Protein AF-0000000071908442 (afdb_homodimer)

Nearest PDB structures (foldseek):
  8a0g-assembly1_B-2  TM=9.845E-01  e=1.491E-39  Homo sapiens
  6xxh-assembly1_A-2  TM=9.840E-01  e=2.508E-39  Homo sapiens
  6xxi-assembly1_A-2  TM=9.844E-01  e=3.758E-39  Homo sapiens
  6xxj-assembly1_A  TM=9.139E-01  e=9.390E-40  Homo sapiens
  8pvu-assembly1_C  TM=9.646E-01  e=2.376E-32  Homo sapiens

Organism: Sorghum bicolor (NCBI:txid4558)

Inter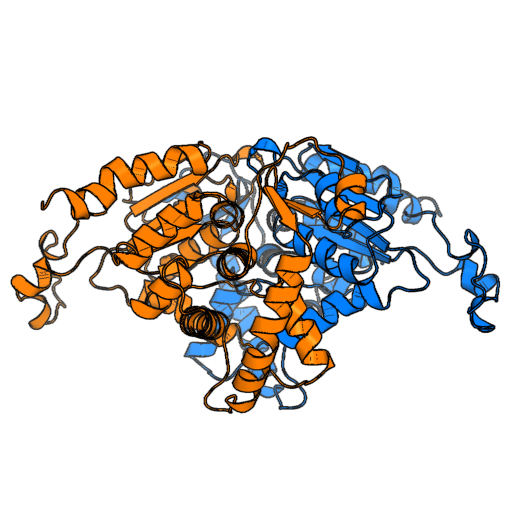Pro domains:
  IPR002773 Deoxyhypusine synthase [PF01916] (25-288)
  IPR002773 Deoxyhypusine synthase [PTHR11703] (1-295)
  IPR002773 Deoxyhypusine synthase [TIGR00321] (26-289)
  IPR029035 DHS-like NAD/FAD-binding domain superfamily [SSF52467] (1-293)
  IPR036982 Deoxyhypusine synthase superfamily [G3DSA:3.40.910.10] (1-297)

Foldseek 3Di:
DFCDWQLVDDDDPPDDPVCVDNVNRRVFAAAEEEEEELVCCVDPVQQVLLVCLQVVVHAAYEYAQSNQLSLLLCLQDPKDFAAQPPDPVVCVVVQWDDDRRITDHVVSLVSSLVQCLVVLVVLQVVDDPVDAAAPQNSLLSSLCSSPDSSGSSVSCNVNVRTYDHLHNLPDSSVVSVVVSCVVPNDHDYDHVVVLVVLLCSQLVSPPHAYEYEYQFFDPRNCSLLVSNLNVQAGQEYEAEEQADPPVVDRRRNDVVVSCVSSSHPPPHDYDYHNDNCVPVVVVVCVVPVVCVVPVVD/DACDWQLVDDDDPPDDPVCVDNVNRRVFAAAEEEEEELVCCVDPVQQVLLVCLQVVVHAAYEYAQSNQLSLLLCLQDPKDFAAQPPDPVVCVVVQWDDDRRITDHVVSLVSSLVQCLVVLVVQQVVDDPVRAAAPQNSLLSSLCSSPDSSGSSVSCNVNVRTYDHLNNLPDSSVVSVVVNCVVPNDRGYDHVVVLVVLLCSQLVSPPHAYEYEYQFFDPRNCSLLVSNLNVQAGQEYEAEEQADPVVVDRRRDDVVVSCVSSSHPPPHDYDYHNDNCVPVVVVVCVVPVVCVVPVVD

Sequence (594 aa):
MLDWRLSHEKPSEDCDEAELDPKYRQSVKCKIFLGFTSNLVSSGIRDIIRFLAQHHMVDVIVTTAGGIEEDLIKCLAPTYRGDFSLPGALLRSKGLNRIGNLLVPNDNYCKFENWIMPLFDQMLFEQSTENVWTPSKVIARLGKEINDESSYLYWAYKNNIPVYCPALTDGSLGDMLFCHAVRNPGLIIDIVQDIRLMNGEAIHATPRKTGIIVLGGGLPKHHICNANMFRSGADYAVYINTAQEFDGSDSGAQPDEAVSWGKIKGSAKPVKVHCDASIAFPLVVAATFARKVHGSKMLDWRLSHEKPSEDCDEAELDPKYRQSVKCKIFLGFTSNLVSSGIRDIIRFLAQHHMVDVIVTTAGGIEEDLIKCLAPTYRGDFSLPGALLRSKGLNRIGNLLVPNDNYCKFENWIMPLFDQMLFEQSTENVWTPSKVIARLGKEINDESSYLYWAYKNNIPVYCPALTDGSLGDMLFCHAVRNPGLIIDIVQDIRLMNGEAIHATPRKTGIIVLGGGLPKHHICNANMFRSGADYAVYINTAQEFDGSDSGAQPDEAVSWGKIKGSAKPVKVHCDASIAFPLVVAATFARKVHGSK

Solvent-accessible surface area (backbone atoms only — not comparable to full-atom values): 29913 Å² total; per-residue (Å²): 101,89,82,48,34,43,59,80,50,79,83,57,94,84,52,53,74,73,67,63,36,65,67,55,19,58,66,36,46,48,44,28,36,41,20,33,40,24,56,45,35,69,40,79,48,34,58,56,52,19,50,35,28,60,66,63,70,48,50,35,36,28,28,37,22,44,35,54,46,40,39,55,31,54,74,76,34,80,71,42,82,57,57,73,76,62,57,20,55,60,32,34,76,69,41,28,26,52,60,52,36,32,35,38,46,52,60,37,55,52,52,40,46,65,61,47,51,60,52,52,53,50,50,46,68,64,47,44,96,89,39,69,41,20,50,36,55,49,47,40,50,49,12,55,69,63,69,38,89,85,25,34,48,23,26,17,40,74,64,70,30,55,48,42,31,68,26,46,56,54,39,69,56,20,53,48,47,32,54,42,40,73,74,56,65,81,59,56,34,22,51,44,65,36,47,40,52,53,32,42,60,40,53,64,35,70,85,41,50,36,29,39,38,26,36,46,34,53,68,22,38,50,44,53,35,56,24,21,33,72,55,57,19,25,56,36,39,40,38,25,22,74,55,54,47,90,78,38,37,76,45,15,45,54,68,49,47,37,20,13,63,28,20,26,29,73,84,33,78,58,44,72,43,84,35,58,40,85,61,51,46,60,53,51,38,57,72,44,62,48,40,67,66,54,58,80,103,101,89,80,48,34,44,58,80,49,80,82,58,92,83,52,53,73,71,64,61,36,64,68,54,19,56,66,36,46,47,44,27,38,41,19,32,40,25,56,44,34,70,40,80,46,33,58,56,52,18,51,34,27,61,65,62,69,48,50,35,38,26,30,36,23,45,34,53,47,41,39,55,31,55,73,76,35,81,71,44,84,57,57,73,78,62,57,19,55,60,32,35,76,69,43,29,27,52,59,50,34,31,35,38,46,53,62,38,56,51,52,40,48,66,62,45,51,60,52,52,54,50,48,45,69,65,47,43,95,90,41,68,41,21,50,36,55,50,48,40,51,50,13,55,70,62,70,39,90,86,26,33,49,23,27,18,39,74,64,69,30,55,47,42,31,70,27,44,56,55,38,70,56,20,52,47,49,33,55,44,39,74,76,54,66,79,59,55,34,22,51,42,65,37,47,41,52,53,33,42,60,41,52,65,34,70,86,41,51,37,29,39,39,26,37,47,33,52,67,20,38,51,44,55,34,56,25,21,33,73,55,58,19,25,54,36,39,40,39,24,21,74,55,53,48,88,76,36,38,75,44,16,44,54,68,48,47,37,19,12,64,28,20,26,29,75,83,34,78,59,45,72,43,82,35,57,41,86,62,51,46,60,53,51,38,57,73,46,62,48,40,68,67,54,58,80,102

Secondary structure (DSSP, 8-state):
--S-BGGGSPPPTT--GGGG-HHHHHH-B-EEEEEE-HHHHHSTHHHHHHHHHHTT--SEEE--HHHHHHHHHHHHS--EE--TT--HHHHHHTTEEEETTEEEEHHHHHHHHHHHHHHHHHHHHH--SS--B-HHHHHHHHHHHH--TT-HHHHHHHTT--EE-TTTTSSHHHHHHHHHHHHSTT--BBHHHHHHHHHHHHHTTTTS-EEEEEES-HHHHHHHHHHHHTTT-BSEEEEEE---GGG--TTT--HHHHHHHTSB-TT---EEEES-HHHHHHHHHHHTHHHHHHTT-/--S-BGGGSPPPTT--GGGG-HHHHHH-B-EEEEEE-HHHHHSTTHHHHHHHHHTT--SEEE--HHHHHHHHHHHHS--EE--TT--HHHHHHTTEEEETTEEEEHHHHHHHHHHHHHHHHHHHHH-BTTB-B-HHHHHHHHHHHH--TT-HHHHHHHTT--EE-TTTTSSHHHHHHHHHHHHSTT--BBHHHHHHHHHHHHHTTTTS-EEEEEES-HHHHHHHHHHHHTTT-BSEEEEEE---GGG--TTT--HHHHHHHTSB-TT---EEEES-HHHHHHHHHHHTHHHHHHTT-

Radius of gyration: 23.77 Å; Cα contacts (8 Å, |Δi|>4): 1222; chains: 2; bounding box: 54×77×53 Å

pLDDT: mean 95.15, std 6.52, range [41.72, 98.94]

Structure (mmCIF, N/CA/C/O backbone):
data_AF-0000000071908442-model_v1
#
loop_
_entity.id
_entity.type
_entity.pdbx_description
1 polymer 'Deoxyhypusine synthase'
#
loop_
_atom_site.group_PDB
_atom_site.id
_atom_site.type_symbol
_atom_site.label_atom_id
_atom_site.label_alt_id
_atom_site.label_comp_id
_atom_site.label_asym_id
_atom_site.label_entity_id
_atom_site.label_seq_id
_atom_site.pdbx_PDB_ins_code
_atom_site.Cartn_x
_atom_site.Cartn_y
_atom_site.Cartn_z
_atom_site.occupancy
_atom_site.B_iso_or_equiv
_atom_site.auth_seq_id
_atom_site.auth_comp_id
_atom_site.auth_asym_id
_atom_site.auth_atom_id
_atom_site.pdbx_PDB_model_num
ATOM 1 N N . MET A 1 1 ? 3.328 19.891 19.578 1 95.12 1 MET A N 1
ATOM 2 C CA . MET A 1 1 ? 2.928 19.922 18.188 1 95.12 1 MET A CA 1
ATOM 3 C C . MET A 1 1 ? 1.807 20.922 17.953 1 95.12 1 MET A C 1
ATOM 5 O O . MET A 1 1 ? 1.908 21.797 17.078 1 95.12 1 MET A O 1
ATOM 9 N N . LEU A 1 2 ? 0.799 20.875 18.781 1 95.31 2 LEU A N 1
ATOM 10 C CA . LEU A 1 2 ? -0.376 21.719 18.594 1 95.31 2 LEU A CA 1
ATOM 11 C C . LEU A 1 2 ? -0.103 23.141 19.047 1 95.31 2 LEU A C 1
ATOM 13 O O . LEU A 1 2 ? -0.698 24.094 18.516 1 95.31 2 LEU A O 1
ATOM 17 N N . ASP A 1 3 ? 0.86 23.375 19.953 1 95.38 3 ASP A N 1
ATOM 18 C CA . ASP A 1 3 ? 1.086 24.688 20.547 1 95.38 3 ASP A CA 1
ATOM 19 C C . ASP A 1 3 ? 2.213 25.422 19.828 1 95.38 3 ASP A C 1
ATOM 21 O O . ASP A 1 3 ? 2.406 26.625 20.031 1 95.38 3 ASP A O 1
ATOM 25 N N . TRP A 1 4 ? 2.932 24.719 18.969 1 96.44 4 TRP A N 1
ATOM 26 C CA . TRP A 1 4 ? 4.074 25.344 18.297 1 96.44 4 TRP A CA 1
ATOM 27 C C . TRP A 1 4 ? 3.619 26.469 17.375 1 96.44 4 TRP A C 1
ATOM 29 O O . TRP A 1 4 ? 2.6 26.344 16.688 1 96.44 4 TRP A O 1
ATOM 39 N N . ARG A 1 5 ? 4.398 27.562 17.375 1 96.75 5 ARG A N 1
ATOM 40 C CA . ARG A 1 5 ? 4.273 28.672 16.438 1 96.75 5 ARG A CA 1
ATOM 41 C C . ARG A 1 5 ? 5.641 29.094 15.906 1 96.75 5 ARG A C 1
ATOM 43 O O . ARG A 1 5 ? 6.656 28.906 16.578 1 96.75 5 ARG A O 1
ATOM 50 N N . LEU A 1 6 ? 5.559 29.625 14.703 1 95.31 6 LEU A N 1
ATOM 51 C CA . LEU A 1 6 ? 6.805 30.141 14.148 1 95.31 6 LEU A CA 1
ATOM 52 C C . LEU A 1 6 ? 7.402 31.203 15.055 1 95.31 6 LEU A C 1
ATOM 54 O O . LEU A 1 6 ? 8.625 31.344 15.133 1 95.31 6 LEU A O 1
ATOM 58 N N . SER A 1 7 ? 6.582 31.922 15.82 1 95.12 7 SER A N 1
ATOM 59 C CA . SER A 1 7 ? 7.012 33 16.703 1 95.12 7 SER A CA 1
ATOM 60 C C . SER A 1 7 ? 7.852 32.469 17.859 1 95.12 7 SER A C 1
ATOM 62 O O . SER A 1 7 ? 8.539 33.219 18.547 1 95.12 7 SER A O 1
ATOM 64 N N . HIS A 1 8 ? 7.742 31.188 18.078 1 95 8 HIS A N 1
ATOM 65 C CA . HIS A 1 8 ? 8.531 30.562 19.141 1 95 8 HIS A CA 1
ATOM 66 C C . HIS A 1 8 ? 9.984 30.391 18.703 1 95 8 HIS A C 1
ATOM 68 O O . HIS A 1 8 ? 10.844 30.078 19.547 1 95 8 HIS A O 1
ATOM 74 N N . GLU A 1 9 ? 10.234 30.547 17.344 1 92.31 9 GLU A N 1
ATOM 75 C CA . GLU A 1 9 ? 11.57 30.344 16.781 1 92.31 9 GLU A CA 1
ATOM 76 C C . GLU A 1 9 ? 12.25 31.688 16.469 1 92.31 9 GLU A C 1
ATOM 78 O O . GLU A 1 9 ? 11.578 32.656 16.156 1 92.31 9 GLU A O 1
ATOM 83 N N . LYS A 1 10 ? 13.594 31.703 16.562 1 90 10 LYS A N 1
ATOM 84 C CA . LYS A 1 10 ? 14.336 32.875 16.125 1 90 10 LYS A CA 1
ATOM 85 C C . LYS A 1 10 ? 14.336 33 14.602 1 90 10 LYS A C 1
ATOM 87 O O . LYS A 1 10 ? 14.469 32 13.898 1 90 10 LYS A O 1
ATOM 92 N N . PRO A 1 11 ? 14.047 34.219 14.141 1 86.62 11 PRO A N 1
ATOM 93 C CA . PRO A 1 11 ? 14.086 34.375 12.688 1 86.62 11 PRO A CA 1
ATOM 94 C C . PRO A 1 11 ? 15.43 33.969 12.078 1 86.62 11 PRO A C 1
ATOM 96 O O . PRO A 1 11 ? 16.484 34.219 12.68 1 86.62 11 PRO A O 1
ATOM 99 N N . SER A 1 12 ? 15.297 33.281 11 1 78.38 12 SER A N 1
ATOM 100 C CA . SER A 1 12 ? 16.516 32.906 10.297 1 78.38 12 SER A CA 1
ATOM 101 C C . SER A 1 12 ? 17.172 34.094 9.625 1 78.38 12 SER A C 1
ATOM 103 O O . SER A 1 12 ? 16.516 35.125 9.375 1 78.38 12 SER A O 1
ATOM 105 N N . GLU A 1 13 ? 18.484 33.969 9.391 1 77.94 13 GLU A N 1
ATOM 106 C CA . GLU A 1 13 ? 19.234 35.062 8.781 1 77.94 13 GLU A CA 1
ATOM 107 C C . GLU A 1 13 ? 18.734 35.375 7.371 1 77.94 13 GLU A C 1
ATOM 109 O O . GLU A 1 13 ? 18.766 36.5 6.914 1 77.94 13 GLU A O 1
ATOM 114 N N . ASP A 1 14 ? 18.203 34.344 6.75 1 75.56 14 ASP A N 1
ATOM 115 C CA . ASP A 1 14 ? 17.828 34.469 5.344 1 75.56 14 ASP A CA 1
ATOM 116 C C . ASP A 1 14 ? 16.312 34.688 5.199 1 75.56 14 ASP A C 1
ATOM 118 O O . ASP A 1 14 ? 15.773 34.562 4.102 1 75.56 14 ASP A O 1
ATOM 122 N N . CYS A 1 15 ? 15.734 35.062 6.406 1 75.31 15 CYS A N 1
ATOM 123 C CA . CYS A 1 15 ? 14.273 35.125 6.301 1 75.31 15 CYS A CA 1
ATOM 124 C C . CYS A 1 15 ? 13.828 36.438 5.633 1 75.31 15 CYS A C 1
ATOM 126 O O . CYS A 1 15 ? 14.484 37.469 5.773 1 75.31 15 CYS A O 1
ATOM 128 N N . ASP A 1 16 ? 12.875 36.25 4.816 1 76.81 16 ASP A N 1
ATOM 129 C CA . ASP A 1 16 ? 12.32 37.406 4.129 1 76.81 16 ASP A CA 1
ATOM 130 C C . ASP A 1 16 ? 11.695 38.406 5.117 1 76.81 16 ASP A C 1
ATOM 132 O O . ASP A 1 16 ? 11.312 38 6.223 1 76.81 16 ASP A O 1
ATOM 136 N N . GLU A 1 17 ? 11.641 39.594 4.762 1 78.56 17 GLU A N 1
ATOM 137 C CA . GLU A 1 17 ? 11.094 40.656 5.602 1 78.56 17 GLU A CA 1
ATOM 138 C C . GLU A 1 17 ? 9.664 40.344 6.031 1 78.56 17 GLU A C 1
ATOM 140 O O . GLU A 1 17 ? 9.273 40.625 7.168 1 78.56 17 GLU A O 1
ATOM 145 N N . ALA A 1 18 ? 8.938 39.75 5.141 1 81.25 18 ALA A N 1
ATOM 146 C CA . ALA A 1 18 ? 7.543 39.406 5.43 1 81.25 18 ALA A CA 1
ATOM 147 C C . ALA A 1 18 ? 7.445 38.375 6.547 1 81.25 18 ALA A C 1
ATOM 149 O O . ALA A 1 18 ? 6.523 38.406 7.363 1 81.25 18 ALA A O 1
ATOM 150 N N . GLU A 1 19 ? 8.398 37.562 6.672 1 84.38 19 GLU A N 1
ATOM 151 C CA . GLU A 1 19 ? 8.422 36.5 7.684 1 84.38 19 GLU A CA 1
ATOM 152 C C . GLU A 1 19 ? 8.797 37.062 9.055 1 84.38 19 GLU A C 1
ATOM 154 O O . GLU A 1 19 ? 8.617 36.406 10.07 1 84.38 19 GLU A O 1
ATOM 159 N N . LEU A 1 20 ? 9.164 38.312 8.922 1 88.12 20 LEU A N 1
ATOM 160 C CA . LEU A 1 20 ? 9.578 38.938 10.18 1 88.12 20 LEU A CA 1
ATOM 161 C C . LEU A 1 20 ? 8.398 39.562 10.891 1 88.12 20 LEU A C 1
ATOM 163 O O . LEU A 1 20 ? 8.492 39.938 12.07 1 88.12 20 LEU A O 1
ATOM 167 N N . ASP A 1 21 ? 7.297 39.688 10.203 1 91.75 21 ASP A N 1
ATOM 168 C CA . ASP A 1 21 ? 6.094 40.219 10.82 1 91.75 21 ASP A CA 1
ATOM 169 C C . ASP A 1 21 ? 5.625 39.344 11.984 1 91.75 21 ASP A C 1
ATOM 171 O O . ASP A 1 21 ? 5.305 38.188 11.805 1 91.75 21 ASP A O 1
ATOM 175 N N . PRO A 1 22 ? 5.551 39.969 13.148 1 91.44 22 PRO A N 1
ATOM 176 C CA . PRO A 1 22 ? 5.184 39.188 14.336 1 91.44 22 PRO A CA 1
ATOM 177 C C . PRO A 1 22 ? 3.805 38.562 14.219 1 91.44 22 PRO A C 1
ATOM 179 O O . PRO A 1 22 ? 3.598 37.438 14.711 1 91.44 22 PRO A O 1
ATOM 182 N N . LYS A 1 23 ? 3.006 39.25 13.617 1 94.5 23 LYS A N 1
ATOM 183 C CA . LYS A 1 23 ? 1.666 38.688 13.445 1 94.5 23 LYS A CA 1
ATOM 184 C C . LYS A 1 23 ? 1.692 37.469 12.539 1 94.5 23 LYS A C 1
ATOM 186 O O . LYS A 1 23 ? 1.017 36.469 12.82 1 94.5 23 LYS A O 1
ATOM 191 N N . TYR A 1 24 ? 2.41 37.562 11.516 1 94.19 24 TYR A N 1
ATOM 192 C CA . TYR A 1 24 ? 2.559 36.438 10.617 1 94.19 24 TYR A CA 1
ATOM 193 C C . TYR A 1 24 ? 3.217 35.25 11.328 1 94.19 24 TYR A C 1
ATOM 195 O O . TYR A 1 24 ? 2.73 34.125 11.258 1 94.19 24 TYR A O 1
ATOM 203 N N . ARG A 1 25 ? 4.16 35.5 12.07 1 95.06 25 ARG A N 1
ATOM 204 C CA . ARG A 1 25 ? 4.922 34.438 12.742 1 95.06 25 ARG A CA 1
ATOM 205 C C . ARG A 1 25 ? 4.078 33.75 13.805 1 95.06 25 ARG A C 1
ATOM 207 O O . ARG A 1 25 ? 4.219 32.562 14.023 1 95.06 25 ARG A O 1
ATOM 214 N N . GLN A 1 26 ? 3.217 34.5 14.438 1 95 26 GLN A N 1
ATOM 215 C CA . GLN A 1 26 ? 2.318 33.938 15.445 1 95 26 GLN A CA 1
ATOM 216 C C . GLN A 1 26 ? 1.231 33.062 14.789 1 95 26 GLN A C 1
ATOM 218 O O . GLN A 1 26 ? 0.745 32.125 15.391 1 95 26 GLN A O 1
ATOM 223 N N . SER A 1 27 ? 0.946 33.375 13.586 1 95.31 27 SER A N 1
ATOM 224 C CA . SER A 1 27 ? -0.142 32.688 12.898 1 95.31 27 SER A CA 1
ATOM 225 C C . SER A 1 27 ? 0.328 31.375 12.305 1 95.31 27 SER A C 1
ATOM 227 O O . SER A 1 27 ? -0.487 30.5 12 1 95.31 27 SER A O 1
ATOM 229 N N . VAL A 1 28 ? 1.646 31.203 12.109 1 95.75 28 VAL A N 1
ATOM 230 C CA . VAL A 1 28 ? 2.211 30.016 11.469 1 95.75 28 VAL A CA 1
ATOM 231 C C . VAL A 1 28 ? 2.266 28.859 12.469 1 95.75 28 VAL A C 1
ATOM 233 O O . VAL A 1 28 ? 2.916 28.969 13.516 1 95.75 28 VAL A O 1
ATOM 236 N N . LYS A 1 29 ? 1.514 27.766 12.078 1 97.12 29 LYS A N 1
ATOM 237 C CA . LYS A 1 29 ? 1.414 26.609 12.953 1 97.12 29 LYS A CA 1
ATOM 238 C C . LYS A 1 29 ? 2.121 25.391 12.344 1 97.12 29 LYS A C 1
ATOM 240 O O . LYS A 1 29 ? 2.613 25.469 11.211 1 97.12 29 LYS A O 1
ATOM 245 N N . CYS A 1 30 ? 2.145 24.328 13.141 1 98 30 CYS A N 1
ATOM 246 C CA . CYS A 1 30 ? 2.727 23.062 12.711 1 98 30 CYS A CA 1
ATOM 247 C C . CYS A 1 30 ? 1.877 22.406 11.625 1 98 30 CYS A C 1
ATOM 249 O O . CYS A 1 30 ? 0.647 22.406 11.703 1 98 30 CYS A O 1
ATOM 251 N N . LYS A 1 31 ? 2.529 21.953 10.523 1 98.62 31 LYS A N 1
ATOM 252 C CA . LYS A 1 31 ? 1.832 21.156 9.523 1 98.62 31 LYS A CA 1
ATOM 253 C C . LYS A 1 31 ? 1.693 19.703 9.977 1 98.62 31 LYS A C 1
ATOM 255 O O . LYS A 1 31 ? 2.691 19 10.125 1 98.62 31 LYS A O 1
ATOM 260 N N . ILE A 1 32 ? 0.512 19.203 10.117 1 98.75 32 ILE A N 1
ATOM 261 C CA . ILE A 1 32 ? 0.28 17.891 10.734 1 98.75 32 ILE A CA 1
ATOM 262 C C . ILE A 1 32 ? -0.123 16.891 9.672 1 98.75 32 ILE A C 1
ATOM 264 O O . ILE A 1 32 ? -1.106 17.078 8.953 1 98.75 32 ILE A O 1
ATOM 268 N N . PHE A 1 33 ? 0.655 15.836 9.555 1 98.88 33 PHE A N 1
ATOM 269 C CA . PHE A 1 33 ? 0.342 14.672 8.727 1 98.88 33 PHE A CA 1
ATOM 270 C C . PHE A 1 33 ? -0.378 13.602 9.547 1 98.88 33 PHE A C 1
ATOM 272 O O . PHE A 1 33 ? 0.116 13.18 10.594 1 98.88 33 PHE A O 1
ATOM 279 N N . LEU A 1 34 ? -1.527 13.203 9.07 1 98.94 34 LEU A N 1
ATOM 280 C CA . LEU A 1 34 ? -2.285 12.141 9.711 1 98.94 34 LEU A CA 1
ATOM 281 C C . LEU A 1 34 ? -2.338 10.898 8.828 1 98.94 34 LEU A C 1
ATOM 283 O O . LEU A 1 34 ? -2.779 10.969 7.68 1 98.94 34 LEU A O 1
ATOM 287 N N . GLY A 1 35 ? -1.826 9.805 9.289 1 98.75 35 GLY A N 1
ATOM 288 C CA . GLY A 1 35 ? -1.915 8.523 8.609 1 98.75 35 GLY A CA 1
ATOM 289 C C . GLY A 1 35 ? -2.734 7.5 9.375 1 98.75 35 GLY A C 1
ATOM 290 O O . GLY A 1 35 ? -2.656 7.43 10.602 1 98.75 35 GLY A O 1
ATOM 291 N N . PHE A 1 36 ? -3.518 6.734 8.68 1 98.5 36 PHE A N 1
ATOM 292 C CA . PHE A 1 36 ? -4.277 5.68 9.344 1 98.5 36 PHE A CA 1
ATOM 293 C C . PHE A 1 36 ? -4.602 4.551 8.367 1 98.5 36 PHE A C 1
ATOM 295 O O . PHE A 1 36 ? -4.641 4.766 7.156 1 98.5 36 PHE A O 1
ATOM 302 N N . THR A 1 37 ? -4.879 3.363 8.883 1 96.69 37 THR A N 1
ATOM 303 C CA . THR A 1 37 ? -5.25 2.199 8.086 1 96.69 37 THR A CA 1
ATOM 304 C C . THR A 1 37 ? -6.766 2.119 7.918 1 96.69 37 THR A C 1
ATOM 306 O O . THR A 1 37 ? -7.516 2.744 8.672 1 96.69 37 THR A O 1
ATOM 309 N N . SER A 1 38 ? -7.191 1.332 6.996 1 96.25 38 SER A N 1
ATOM 310 C CA . SER A 1 38 ? -8.578 1.304 6.543 1 96.25 38 SER A CA 1
ATOM 311 C C . SER A 1 38 ? -9.523 0.884 7.668 1 96.25 38 SER A C 1
ATOM 313 O O . SER A 1 38 ? -10.656 1.36 7.746 1 96.25 38 SER A O 1
ATOM 315 N N . ASN A 1 39 ? -9.055 -0.037 8.57 1 94.12 39 ASN A N 1
ATOM 316 C CA . ASN A 1 39 ? -9.922 -0.559 9.617 1 94.12 39 ASN A CA 1
ATOM 317 C C . ASN A 1 39 ? -10.398 0.549 10.555 1 94.12 39 ASN A C 1
ATOM 319 O O . ASN A 1 39 ? -11.438 0.416 11.203 1 94.12 39 ASN A O 1
ATOM 323 N N . LEU A 1 40 ? -9.656 1.645 10.57 1 96.06 40 LEU A N 1
ATOM 324 C CA . LEU A 1 40 ? -10.047 2.754 11.43 1 96.06 40 LEU A CA 1
ATOM 325 C C . LEU A 1 40 ? -11.211 3.531 10.828 1 96.06 40 LEU A C 1
ATOM 327 O O . LEU A 1 40 ? -11.992 4.156 11.547 1 96.06 40 LEU A O 1
ATOM 331 N N . VAL A 1 41 ? -11.312 3.49 9.516 1 97.06 41 VAL A N 1
ATOM 332 C CA . VAL A 1 41 ? -12.453 4.102 8.844 1 97.06 41 VAL A CA 1
ATOM 333 C C . VAL A 1 41 ? -13.648 3.145 8.875 1 97.06 41 VAL A C 1
ATOM 335 O O . VAL A 1 41 ? -14.797 3.578 8.945 1 97.06 41 VAL A O 1
ATOM 338 N N . SER A 1 42 ? -13.305 1.836 8.805 1 93.94 42 SER A N 1
ATOM 339 C CA . SER A 1 42 ? -14.375 0.853 8.938 1 93.94 42 SER A CA 1
ATOM 340 C C . SER A 1 42 ? -15.047 0.942 10.297 1 93.94 42 SER A C 1
ATOM 342 O O . SER A 1 42 ? -16.25 0.698 10.422 1 93.94 42 SER A O 1
ATOM 344 N N . SER A 1 43 ? -14.305 1.311 11.273 1 92.19 43 SER A N 1
ATOM 345 C CA . SER A 1 43 ? -14.805 1.363 12.641 1 92.19 43 SER A CA 1
ATOM 346 C C . SER A 1 43 ? -15.359 2.746 12.977 1 92.19 43 SER A C 1
ATOM 348 O O . SER A 1 43 ? -15.508 3.592 12.086 1 92.19 43 SER A O 1
ATOM 350 N N . GLY A 1 44 ? -15.656 2.951 14.25 1 90.94 44 GLY A N 1
ATOM 351 C CA . GLY A 1 44 ? -16.234 4.207 14.695 1 90.94 44 GLY A CA 1
ATOM 352 C C . GLY A 1 44 ? -15.242 5.352 14.727 1 90.94 44 GLY A C 1
ATOM 353 O O . GLY A 1 44 ? -15.625 6.512 14.883 1 90.94 44 GLY A O 1
ATOM 354 N N . ILE A 1 45 ? -13.984 5.07 14.422 1 96.31 45 ILE A N 1
ATOM 355 C CA . ILE A 1 45 ? -12.953 6.094 14.438 1 96.31 45 ILE A CA 1
ATOM 356 C C . ILE A 1 45 ? -13.133 7.031 13.242 1 96.31 45 ILE A C 1
ATOM 358 O O . ILE A 1 45 ? -12.617 8.156 13.242 1 96.31 45 ILE A O 1
ATOM 362 N N . ARG A 1 46 ? -13.867 6.574 12.273 1 97.88 46 ARG A N 1
ATOM 363 C CA . ARG A 1 46 ? -14.219 7.383 11.109 1 97.88 46 ARG A CA 1
ATOM 364 C C . ARG A 1 46 ? -14.75 8.75 11.531 1 97.88 46 ARG A C 1
ATOM 366 O O . ARG A 1 46 ? -14.406 9.773 10.938 1 97.88 46 ARG A O 1
ATOM 373 N N . ASP A 1 47 ? -15.516 8.828 12.625 1 97.5 47 ASP A N 1
ATOM 374 C CA . ASP A 1 47 ? -16.125 10.07 13.086 1 97.5 47 ASP A CA 1
ATOM 375 C C . ASP A 1 47 ? -15.086 11.016 13.672 1 97.5 47 ASP A C 1
ATOM 377 O O . ASP A 1 47 ? -15.219 12.234 13.562 1 97.5 47 ASP A O 1
ATOM 381 N N . ILE A 1 48 ? -14.148 10.453 14.25 1 98.25 48 ILE A N 1
ATOM 382 C CA . ILE A 1 48 ? -13.078 11.25 14.836 1 98.25 48 ILE A CA 1
ATOM 383 C C . ILE A 1 48 ? -12.227 11.859 13.727 1 98.25 48 ILE A C 1
ATOM 385 O O . ILE A 1 48 ? -11.859 13.031 13.781 1 98.25 48 ILE A O 1
ATOM 389 N N . ILE A 1 49 ? -11.93 11.062 12.719 1 98.69 49 ILE A N 1
ATOM 390 C CA . ILE A 1 49 ? -11.18 11.547 11.562 1 98.69 49 ILE A CA 1
ATOM 391 C C . ILE A 1 49 ? -11.961 12.656 10.867 1 98.69 49 ILE A C 1
ATOM 393 O O . ILE A 1 49 ? -11.398 13.688 10.492 1 98.69 49 ILE A O 1
ATOM 397 N N . ARG A 1 50 ? -13.227 12.398 10.727 1 98.75 50 ARG A N 1
ATOM 398 C CA . ARG A 1 50 ? -14.109 13.398 10.141 1 98.75 50 ARG A CA 1
ATOM 399 C C . ARG A 1 50 ? -14.062 14.703 10.93 1 98.75 50 ARG A C 1
ATOM 401 O O . ARG A 1 50 ? -13.953 15.781 10.344 1 98.75 50 ARG A O 1
ATOM 408 N N . PHE A 1 51 ? -14.117 14.625 12.258 1 98.19 51 PHE A N 1
ATOM 409 C CA . PHE A 1 51 ? -14.055 15.789 13.133 1 98.19 51 PHE A CA 1
ATOM 410 C C . PHE A 1 51 ? -12.766 16.578 12.898 1 98.19 51 PHE A C 1
ATOM 412 O O . PHE A 1 51 ? -12.797 17.797 12.789 1 98.19 51 PHE A O 1
ATOM 419 N N . LEU A 1 52 ? -11.664 15.883 12.789 1 98.56 52 LEU A N 1
ATOM 420 C CA . LEU A 1 52 ? -10.375 16.531 12.586 1 98.56 52 LEU A CA 1
ATOM 421 C C . LEU A 1 52 ? -10.328 17.25 11.242 1 98.56 52 LEU A C 1
ATOM 423 O O . LEU A 1 52 ? -9.836 18.375 11.156 1 98.56 52 LEU A O 1
ATOM 427 N N . ALA A 1 53 ? -10.82 16.594 10.18 1 98.69 53 ALA A N 1
ATOM 428 C CA . ALA A 1 53 ? -10.836 17.203 8.852 1 98.69 53 ALA A CA 1
ATOM 429 C C . ALA A 1 53 ? -11.789 18.391 8.805 1 98.69 53 ALA A C 1
ATOM 431 O O . ALA A 1 53 ? -11.461 19.438 8.25 1 98.69 53 ALA A O 1
ATOM 432 N N . GLN A 1 54 ? -12.906 18.203 9.453 1 98.44 54 GLN A N 1
ATOM 433 C CA . GLN A 1 54 ? -13.945 19.234 9.461 1 98.44 54 GLN A CA 1
ATOM 434 C C . GLN A 1 54 ? -13.438 20.516 10.109 1 98.44 54 GLN A C 1
ATOM 436 O O . GLN A 1 54 ? -13.742 21.609 9.633 1 98.44 54 GLN A O 1
ATOM 441 N N . HIS A 1 55 ? -12.641 20.391 11.109 1 97.31 55 HIS A N 1
ATOM 442 C CA . HIS A 1 55 ? -12.195 21.562 11.867 1 97.31 55 HIS A CA 1
ATOM 443 C C . HIS A 1 55 ? -10.766 21.953 11.5 1 97.31 55 HIS A C 1
ATOM 445 O O . HIS A 1 55 ? -10.102 22.672 12.25 1 97.31 55 HIS A O 1
ATOM 451 N N . HIS A 1 56 ? -10.273 21.438 10.406 1 96.06 56 HIS A N 1
ATOM 452 C CA . HIS A 1 56 ? -8.969 21.781 9.844 1 96.06 56 HIS A CA 1
ATOM 453 C C . HIS A 1 56 ? -7.863 21.594 10.875 1 96.06 56 HIS A C 1
ATOM 455 O O . HIS A 1 56 ? -7.02 22.484 11.047 1 96.06 56 HIS A O 1
ATOM 461 N N . MET A 1 57 ? -7.93 20.453 11.539 1 97.38 57 MET A N 1
ATOM 462 C CA . MET A 1 57 ? -6.98 20.203 12.625 1 97.38 57 MET A CA 1
ATOM 463 C C . MET A 1 57 ? -5.797 19.375 12.125 1 97.38 57 MET A C 1
ATOM 465 O O . MET A 1 57 ? -4.809 19.219 12.844 1 97.38 57 MET A O 1
ATOM 469 N N . VAL A 1 58 ? -5.918 18.859 10.953 1 98.44 58 VAL A N 1
ATOM 470 C CA . VAL A 1 58 ? -4.828 18.172 10.266 1 98.44 58 VAL A CA 1
ATOM 471 C C . VAL A 1 58 ? -4.652 18.766 8.867 1 98.44 58 VAL A C 1
ATOM 473 O O . VAL A 1 58 ? -5.578 19.359 8.312 1 98.44 58 VAL A O 1
ATOM 476 N N . ASP A 1 59 ? -3.438 18.547 8.289 1 98.69 59 ASP A N 1
ATOM 477 C CA . ASP A 1 59 ? -3.123 19.281 7.07 1 98.69 59 ASP A CA 1
ATOM 478 C C . ASP A 1 59 ? -2.979 18.344 5.879 1 98.69 59 ASP A C 1
ATOM 480 O O . ASP A 1 59 ? -3.152 18.75 4.73 1 98.69 59 ASP A O 1
ATOM 484 N N . VAL A 1 60 ? -2.52 17.125 6.074 1 98.94 60 VAL A N 1
ATOM 485 C CA . VAL A 1 60 ? -2.312 16.094 5.055 1 98.94 60 VAL A CA 1
ATOM 486 C C . VAL A 1 60 ? -2.754 14.734 5.586 1 98.94 60 VAL A C 1
ATOM 488 O O . VAL A 1 60 ? -2.471 14.391 6.738 1 98.94 60 VAL A O 1
ATOM 491 N N . ILE A 1 61 ? -3.465 14 4.797 1 98.94 61 ILE A N 1
ATOM 492 C CA . ILE A 1 61 ? -3.926 12.672 5.211 1 98.94 61 ILE A CA 1
ATOM 493 C C . ILE A 1 61 ? -3.369 11.617 4.262 1 98.94 61 ILE A C 1
ATOM 495 O O . ILE A 1 61 ? -3.32 11.82 3.049 1 98.94 61 ILE A O 1
ATOM 499 N N . VAL A 1 62 ? -2.865 10.523 4.789 1 98.94 62 VAL A N 1
ATOM 500 C CA . VAL A 1 62 ? -2.453 9.352 4.02 1 98.94 62 VAL A CA 1
ATOM 501 C C . VAL A 1 62 ? -3.158 8.109 4.547 1 98.94 62 VAL A C 1
ATOM 503 O O . VAL A 1 62 ? -3.172 7.859 5.754 1 98.94 62 VAL A O 1
ATOM 506 N N . THR A 1 63 ? -3.768 7.359 3.709 1 98.75 63 THR A N 1
ATOM 507 C CA . THR A 1 63 ? -4.484 6.16 4.117 1 98.75 63 THR A CA 1
ATOM 508 C C . THR A 1 63 ? -4.441 5.102 3.021 1 98.75 63 THR A C 1
ATOM 510 O O . THR A 1 63 ? -3.717 5.254 2.035 1 98.75 63 THR A O 1
ATOM 513 N N . THR A 1 64 ? -5.027 3.922 3.246 1 98.06 64 THR A N 1
ATOM 514 C CA . THR A 1 64 ? -5.109 2.834 2.279 1 98.06 64 THR A CA 1
ATOM 515 C C . THR A 1 64 ? -6.426 2.887 1.513 1 98.06 64 THR A C 1
ATOM 517 O O . THR A 1 64 ? -7.301 3.695 1.827 1 98.06 64 THR A O 1
ATOM 520 N N . ALA A 1 65 ? -6.527 2.037 0.533 1 98.5 65 ALA A N 1
ATOM 521 C CA . ALA A 1 65 ? -7.688 2.09 -0.354 1 98.5 65 ALA A CA 1
ATOM 522 C C . ALA A 1 65 ? -8.984 1.896 0.425 1 98.5 65 ALA A C 1
ATOM 524 O O . ALA A 1 65 ? -9.977 2.584 0.172 1 98.5 65 ALA A O 1
ATOM 525 N N . GLY A 1 66 ? -8.938 0.946 1.408 1 97.5 66 GLY A N 1
ATOM 526 C CA . GLY A 1 66 ? -10.117 0.733 2.23 1 97.5 66 GLY A CA 1
ATOM 527 C C . GLY A 1 66 ? -10.523 1.963 3.021 1 97.5 66 GLY A C 1
ATOM 528 O O . GLY A 1 66 ? -11.703 2.166 3.297 1 97.5 66 GLY A O 1
ATOM 529 N N . GLY A 1 67 ? -9.508 2.779 3.371 1 98.19 67 GLY A N 1
ATOM 530 C CA . GLY A 1 67 ? -9.781 4.004 4.109 1 98.19 67 GLY A CA 1
ATOM 531 C C . GLY A 1 67 ? -10.5 5.051 3.279 1 98.19 67 GLY A C 1
ATOM 532 O O . GLY A 1 67 ? -11.094 5.98 3.826 1 98.19 67 GLY A O 1
ATOM 533 N N . ILE A 1 68 ? -10.414 4.945 1.969 1 98.81 68 ILE A N 1
ATOM 534 C CA . ILE A 1 68 ? -11.117 5.84 1.051 1 98.81 68 ILE A CA 1
ATOM 535 C C . ILE A 1 68 ? -12.516 5.301 0.771 1 98.81 68 ILE A C 1
ATOM 537 O O . ILE A 1 68 ? -13.516 5.965 1.067 1 98.81 68 ILE A O 1
ATOM 541 N N . GLU A 1 69 ? -12.594 4.055 0.331 1 98.56 69 GLU A N 1
ATOM 542 C CA . GLU A 1 69 ? -13.859 3.531 -0.187 1 98.56 69 GLU A CA 1
ATOM 543 C C . GLU A 1 69 ? -14.867 3.305 0.938 1 98.56 69 GLU A C 1
ATOM 545 O O . GLU A 1 69 ? -16.062 3.492 0.749 1 98.56 69 GLU A O 1
ATOM 550 N N . GLU A 1 70 ? -14.391 2.879 2.094 1 97.75 70 GLU A N 1
ATOM 551 C CA . GLU A 1 70 ? -15.328 2.576 3.172 1 97.75 70 GLU A CA 1
ATOM 552 C C . GLU A 1 70 ? -15.945 3.85 3.738 1 97.75 70 GLU A C 1
ATOM 554 O O . GLU A 1 70 ? -17.047 3.818 4.285 1 97.75 70 GLU A O 1
ATOM 559 N N . ASP A 1 71 ? -15.227 4.961 3.635 1 98.69 71 ASP A N 1
ATOM 560 C CA . ASP A 1 71 ? -15.844 6.234 3.977 1 98.69 71 ASP A CA 1
ATOM 561 C C . ASP A 1 71 ? -17.031 6.535 3.055 1 98.69 71 ASP A C 1
ATOM 563 O O . ASP A 1 71 ? -18.094 6.93 3.518 1 98.69 71 ASP A O 1
ATOM 567 N N . LEU A 1 72 ? -16.812 6.344 1.758 1 98.81 72 LEU A N 1
ATOM 568 C CA . LEU A 1 72 ? -17.844 6.613 0.751 1 98.81 72 LEU A CA 1
ATOM 569 C C . LEU A 1 72 ? -19 5.629 0.872 1 98.81 72 LEU A C 1
ATOM 571 O O . LEU A 1 72 ? -20.156 6.031 0.834 1 98.81 72 LEU A O 1
ATOM 575 N N . ILE A 1 73 ? -18.656 4.367 1.075 1 98.56 73 ILE A N 1
ATOM 576 C CA . ILE A 1 73 ? -19.672 3.318 1.159 1 98.56 73 ILE A CA 1
ATOM 577 C C . ILE A 1 73 ? -20.562 3.561 2.373 1 98.56 73 ILE A C 1
ATOM 579 O O . ILE A 1 73 ? -21.781 3.373 2.301 1 98.56 73 ILE A O 1
ATOM 583 N N . LYS A 1 74 ? -19.969 4.02 3.434 1 98.06 74 LYS A N 1
ATOM 584 C CA . LYS A 1 74 ? -20.734 4.27 4.656 1 98.06 74 LYS A CA 1
ATOM 585 C C . LYS A 1 74 ? -21.703 5.438 4.473 1 98.06 74 LYS A C 1
ATOM 587 O O . LYS A 1 74 ? -22.656 5.582 5.23 1 98.06 74 LYS A O 1
ATOM 592 N N . CYS A 1 75 ? -21.453 6.332 3.521 1 98.5 75 CYS A N 1
ATOM 593 C CA . CYS A 1 75 ? -22.375 7.398 3.191 1 98.5 75 CYS A CA 1
ATOM 594 C C . CYS A 1 75 ? -23.594 6.855 2.434 1 98.5 75 CYS A C 1
ATOM 596 O O . CYS A 1 75 ? -24.656 7.473 2.428 1 98.5 75 CYS A O 1
ATOM 598 N N . LEU A 1 76 ? -23.438 5.703 1.794 1 98.38 76 LEU A N 1
ATOM 599 C CA . LEU A 1 76 ? -24.438 5.195 0.86 1 98.38 76 LEU A CA 1
ATOM 600 C C . LEU A 1 76 ? -25.359 4.18 1.539 1 98.38 76 LEU A C 1
ATOM 602 O O . LEU A 1 76 ? -26.516 4.02 1.145 1 98.38 76 LEU A O 1
ATOM 606 N N . ALA A 1 77 ? -24.797 3.414 2.498 1 97.44 77 ALA A N 1
ATOM 607 C CA . ALA A 1 77 ? -25.547 2.363 3.174 1 97.44 77 ALA A CA 1
ATOM 608 C C . ALA A 1 77 ? -24.938 2.029 4.531 1 97.44 77 ALA A C 1
ATOM 610 O O . ALA A 1 77 ? -23.75 2.262 4.75 1 97.44 77 ALA A O 1
ATOM 611 N N . PRO A 1 78 ? -25.656 1.49 5.391 1 95.62 78 PRO A N 1
ATOM 612 C CA . PRO A 1 78 ? -25.172 1.251 6.754 1 95.62 78 PRO A CA 1
ATOM 613 C C . PRO A 1 78 ? -24.281 0.017 6.852 1 95.62 78 PRO A C 1
ATOM 615 O O . PRO A 1 78 ? -24.375 -0.884 6.016 1 95.62 78 PRO A O 1
ATOM 618 N N . THR A 1 79 ? -23.438 0.014 7.832 1 95.25 79 THR A N 1
ATOM 619 C CA . THR A 1 79 ? -22.641 -1.118 8.305 1 95.25 79 THR A CA 1
ATOM 620 C C . THR A 1 79 ? -23.172 -1.604 9.656 1 95.25 79 THR A C 1
ATOM 622 O O . THR A 1 79 ? -23.656 -0.812 10.461 1 95.25 79 THR A O 1
ATOM 625 N N . TYR A 1 80 ? -23 -2.885 9.906 1 94.94 80 TYR A N 1
ATOM 626 C CA . TYR A 1 80 ? -23.578 -3.453 11.117 1 94.94 80 TYR A CA 1
ATOM 627 C C . TYR A 1 80 ? -22.516 -4.082 11.992 1 94.94 80 TYR A C 1
ATOM 629 O O . TYR A 1 80 ? -21.406 -4.371 11.523 1 94.94 80 TYR A O 1
ATOM 637 N N . ARG A 1 81 ? -22.891 -4.219 13.281 1 93.25 81 ARG A N 1
ATOM 638 C CA . ARG A 1 81 ? -21.984 -4.871 14.227 1 93.25 81 ARG A CA 1
ATOM 639 C C . ARG A 1 81 ? -22.359 -6.344 14.406 1 93.25 81 ARG A C 1
ATOM 641 O O . ARG A 1 81 ? -23.531 -6.688 14.492 1 93.25 81 ARG A O 1
ATOM 648 N N . GLY A 1 82 ? -21.359 -7.156 14.297 1 91.31 82 GLY A N 1
ATOM 649 C CA . GLY A 1 82 ? -21.516 -8.586 14.547 1 91.31 82 GLY A CA 1
ATOM 650 C C . GLY A 1 82 ? -20.453 -9.133 15.492 1 91.31 82 GLY A C 1
ATOM 651 O O . GLY A 1 82 ? -19.953 -8.414 16.359 1 91.31 82 GLY A O 1
ATOM 652 N N . ASP A 1 83 ? -20.344 -10.445 15.477 1 89.25 83 ASP A N 1
ATOM 653 C CA . ASP A 1 83 ? -19.328 -11.109 16.297 1 89.25 83 ASP A CA 1
ATOM 654 C C . ASP A 1 83 ? -18.109 -11.484 15.461 1 89.25 83 ASP A C 1
ATOM 656 O O . ASP A 1 83 ? -18.234 -11.812 14.273 1 89.25 83 ASP A O 1
ATOM 660 N N . PHE A 1 84 ? -16.953 -11.508 16.156 1 85.06 84 PHE A N 1
ATOM 661 C CA . PHE A 1 84 ? -15.703 -11.852 15.477 1 85.06 84 PHE A CA 1
ATOM 662 C C . PHE A 1 84 ? -15.719 -13.305 15.016 1 85.06 84 PHE A C 1
ATOM 664 O O . PHE A 1 84 ? -15.031 -13.664 14.062 1 85.06 84 PHE A O 1
ATOM 671 N N . SER A 1 85 ? -16.609 -14.062 15.633 1 88.94 85 SER A N 1
ATOM 672 C CA . SER A 1 85 ? -16.5 -15.508 15.438 1 88.94 85 SER A CA 1
ATOM 673 C C . SER A 1 85 ? -17.578 -16.016 14.492 1 88.94 85 SER A C 1
ATOM 675 O O . SER A 1 85 ? -17.766 -17.234 14.352 1 88.94 85 SER A O 1
ATOM 677 N N . LEU A 1 86 ? -18.359 -15.117 13.898 1 91.56 86 LEU A N 1
ATOM 678 C CA . LEU A 1 86 ? -19.359 -15.562 12.938 1 91.56 86 LEU A CA 1
ATOM 679 C C . LEU A 1 86 ? -18.703 -16.344 11.805 1 91.56 86 LEU A C 1
ATOM 681 O O . LEU A 1 86 ? -17.656 -15.938 11.281 1 91.56 86 LEU A O 1
ATOM 685 N N . PRO A 1 87 ? -19.312 -17.469 11.438 1 93.5 87 PRO A N 1
ATOM 686 C CA . PRO A 1 87 ? -18.688 -18.297 10.406 1 93.5 87 PRO A CA 1
ATOM 687 C C . PRO A 1 87 ? -18.703 -17.641 9.031 1 93.5 87 PRO A C 1
ATOM 689 O O . PRO A 1 87 ? -19.766 -17.203 8.562 1 93.5 87 PRO A O 1
ATOM 692 N N . GLY A 1 88 ? -17.594 -17.625 8.312 1 93.31 88 GLY A N 1
ATOM 693 C CA . GLY A 1 88 ? -17.438 -16.953 7.027 1 93.31 88 GLY A CA 1
ATOM 694 C C . GLY A 1 88 ? -18.344 -17.531 5.949 1 93.31 88 GLY A C 1
ATOM 695 O O . GLY A 1 88 ? -18.938 -16.781 5.176 1 93.31 88 GLY A O 1
ATOM 696 N N . ALA A 1 89 ? -18.422 -18.828 5.902 1 94.69 89 ALA A N 1
ATOM 697 C CA . ALA A 1 89 ? -19.25 -19.469 4.883 1 94.69 89 ALA A CA 1
ATOM 698 C C . ALA A 1 89 ? -20.719 -19.078 5.043 1 94.69 89 ALA A C 1
ATOM 700 O O . ALA A 1 89 ? -21.422 -18.875 4.051 1 94.69 89 ALA A O 1
ATOM 701 N N . LEU A 1 90 ? -21.156 -19.016 6.234 1 95 90 LEU A N 1
ATOM 702 C CA . LEU A 1 90 ? -22.531 -18.594 6.516 1 95 90 LEU A CA 1
ATOM 703 C C . LEU A 1 90 ? -22.75 -17.156 6.086 1 95 90 LEU A C 1
ATOM 705 O O . LEU A 1 90 ? -23.766 -16.844 5.453 1 95 90 LEU A O 1
ATOM 709 N N . LEU A 1 91 ? -21.859 -16.312 6.477 1 95.25 91 LEU A N 1
ATOM 710 C CA . LEU A 1 91 ? -21.953 -14.906 6.098 1 95.25 91 LEU A CA 1
ATOM 711 C C . LEU A 1 91 ? -22.016 -14.758 4.578 1 95.25 91 LEU A C 1
ATOM 713 O O . LEU A 1 91 ? -22.844 -14.016 4.055 1 95.25 91 LEU A O 1
ATOM 717 N N . ARG A 1 92 ? -21.141 -15.516 3.916 1 95.12 92 ARG A N 1
ATOM 718 C CA . ARG A 1 92 ? -21.109 -15.469 2.457 1 95.12 92 ARG A CA 1
ATOM 719 C C . ARG A 1 92 ? -22.469 -15.867 1.867 1 95.12 92 ARG A C 1
ATOM 721 O O . ARG A 1 92 ? -22.953 -15.227 0.938 1 95.12 92 ARG A O 1
ATOM 728 N N . SER A 1 93 ? -23.047 -16.875 2.354 1 95.56 93 SER A N 1
ATOM 729 C CA . SER A 1 93 ? -24.328 -17.375 1.854 1 95.56 93 SER A CA 1
ATOM 730 C C . SER A 1 93 ? -25.438 -16.344 2.055 1 95.56 93 SER A C 1
ATOM 732 O O . SER A 1 93 ? -26.438 -16.359 1.336 1 95.56 93 SER A O 1
ATOM 734 N N . LYS A 1 94 ? -25.234 -15.43 2.996 1 95.62 94 LYS A N 1
ATOM 735 C CA . LYS A 1 94 ? -26.25 -14.422 3.303 1 95.62 94 LYS A CA 1
ATOM 736 C C . LYS A 1 94 ? -25.922 -13.094 2.617 1 95.62 94 LYS A C 1
ATOM 738 O O . LYS A 1 94 ? -26.609 -12.094 2.824 1 95.62 94 LYS A O 1
ATOM 743 N N . GLY A 1 95 ? -24.812 -13.039 1.923 1 95.62 95 GLY A N 1
ATOM 744 C CA . GLY A 1 95 ? -24.406 -11.82 1.243 1 95.62 95 GLY A CA 1
ATOM 745 C C . GLY A 1 95 ? -23.828 -10.773 2.182 1 95.62 95 GLY A C 1
ATOM 746 O O . GLY A 1 95 ? -24.062 -9.578 2.004 1 95.62 95 GLY A O 1
ATOM 747 N N . LEU A 1 96 ? -23.172 -11.266 3.279 1 95.94 96 LEU A N 1
ATOM 748 C CA . LEU A 1 96 ? -22.578 -10.375 4.273 1 95.94 96 LEU A CA 1
ATOM 749 C C . LEU A 1 96 ? -21.062 -10.5 4.277 1 95.94 96 LEU A C 1
ATOM 751 O O . LEU A 1 96 ? -20.516 -11.609 4.367 1 95.94 96 LEU A O 1
ATOM 755 N N . ASN A 1 97 ? -20.422 -9.32 4.145 1 94.06 97 ASN A N 1
ATOM 756 C CA . ASN A 1 97 ? -18.969 -9.25 4.262 1 94.06 97 ASN A CA 1
ATOM 757 C C . ASN A 1 97 ? -18.531 -8.828 5.664 1 94.06 97 ASN A C 1
ATOM 759 O O . ASN A 1 97 ? -19.25 -8.086 6.34 1 94.06 97 ASN A O 1
ATOM 763 N N . ARG A 1 98 ? -17.438 -9.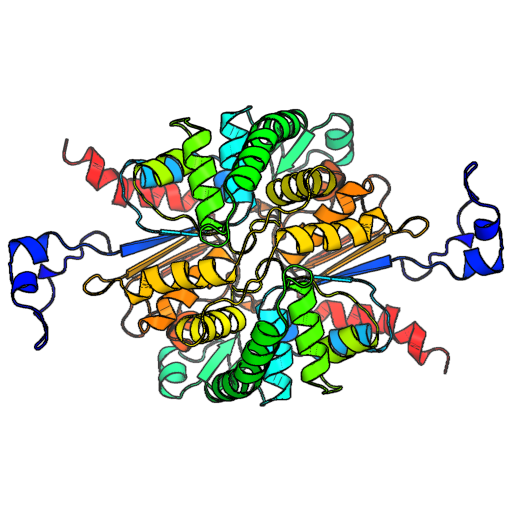359 6.039 1 91.62 98 ARG A N 1
ATOM 764 C CA . ARG A 1 98 ? -17.062 -9.062 7.418 1 91.62 98 ARG A CA 1
ATOM 765 C C . ARG A 1 98 ? -15.711 -8.359 7.477 1 91.62 98 ARG A C 1
ATOM 767 O O . ARG A 1 98 ? -14.789 -8.703 6.723 1 91.62 98 ARG A O 1
ATOM 774 N N . ILE A 1 99 ? -15.531 -7.312 8.266 1 90.88 99 ILE A N 1
ATOM 775 C CA . ILE A 1 99 ? -14.305 -6.652 8.695 1 90.88 99 ILE A CA 1
ATOM 776 C C . ILE A 1 99 ? -14.18 -6.719 10.211 1 90.88 99 ILE A C 1
ATOM 778 O O . ILE A 1 99 ? -14.68 -5.84 10.922 1 90.88 99 ILE A O 1
ATOM 782 N N . GLY A 1 100 ? -13.422 -7.734 10.641 1 89.94 100 GLY A N 1
ATOM 783 C CA . GLY A 1 100 ? -13.461 -7.973 12.07 1 89.94 100 GLY A CA 1
ATOM 784 C C . GLY A 1 100 ? -14.844 -8.336 12.578 1 89.94 100 GLY A C 1
ATOM 785 O O . GLY A 1 100 ? -15.422 -9.344 12.164 1 89.94 100 GLY A O 1
ATOM 786 N N . ASN A 1 101 ? -15.375 -7.492 13.367 1 90.88 101 ASN A N 1
ATOM 787 C CA . ASN A 1 101 ? -16.719 -7.746 13.867 1 90.88 101 ASN A CA 1
ATOM 788 C C . ASN A 1 101 ? -17.75 -6.836 13.188 1 90.88 101 ASN A C 1
ATOM 790 O O . ASN A 1 101 ? -18.844 -6.645 13.711 1 90.88 101 ASN A O 1
ATOM 794 N N . LEU A 1 102 ? -17.375 -6.301 12.07 1 93.44 102 LEU A N 1
ATOM 795 C CA . LEU A 1 102 ? -18.297 -5.473 11.305 1 93.44 102 LEU A CA 1
ATOM 796 C C . LEU A 1 102 ? -18.844 -6.234 10.102 1 93.44 102 LEU A C 1
ATOM 798 O O . LEU A 1 102 ? -18.109 -6.98 9.453 1 93.44 102 LEU A O 1
ATOM 802 N N . LEU A 1 103 ? -20.125 -6.086 9.891 1 96.12 103 LEU A N 1
ATOM 803 C CA . LEU A 1 103 ? -20.781 -6.754 8.773 1 96.12 103 LEU A CA 1
ATOM 804 C C . LEU A 1 103 ? -21.234 -5.742 7.723 1 96.12 103 LEU A C 1
ATOM 806 O O . LEU A 1 103 ? -21.906 -4.766 8.047 1 96.12 103 LEU A O 1
ATOM 810 N N . VAL A 1 104 ? -20.828 -5.953 6.535 1 96.5 104 VAL A N 1
ATOM 811 C CA . VAL A 1 104 ? -21.141 -5.062 5.422 1 96.5 104 VAL A CA 1
ATOM 812 C C . VAL A 1 104 ? -21.922 -5.828 4.355 1 96.5 104 VAL A C 1
ATOM 814 O O . VAL A 1 104 ? -21.344 -6.664 3.646 1 96.5 104 VAL A O 1
ATOM 817 N N . PRO A 1 105 ? -23.188 -5.551 4.125 1 97.12 105 PRO A N 1
ATOM 818 C CA . PRO A 1 105 ? -23.969 -6.23 3.09 1 97.12 105 PRO A CA 1
ATOM 819 C C . PRO A 1 105 ? -23.391 -6.031 1.688 1 97.12 105 PRO A C 1
ATOM 821 O O . PRO A 1 105 ? -22.891 -4.949 1.369 1 97.12 105 PRO A O 1
ATOM 824 N N . ASN A 1 106 ? -23.5 -7.02 0.823 1 96.19 106 ASN A N 1
ATOM 825 C CA . ASN A 1 106 ? -23.062 -6.945 -0.57 1 96.19 106 ASN A CA 1
ATOM 826 C C . ASN A 1 106 ? -23.719 -5.777 -1.297 1 96.19 106 ASN A C 1
ATOM 828 O O . ASN A 1 106 ? -23.109 -5.164 -2.174 1 96.19 106 ASN A O 1
ATOM 832 N N . ASP A 1 107 ? -24.859 -5.504 -0.854 1 96.81 107 ASP A N 1
ATOM 833 C CA . ASP A 1 107 ? -25.625 -4.438 -1.485 1 96.81 107 ASP A CA 1
ATOM 834 C C . ASP A 1 107 ? -24.922 -3.09 -1.337 1 96.81 107 ASP A C 1
ATOM 836 O O . ASP A 1 107 ? -25.062 -2.207 -2.184 1 96.81 107 ASP A O 1
ATOM 840 N N . ASN A 1 108 ? -24.203 -2.91 -0.247 1 97.88 108 ASN A N 1
ATOM 841 C CA . ASN A 1 108 ? -23.438 -1.679 -0.066 1 97.88 108 ASN A CA 1
ATOM 842 C C . ASN A 1 108 ? -22.453 -1.449 -1.216 1 97.88 108 ASN A C 1
ATOM 844 O O . ASN A 1 108 ? -22.312 -0.324 -1.696 1 97.88 108 ASN A O 1
ATOM 848 N N . TYR A 1 109 ? -21.891 -2.486 -1.664 1 95.94 109 TYR A N 1
ATOM 849 C CA . TYR A 1 109 ? -20.891 -2.387 -2.725 1 95.94 109 TYR A CA 1
ATOM 850 C C . TYR A 1 109 ? -21.562 -2.227 -4.086 1 95.94 109 TYR A C 1
ATOM 852 O O . TYR A 1 109 ? -20.984 -1.627 -5 1 95.94 109 TYR A O 1
ATOM 860 N N . CYS A 1 110 ? -22.781 -2.76 -4.238 1 97.19 110 CYS A N 1
ATOM 861 C CA . CYS A 1 110 ? -23.562 -2.502 -5.445 1 97.19 110 CYS A CA 1
ATOM 862 C C . CYS A 1 110 ? -23.922 -1.026 -5.559 1 97.19 110 CYS A C 1
ATOM 864 O O . CYS A 1 110 ? -23.828 -0.437 -6.637 1 97.19 110 CYS A O 1
ATOM 866 N N . LYS A 1 111 ? -24.312 -0.502 -4.395 1 98.31 111 LYS A N 1
ATOM 867 C CA . LYS A 1 111 ? -24.625 0.925 -4.363 1 98.31 111 LYS A CA 1
ATOM 868 C C . LYS A 1 111 ? -23.391 1.761 -4.664 1 98.31 111 LYS A C 1
ATOM 870 O O . LYS A 1 111 ? -23.469 2.768 -5.371 1 98.31 111 LYS A O 1
ATOM 875 N N . PHE A 1 112 ? -22.328 1.352 -4.141 1 98.62 112 PHE A N 1
ATOM 876 C CA . PHE A 1 112 ? -21.047 2.02 -4.398 1 98.62 112 PHE A CA 1
ATOM 877 C C . PHE A 1 112 ? -20.719 1.98 -5.883 1 98.62 112 PHE A C 1
ATOM 879 O O . PHE A 1 112 ? -20.328 3 -6.469 1 98.62 112 PHE A O 1
ATOM 886 N N . GLU A 1 113 ? -20.812 0.861 -6.496 1 98.19 113 GLU A N 1
ATOM 887 C CA . GLU A 1 113 ? -20.562 0.703 -7.926 1 98.19 113 GLU A CA 1
ATOM 888 C C . GLU A 1 113 ? -21.453 1.628 -8.75 1 98.19 113 GLU A C 1
ATOM 890 O O . GLU A 1 113 ? -20.969 2.33 -9.641 1 98.19 113 GLU A O 1
ATOM 895 N N . ASN A 1 114 ? -22.703 1.593 -8.414 1 98.44 114 ASN A N 1
ATOM 896 C CA . ASN A 1 114 ? -23.656 2.424 -9.133 1 98.44 114 ASN A CA 1
ATOM 897 C C . ASN A 1 114 ? -23.328 3.908 -8.992 1 98.44 114 ASN A C 1
ATOM 899 O O . ASN A 1 114 ? -23.531 4.684 -9.93 1 98.44 114 ASN A O 1
ATOM 903 N N . TRP A 1 115 ? -22.844 4.238 -7.848 1 98.75 115 TRP A N 1
ATOM 904 C CA . TRP A 1 115 ? -22.547 5.633 -7.555 1 98.75 115 TRP A CA 1
ATOM 905 C C . TRP A 1 115 ? -21.281 6.078 -8.281 1 98.75 115 TRP A C 1
ATOM 907 O O . TRP A 1 115 ? -21.219 7.191 -8.812 1 98.75 115 TRP A O 1
ATOM 917 N N . ILE A 1 116 ? -20.297 5.254 -8.391 1 98.81 116 ILE A N 1
ATOM 918 C CA . ILE A 1 116 ? -18.969 5.699 -8.781 1 98.81 116 ILE A CA 1
ATOM 919 C C . ILE A 1 116 ? -18.812 5.562 -10.297 1 98.81 116 ILE A C 1
ATOM 921 O O . ILE A 1 116 ? -18.016 6.277 -10.906 1 98.81 116 ILE A O 1
ATOM 925 N N . MET A 1 117 ? -19.531 4.68 -11.008 1 98.69 117 MET A N 1
ATOM 926 C CA . MET A 1 117 ? -19.328 4.359 -12.422 1 98.69 117 MET A CA 1
ATOM 927 C C . MET A 1 117 ? -19.547 5.59 -13.297 1 98.69 117 MET A C 1
ATOM 929 O O . MET A 1 117 ? -18.719 5.922 -14.133 1 98.69 117 MET A O 1
ATOM 933 N N . PRO A 1 118 ? -20.609 6.34 -13.016 1 98.62 118 PRO A N 1
ATOM 934 C CA . PRO A 1 118 ? -20.781 7.551 -13.82 1 98.62 118 PRO A CA 1
ATOM 935 C C . PRO A 1 118 ? -19.688 8.586 -13.562 1 98.62 118 PRO A C 1
ATOM 937 O O . PRO A 1 118 ? -19.344 9.352 -14.469 1 98.62 118 PRO A O 1
ATOM 940 N N . LEU A 1 119 ? -19.172 8.625 -12.375 1 98.81 119 LEU A N 1
ATOM 941 C CA . LEU A 1 119 ? -18.094 9.547 -12.055 1 98.81 119 LEU A CA 1
ATOM 942 C C . LEU A 1 119 ? -16.828 9.188 -12.844 1 98.81 119 LEU A C 1
ATOM 944 O O . LEU A 1 119 ? -16.141 10.078 -13.344 1 98.81 119 LEU A O 1
ATOM 948 N N . PHE A 1 120 ? -16.547 7.895 -12.945 1 98.75 120 PHE A N 1
ATOM 949 C CA . PHE A 1 120 ? -15.398 7.449 -13.727 1 98.75 120 PHE A CA 1
ATOM 950 C C . PHE A 1 120 ? -15.578 7.812 -15.195 1 98.75 120 PHE A C 1
ATOM 952 O O . PHE A 1 120 ? -14.617 8.188 -15.867 1 98.75 120 PHE A O 1
ATOM 959 N N . ASP A 1 121 ? -16.812 7.672 -15.703 1 98.69 121 ASP A N 1
ATOM 960 C CA . ASP A 1 121 ? -17.094 8.094 -17.062 1 98.69 121 ASP A CA 1
ATOM 961 C C . ASP A 1 121 ? -16.797 9.578 -17.266 1 98.69 121 ASP A C 1
ATOM 963 O O . ASP A 1 121 ? -16.172 9.969 -18.25 1 98.69 121 ASP A O 1
ATOM 967 N N . GLN A 1 122 ? -17.25 10.375 -16.312 1 98.56 122 GLN A N 1
ATOM 968 C CA . GLN A 1 122 ? -17 11.812 -16.375 1 98.56 122 GLN A CA 1
ATOM 969 C C . GLN A 1 122 ? -15.516 12.125 -16.297 1 98.56 122 GLN A C 1
ATOM 971 O O . GLN A 1 122 ? -15.023 13.023 -16.969 1 98.56 122 GLN A O 1
ATOM 976 N N . MET A 1 123 ? -14.828 11.453 -15.445 1 98.44 123 MET A N 1
ATOM 977 C CA . MET A 1 123 ? -13.383 11.648 -15.289 1 98.44 123 MET A CA 1
ATOM 978 C C . MET A 1 123 ? -12.656 11.297 -16.578 1 98.44 123 MET A C 1
ATOM 980 O O . MET A 1 123 ? -11.703 11.984 -16.969 1 98.44 123 MET A O 1
ATOM 984 N N . LEU A 1 124 ? -13.094 10.18 -17.172 1 98.19 124 LEU A N 1
ATOM 985 C CA . LEU A 1 124 ? -12.531 9.805 -18.469 1 98.19 124 LEU A CA 1
ATOM 986 C C . LEU A 1 124 ? -12.758 10.906 -19.5 1 98.19 124 LEU A C 1
ATOM 988 O O . LEU A 1 124 ? -11.844 11.258 -20.25 1 98.19 124 LEU A O 1
ATOM 992 N N . PHE A 1 125 ? -13.969 11.461 -19.469 1 97.75 125 PHE A N 1
ATOM 993 C CA . PHE A 1 125 ? -14.328 12.539 -20.391 1 97.75 125 PHE A CA 1
ATOM 994 C C . PHE A 1 125 ? -13.477 13.773 -20.141 1 97.75 125 PHE A C 1
ATOM 996 O O . PHE A 1 125 ? -13.078 14.461 -21.094 1 97.75 125 PHE A O 1
ATOM 1003 N N . GLU A 1 126 ? -13.156 14.031 -18.906 1 98.06 126 GLU A N 1
ATOM 1004 C CA . GLU A 1 126 ? -12.43 15.234 -18.5 1 98.06 126 GLU A CA 1
ATOM 1005 C C . GLU A 1 126 ? -10.93 15.047 -18.672 1 98.06 126 GLU A C 1
ATOM 1007 O O . GLU A 1 126 ? -10.164 16.016 -18.594 1 98.06 126 GLU A O 1
ATOM 1012 N N . GLN A 1 127 ? -10.508 13.852 -18.906 1 96.94 127 GLN A N 1
ATOM 1013 C CA . GLN A 1 127 ? -9.086 13.539 -19.016 1 96.94 127 GLN A CA 1
ATOM 1014 C C . GLN A 1 127 ? -8.477 14.156 -20.266 1 96.94 127 GLN A C 1
ATOM 1016 O O . GLN A 1 127 ? -9.078 14.117 -21.344 1 96.94 127 GLN A O 1
ATOM 1021 N N . SER A 1 128 ? -7.371 14.836 -20.172 1 92.69 128 SER A N 1
ATOM 1022 C CA . SER A 1 128 ? -6.578 15.391 -21.266 1 92.69 128 SER A CA 1
ATOM 1023 C C . SER A 1 128 ? -5.086 15.312 -20.953 1 92.69 128 SER A C 1
ATOM 1025 O O . SER A 1 128 ? -4.691 14.906 -19.859 1 92.69 128 SER A O 1
ATOM 1027 N N . THR A 1 129 ? -4.301 15.656 -21.906 1 83.38 129 THR A N 1
ATOM 1028 C CA . THR A 1 129 ? -2.854 15.648 -21.719 1 83.38 129 THR A CA 1
ATOM 1029 C C . THR A 1 129 ? -2.447 16.594 -20.594 1 83.38 129 THR A C 1
ATOM 1031 O O . THR A 1 129 ? -1.448 16.375 -19.906 1 83.38 129 THR A O 1
ATOM 1034 N N . GLU A 1 130 ? -3.27 17.578 -20.406 1 87 130 GLU A N 1
ATOM 1035 C CA . GLU A 1 130 ? -2.975 18.594 -19.391 1 87 130 GLU A CA 1
ATOM 1036 C C . GLU A 1 130 ? -3.615 18.234 -18.047 1 87 130 GLU A C 1
ATOM 1038 O O . GLU A 1 130 ? -3.26 18.797 -17.016 1 87 130 GLU A O 1
ATOM 1043 N N . ASN A 1 131 ? -4.488 17.297 -18.234 1 90.19 131 ASN A N 1
ATOM 1044 C CA . ASN A 1 131 ? -5.207 16.922 -17.016 1 90.19 131 ASN A CA 1
ATOM 1045 C C . ASN A 1 131 ? -5.234 15.398 -16.844 1 90.19 131 ASN A C 1
ATOM 1047 O O . ASN A 1 131 ? -6.285 14.773 -17 1 90.19 131 ASN A O 1
ATOM 1051 N N . VAL A 1 132 ? -4.164 14.867 -16.375 1 95.44 132 VAL A N 1
ATOM 1052 C CA . VAL A 1 132 ? -4.078 13.445 -16.047 1 95.44 132 VAL A CA 1
ATOM 1053 C C . VAL A 1 132 ? -4.43 13.227 -14.578 1 95.44 132 VAL A C 1
ATOM 1055 O O . VAL A 1 132 ? -4.008 14 -13.711 1 95.44 132 VAL A O 1
ATOM 1058 N N . TRP A 1 133 ? -5.234 12.266 -14.344 1 98.5 133 TRP A N 1
ATOM 1059 C CA . TRP A 1 133 ? -5.66 11.992 -12.977 1 98.5 133 TRP A CA 1
ATOM 1060 C C . TRP A 1 133 ? -4.539 11.344 -12.18 1 98.5 133 TRP A C 1
ATOM 1062 O O . TRP A 1 133 ? -3.676 10.664 -12.742 1 98.5 133 TRP A O 1
ATOM 1072 N N . THR A 1 134 ? -4.547 11.633 -10.93 1 98.62 134 THR A N 1
ATOM 1073 C CA . THR A 1 134 ? -3.705 10.984 -9.93 1 98.62 134 THR A CA 1
ATOM 1074 C C . THR A 1 134 ? -4.551 10.445 -8.781 1 98.62 134 THR A C 1
ATOM 1076 O O . THR A 1 134 ? -5.715 10.812 -8.633 1 98.62 134 THR A O 1
ATOM 1079 N N . PRO A 1 135 ? -4.023 9.555 -7.988 1 98.81 135 PRO A N 1
ATOM 1080 C CA . PRO A 1 135 ? -4.812 9.047 -6.863 1 98.81 135 PRO A CA 1
ATOM 1081 C C . PRO A 1 135 ? -5.379 10.172 -5.988 1 98.81 135 PRO A C 1
ATOM 1083 O O . PRO A 1 135 ? -6.559 10.141 -5.637 1 98.81 135 PRO A O 1
ATOM 1086 N N . SER A 1 136 ? -4.574 11.156 -5.668 1 98.81 136 SER A N 1
ATOM 1087 C CA . SER A 1 136 ? -5.039 12.219 -4.785 1 98.81 136 SER A CA 1
ATOM 1088 C C . SER A 1 136 ? -6.109 13.07 -5.461 1 98.81 136 SER A C 1
ATOM 1090 O O . SER A 1 136 ? -7.059 13.508 -4.809 1 98.81 136 SER A O 1
ATOM 1092 N N . LYS A 1 137 ? -5.969 13.289 -6.793 1 98.62 137 LYS A N 1
ATOM 1093 C CA . LYS A 1 137 ? -6.992 14.031 -7.531 1 98.62 137 LYS A CA 1
ATOM 1094 C C . LYS A 1 137 ? -8.305 13.258 -7.57 1 98.62 137 LYS A C 1
ATOM 1096 O O . LYS A 1 137 ? -9.383 13.844 -7.445 1 98.62 137 LYS A O 1
ATOM 1101 N N . VAL A 1 138 ? -8.18 11.953 -7.801 1 98.88 138 VAL A N 1
ATOM 1102 C CA . VAL A 1 138 ? -9.359 11.102 -7.809 1 98.88 138 VAL A CA 1
ATOM 1103 C C . VAL A 1 138 ? -10.07 11.18 -6.457 1 98.88 138 VAL A C 1
ATOM 1105 O O . VAL A 1 138 ? -11.289 11.359 -6.398 1 98.88 138 VAL A O 1
ATOM 1108 N N . ILE A 1 139 ? -9.32 11.094 -5.402 1 98.94 139 ILE A N 1
ATOM 1109 C CA . ILE A 1 139 ? -9.867 11.102 -4.047 1 98.94 139 ILE A CA 1
ATOM 1110 C C . ILE A 1 139 ? -10.562 12.43 -3.779 1 98.94 139 ILE A C 1
ATOM 1112 O O . ILE A 1 139 ? -11.656 12.461 -3.213 1 98.94 139 ILE A O 1
ATOM 1116 N N . ALA A 1 140 ? -9.914 13.516 -4.164 1 98.81 140 ALA A N 1
ATOM 1117 C CA . ALA A 1 140 ? -10.523 14.836 -3.996 1 98.81 140 ALA A CA 1
ATOM 1118 C C . ALA A 1 140 ? -11.844 14.938 -4.75 1 98.81 140 ALA A C 1
ATOM 1120 O O . ALA A 1 140 ? -12.828 15.469 -4.227 1 98.81 140 ALA A O 1
ATOM 1121 N N . ARG A 1 141 ? -11.883 14.422 -5.98 1 98.81 141 ARG A N 1
ATOM 1122 C CA . ARG A 1 141 ? -13.094 14.422 -6.793 1 98.81 141 ARG A CA 1
ATOM 1123 C C . ARG A 1 141 ? -14.211 13.641 -6.109 1 98.81 141 ARG A C 1
ATOM 1125 O O . ARG A 1 141 ? -15.359 14.086 -6.066 1 98.81 141 ARG A O 1
ATOM 1132 N N . LEU A 1 142 ? -13.852 12.492 -5.582 1 98.94 142 LEU A N 1
ATOM 1133 C CA . LEU A 1 142 ? -14.844 11.664 -4.906 1 98.94 142 LEU A CA 1
ATOM 1134 C C . LEU A 1 142 ? -15.359 12.344 -3.645 1 98.94 142 LEU A C 1
ATOM 1136 O O . LEU A 1 142 ? -16.547 12.258 -3.328 1 98.94 142 LEU A O 1
ATOM 1140 N N . GLY A 1 143 ? -14.422 12.984 -2.869 1 98.88 143 GLY A N 1
ATOM 1141 C CA . GLY A 1 143 ? -14.844 13.758 -1.71 1 98.88 143 GLY A CA 1
ATOM 1142 C C . GLY A 1 143 ? -15.836 14.852 -2.047 1 98.88 143 GLY A C 1
ATOM 1143 O O . GLY A 1 143 ? -16.797 15.078 -1.304 1 98.88 143 GLY A O 1
ATOM 1144 N N . LYS A 1 144 ? -15.57 15.492 -3.146 1 98.88 144 LYS A N 1
ATOM 1145 C CA . LYS A 1 144 ? -16.484 16.531 -3.629 1 98.88 144 LYS A CA 1
ATOM 1146 C C . LYS A 1 144 ? -17.844 15.938 -3.98 1 98.88 144 LYS A C 1
ATOM 1148 O O . LYS A 1 144 ? -18.875 16.469 -3.557 1 98.88 144 LYS A O 1
ATOM 1153 N N . GLU A 1 145 ? -17.875 14.812 -4.684 1 98.88 145 GLU A N 1
ATOM 1154 C CA . GLU A 1 145 ? -19.078 14.273 -5.301 1 98.88 145 GLU A CA 1
ATOM 1155 C C . GLU A 1 145 ? -19.969 13.594 -4.266 1 98.88 145 GLU A C 1
ATOM 1157 O O . GLU A 1 145 ? -21.188 13.547 -4.43 1 98.88 145 GLU A O 1
ATOM 1162 N N . ILE A 1 146 ? -19.359 13.078 -3.209 1 98.81 146 ILE A N 1
ATOM 1163 C CA . ILE A 1 146 ? -20.172 12.359 -2.227 1 98.81 146 ILE A CA 1
ATOM 1164 C C . ILE A 1 146 ? -21.109 13.336 -1.521 1 98.81 146 ILE A C 1
ATOM 1166 O O . ILE A 1 146 ? -22.188 12.945 -1.054 1 98.81 146 ILE A O 1
ATOM 1170 N N . ASN A 1 147 ? -20.625 14.609 -1.369 1 98.44 147 ASN A N 1
ATOM 1171 C CA . ASN A 1 147 ? -21.453 15.688 -0.836 1 98.44 147 ASN A CA 1
ATOM 1172 C C . ASN A 1 147 ? -22.219 15.25 0.41 1 98.44 147 ASN A C 1
ATOM 1174 O O . ASN A 1 147 ? -23.438 15.398 0.481 1 98.44 147 ASN A O 1
ATOM 1178 N N . ASP A 1 148 ? -21.594 14.664 1.315 1 98.75 148 ASP A N 1
ATOM 1179 C CA . ASP A 1 148 ? -22.141 14.148 2.568 1 98.75 148 ASP A CA 1
ATOM 1180 C C . ASP A 1 148 ? -21.281 14.57 3.756 1 98.75 148 ASP A C 1
ATOM 1182 O O . ASP A 1 148 ? -20.109 14.18 3.854 1 98.75 148 ASP A O 1
ATOM 1186 N N . GLU A 1 149 ? -21.797 15.273 4.672 1 98.5 149 GLU A N 1
ATOM 1187 C CA . GLU A 1 149 ? -21.062 15.867 5.777 1 98.5 149 GLU A CA 1
ATOM 1188 C C . GLU A 1 149 ? -20.578 14.797 6.758 1 98.5 149 GLU A C 1
ATOM 1190 O O . GLU A 1 149 ? -19.734 15.062 7.609 1 98.5 149 GLU A O 1
ATOM 1195 N N . SER A 1 150 ? -21.109 13.578 6.637 1 98.38 150 SER A N 1
ATOM 1196 C CA . SER A 1 150 ? -20.641 12.5 7.508 1 98.38 150 SER A CA 1
ATOM 1197 C C . SER A 1 150 ? -19.328 11.914 7.004 1 98.38 150 SER A C 1
ATOM 1199 O O . SER A 1 150 ? -18.688 11.133 7.711 1 98.38 150 SER A O 1
ATOM 1201 N N . SER A 1 151 ? -18.906 12.328 5.816 1 98.81 151 SER A N 1
ATOM 1202 C CA . SER A 1 151 ? -17.703 11.82 5.188 1 98.81 151 SER A CA 1
ATOM 1203 C C . SER A 1 151 ? -16.484 12.664 5.566 1 98.81 151 SER A C 1
ATOM 1205 O O . SER A 1 151 ? -16.5 13.891 5.434 1 98.81 151 SER A O 1
ATOM 1207 N N . TYR A 1 152 ? -15.375 11.992 5.973 1 98.88 152 TYR A N 1
ATOM 1208 C CA . TYR A 1 152 ? -14.164 12.773 6.211 1 98.88 152 TYR A CA 1
ATOM 1209 C C . TYR A 1 152 ? -13.57 13.273 4.898 1 98.88 152 TYR A C 1
ATOM 1211 O O . TYR A 1 152 ? -12.93 14.32 4.855 1 98.88 152 TYR A O 1
ATOM 1219 N N . LEU A 1 153 ? -13.867 12.516 3.785 1 98.94 153 LEU A N 1
ATOM 1220 C CA . LEU A 1 153 ? -13.367 12.914 2.473 1 98.94 153 LEU A CA 1
ATOM 1221 C C . LEU A 1 153 ? -14.062 14.188 1.995 1 98.94 153 LEU A C 1
ATOM 1223 O O . LEU A 1 153 ? -13.438 15.031 1.339 1 98.94 153 LEU A O 1
ATOM 1227 N N . TYR A 1 154 ? -15.336 14.25 2.314 1 98.94 154 TYR A N 1
ATOM 1228 C CA . TYR A 1 154 ? -16.047 15.477 2.002 1 98.94 154 TYR A CA 1
ATOM 1229 C C . TYR A 1 154 ? -15.391 16.688 2.664 1 98.94 154 TYR A C 1
ATOM 1231 O O . TYR A 1 154 ? -15.141 17.703 2.012 1 98.94 154 TYR A O 1
ATOM 1239 N N . TRP A 1 155 ? -15.078 16.578 3.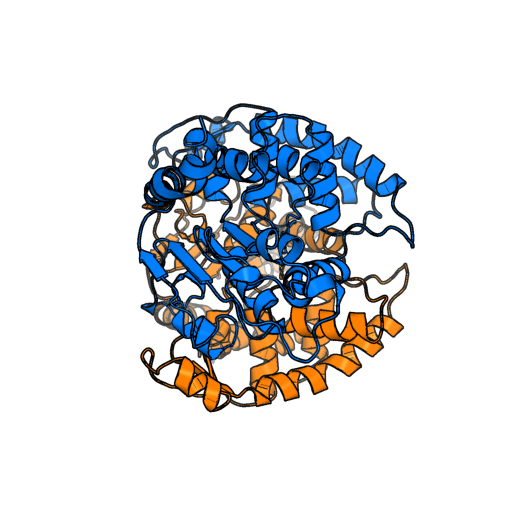896 1 98.88 155 TRP A N 1
ATOM 1240 C CA . TRP A 1 155 ? -14.492 17.688 4.645 1 98.88 155 TRP A CA 1
ATOM 1241 C C . TRP A 1 155 ? -13.055 17.938 4.207 1 98.88 155 TRP A C 1
ATOM 1243 O O . TRP A 1 155 ? -12.586 19.078 4.199 1 98.88 155 TRP A O 1
ATOM 1253 N N . ALA A 1 156 ? -12.367 16.828 3.859 1 98.94 156 ALA A N 1
ATOM 1254 C CA . ALA A 1 156 ? -11.031 17.016 3.314 1 98.94 156 ALA A CA 1
ATOM 1255 C C . ALA A 1 156 ? -11.062 17.859 2.039 1 98.94 156 ALA A C 1
ATOM 1257 O O . ALA A 1 156 ? -10.266 18.781 1.873 1 98.94 156 ALA A O 1
ATOM 1258 N N . TYR A 1 157 ? -12.016 17.516 1.184 1 98.81 157 TYR A N 1
ATOM 1259 C CA . TYR A 1 157 ? -12.172 18.281 -0.048 1 98.81 157 TYR A CA 1
ATOM 1260 C C . TYR A 1 157 ? -12.547 19.719 0.253 1 98.81 157 TYR A C 1
ATOM 1262 O O . TYR A 1 157 ? -11.93 20.656 -0.273 1 98.81 157 TYR A O 1
ATOM 1270 N N . LYS A 1 158 ? -13.477 19.906 1.126 1 98.69 158 LYS A N 1
ATOM 1271 C CA . LYS A 1 158 ? -14 21.234 1.453 1 98.69 158 LYS A CA 1
ATOM 1272 C C . LYS A 1 158 ? -12.914 22.109 2.068 1 98.69 158 LYS A C 1
ATOM 1274 O O . LYS A 1 158 ? -12.867 23.312 1.81 1 98.69 158 LYS A O 1
ATOM 1279 N N . ASN A 1 159 ? -12.086 21.531 2.859 1 98.56 159 ASN A N 1
ATOM 1280 C CA . ASN A 1 159 ? -11.086 22.297 3.598 1 98.56 159 ASN A CA 1
ATOM 1281 C C . ASN A 1 159 ? -9.719 22.219 2.922 1 98.56 159 ASN A C 1
ATOM 1283 O O . ASN A 1 159 ? -8.703 22.562 3.525 1 98.56 159 ASN A O 1
ATOM 1287 N N . ASN A 1 160 ? -9.641 21.703 1.714 1 98.5 160 ASN A N 1
ATOM 1288 C CA . ASN A 1 160 ? -8.43 21.609 0.905 1 98.5 160 ASN A CA 1
ATOM 1289 C C . ASN A 1 160 ? -7.332 20.828 1.627 1 98.5 160 ASN A C 1
ATOM 1291 O O . ASN A 1 160 ? -6.184 21.281 1.677 1 98.5 160 ASN A O 1
ATOM 1295 N N . ILE A 1 161 ? -7.711 19.781 2.307 1 98.88 161 ILE A N 1
ATOM 1296 C CA . ILE A 1 161 ? -6.773 18.844 2.906 1 98.88 161 ILE A CA 1
ATOM 1297 C C . ILE A 1 161 ? -6.484 17.703 1.923 1 98.88 161 ILE A C 1
ATOM 1299 O O . ILE A 1 161 ? -7.363 16.891 1.636 1 98.88 161 ILE A O 1
ATOM 1303 N N . PRO A 1 162 ? -5.273 17.656 1.391 1 98.88 162 PRO A N 1
ATOM 1304 C CA . PRO A 1 162 ? -4.984 16.562 0.453 1 98.88 162 PRO A CA 1
ATOM 1305 C C . PRO A 1 162 ? -4.988 15.195 1.122 1 98.88 162 PRO A C 1
ATOM 1307 O O . PRO A 1 162 ? -4.547 15.055 2.268 1 98.88 162 PRO A O 1
ATOM 1310 N N . VAL A 1 163 ? -5.527 14.227 0.444 1 98.94 163 VAL A N 1
ATOM 1311 C CA . VAL A 1 163 ? -5.539 12.836 0.876 1 98.94 163 VAL A CA 1
ATOM 1312 C C . VAL A 1 163 ? -4.773 11.977 -0.127 1 98.94 163 VAL A C 1
ATOM 1314 O O . VAL A 1 163 ? -5.086 11.977 -1.32 1 98.94 163 VAL A O 1
ATOM 1317 N N . TYR A 1 164 ? -3.775 11.281 0.367 1 98.88 164 TYR A N 1
ATOM 1318 C CA . TYR A 1 164 ? -2.949 10.438 -0.487 1 98.88 164 TYR A CA 1
ATOM 1319 C C . TYR A 1 164 ? -3.17 8.961 -0.174 1 98.88 164 TYR A C 1
ATOM 1321 O O . TYR A 1 164 ? -3.363 8.594 0.986 1 98.88 164 TYR A O 1
ATOM 1329 N N . CYS A 1 165 ? -3.16 8.164 -1.162 1 98.75 165 CYS A N 1
ATOM 1330 C CA . CYS A 1 165 ? -3.279 6.707 -1.111 1 98.75 165 CYS A CA 1
ATOM 1331 C C . CYS A 1 165 ? -2.447 6.055 -2.209 1 98.75 165 CYS A C 1
ATOM 1333 O O . CYS A 1 165 ? -2.941 5.824 -3.314 1 98.75 165 CYS A O 1
ATOM 1335 N N . PRO A 1 166 ? -1.237 5.637 -1.867 1 97.31 166 PRO A N 1
ATOM 1336 C CA . PRO A 1 166 ? -0.353 5.102 -2.904 1 97.31 166 PRO A CA 1
ATOM 1337 C C . PRO A 1 166 ? -0.873 3.797 -3.504 1 97.31 166 PRO A C 1
ATOM 1339 O O . PRO A 1 166 ? -0.464 3.414 -4.605 1 97.31 166 PRO A O 1
ATOM 1342 N N . ALA A 1 167 ? -1.691 3.088 -2.822 1 98.38 167 ALA A N 1
ATOM 1343 C CA . ALA A 1 167 ? -2.262 1.832 -3.301 1 98.38 167 ALA A CA 1
ATOM 1344 C C . ALA A 1 167 ? -3.77 1.954 -3.5 1 98.38 167 ALA A C 1
ATOM 1346 O O . ALA A 1 167 ? -4.539 1.145 -2.975 1 98.38 167 ALA A O 1
ATOM 1347 N N . LEU A 1 168 ? -4.176 2.877 -4.352 1 98.75 168 LEU A N 1
ATOM 1348 C CA . LEU A 1 168 ? -5.582 3.223 -4.531 1 98.75 168 LEU A CA 1
ATOM 1349 C C . LEU A 1 168 ? -6.363 2.035 -5.082 1 98.75 168 LEU A C 1
ATOM 1351 O O . LEU A 1 168 ? -7.559 1.895 -4.809 1 98.75 168 LEU A O 1
ATOM 1355 N N . THR A 1 169 ? -5.703 1.094 -5.805 1 98.69 169 THR A N 1
ATOM 1356 C CA . THR A 1 169 ? -6.406 0.018 -6.492 1 98.69 169 THR A CA 1
ATO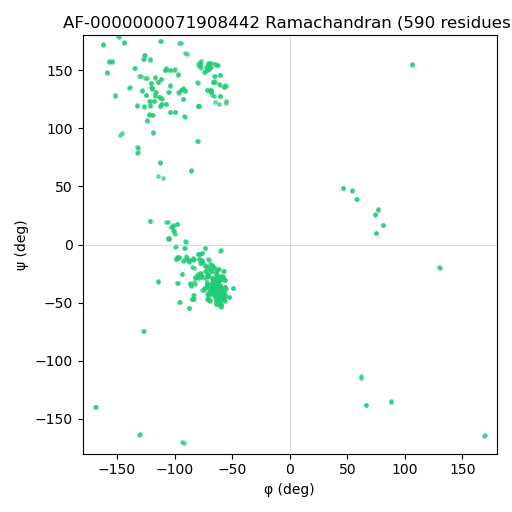M 1357 C C . THR A 1 169 ? -6.52 -1.213 -5.598 1 98.69 169 THR A C 1
ATOM 1359 O O . THR A 1 169 ? -7.098 -2.227 -5.996 1 98.69 169 THR A O 1
ATOM 1362 N N . ASP A 1 170 ? -5.945 -1.165 -4.426 1 97.81 170 ASP A N 1
ATOM 1363 C CA . ASP A 1 170 ? -5.977 -2.299 -3.508 1 97.81 170 ASP A CA 1
ATOM 1364 C C . ASP A 1 170 ? -7.25 -2.293 -2.668 1 97.81 170 ASP A C 1
ATOM 1366 O O . ASP A 1 170 ? -7.191 -2.236 -1.438 1 97.81 170 ASP A O 1
ATOM 1370 N N . GLY A 1 171 ? -8.375 -2.451 -3.324 1 97.31 171 GLY A N 1
ATOM 1371 C CA . GLY A 1 171 ? -9.688 -2.461 -2.697 1 97.31 171 GLY A CA 1
ATOM 1372 C C . GLY A 1 171 ? -10.828 -2.391 -3.695 1 97.31 171 GLY A C 1
ATOM 1373 O O . GLY A 1 171 ? -10.641 -2.688 -4.879 1 97.31 171 GLY A O 1
ATOM 1374 N N . SER A 1 172 ? -12.016 -2.078 -3.217 1 97.06 172 SER A N 1
ATOM 1375 C CA . SER A 1 172 ? -13.203 -2.01 -4.07 1 97.06 172 SER A CA 1
ATOM 1376 C C . SER A 1 172 ? -13.062 -0.911 -5.117 1 97.06 172 SER A C 1
ATOM 1378 O O . SER A 1 172 ? -13.625 -1.013 -6.211 1 97.06 172 SER A O 1
ATOM 1380 N N . LEU A 1 173 ? -12.359 0.107 -4.762 1 98.38 173 LEU A N 1
ATOM 1381 C CA . LEU A 1 173 ? -12.094 1.143 -5.758 1 98.38 173 LEU A CA 1
ATOM 1382 C C . LEU A 1 173 ? -11.367 0.562 -6.965 1 98.38 173 LEU A C 1
ATOM 1384 O O . LEU A 1 173 ? -11.68 0.916 -8.109 1 98.38 173 LEU A O 1
ATOM 1388 N N . GLY A 1 174 ? -10.383 -0.282 -6.684 1 98.38 174 GLY A N 1
ATOM 1389 C CA . GLY A 1 174 ? -9.703 -0.979 -7.762 1 98.38 174 GLY A CA 1
ATOM 1390 C C . GLY A 1 174 ? -10.625 -1.869 -8.57 1 98.38 174 GLY A C 1
ATOM 1391 O O . GLY A 1 174 ? -10.508 -1.943 -9.797 1 98.38 174 GLY A O 1
ATOM 1392 N N . ASP A 1 175 ? -11.555 -2.492 -7.891 1 97.81 175 ASP A N 1
ATOM 1393 C CA . ASP A 1 175 ? -12.539 -3.328 -8.562 1 97.81 175 ASP A CA 1
ATOM 1394 C C . ASP A 1 175 ? -13.383 -2.506 -9.539 1 97.81 175 ASP A C 1
ATOM 1396 O O . ASP A 1 175 ? -13.641 -2.939 -10.664 1 97.81 175 ASP A O 1
ATOM 1400 N N . MET A 1 176 ? -13.773 -1.367 -9.07 1 98.69 176 MET A N 1
ATOM 1401 C CA . MET A 1 176 ? -14.609 -0.501 -9.906 1 98.69 176 MET A CA 1
ATOM 1402 C C . MET A 1 176 ? -13.812 0.027 -11.094 1 98.69 176 MET A C 1
ATOM 1404 O O . MET A 1 176 ? -14.344 0.132 -12.203 1 98.69 176 MET A O 1
ATOM 1408 N N . LEU A 1 177 ? -12.617 0.371 -10.836 1 98.75 177 LEU A N 1
ATOM 1409 C CA . LEU A 1 177 ? -11.766 0.841 -11.922 1 98.75 177 LEU A CA 1
ATOM 1410 C C . LEU A 1 177 ? -11.555 -0.254 -12.969 1 98.75 177 LEU A C 1
ATOM 1412 O O . LEU A 1 177 ? -11.555 0.018 -14.164 1 98.75 177 LEU A O 1
ATOM 1416 N N . PHE A 1 178 ? -11.391 -1.45 -12.492 1 98.44 178 PHE A N 1
ATOM 1417 C CA . PHE A 1 178 ? -11.266 -2.605 -13.375 1 98.44 178 PHE A CA 1
ATOM 1418 C C . PHE A 1 178 ? -12.508 -2.754 -14.25 1 98.44 178 PHE A C 1
ATOM 1420 O O . PHE A 1 178 ? -12.398 -2.857 -15.477 1 98.44 178 PHE A O 1
ATOM 1427 N N . CYS A 1 179 ? -13.625 -2.738 -13.602 1 97.88 179 CYS A N 1
ATOM 1428 C CA . CYS A 1 179 ? -14.883 -2.887 -14.328 1 97.88 179 CYS A CA 1
ATOM 1429 C C . CYS A 1 179 ? -15.07 -1.758 -15.336 1 97.88 179 CYS A C 1
ATOM 1431 O O . CYS A 1 179 ? -15.5 -1.993 -16.469 1 97.88 179 CYS A O 1
ATOM 1433 N N . HIS A 1 180 ? -14.789 -0.604 -14.898 1 98.5 180 HIS A N 1
ATOM 1434 C CA . HIS A 1 180 ? -14.906 0.553 -15.773 1 98.5 180 HIS A CA 1
ATOM 1435 C C . HIS A 1 180 ? -13.984 0.428 -16.984 1 98.5 180 HIS A C 1
ATOM 1437 O O . HIS A 1 180 ? -14.383 0.736 -18.109 1 98.5 180 HIS A O 1
ATOM 1443 N N . ALA A 1 181 ? -12.781 0.014 -16.719 1 97.31 181 ALA A N 1
ATOM 1444 C CA . ALA A 1 181 ? -11.773 -0.081 -17.781 1 97.31 181 ALA A CA 1
ATOM 1445 C C . ALA A 1 181 ? -12.172 -1.123 -18.828 1 97.31 181 ALA A C 1
ATOM 1447 O O . ALA A 1 181 ? -11.836 -0.987 -20 1 97.31 181 ALA A O 1
ATOM 1448 N N . VAL A 1 182 ? -12.82 -2.189 -18.422 1 95.88 182 VAL A N 1
ATOM 1449 C CA . VAL A 1 182 ? -13.289 -3.229 -19.328 1 95.88 182 VAL A CA 1
ATOM 1450 C C . VAL A 1 182 ? -14.391 -2.668 -20.219 1 95.88 182 VAL A C 1
ATOM 1452 O O . VAL A 1 182 ? -14.422 -2.943 -21.422 1 95.88 182 VAL A O 1
ATOM 1455 N N . ARG A 1 183 ? -15.172 -1.858 -19.672 1 96.25 183 ARG A N 1
ATOM 1456 C CA . ARG A 1 183 ? -16.312 -1.319 -20.391 1 96.25 183 ARG A CA 1
ATOM 1457 C C . ARG A 1 183 ? -15.922 -0.106 -21.219 1 96.25 183 ARG A C 1
ATOM 1459 O O . ARG A 1 183 ? -16.344 0.023 -22.375 1 96.25 183 ARG A O 1
ATOM 1466 N N . ASN A 1 184 ? -15.188 0.801 -20.625 1 96.38 184 ASN A N 1
ATOM 1467 C CA . ASN A 1 184 ? -14.742 2.049 -21.234 1 96.38 184 ASN A CA 1
ATOM 1468 C C . ASN A 1 184 ? -13.25 2.281 -21 1 96.38 184 ASN A C 1
ATOM 1470 O O . ASN A 1 184 ? -12.859 3.125 -20.203 1 96.38 184 ASN A O 1
ATOM 1474 N N . PRO A 1 185 ? -12.445 1.69 -21.844 1 95.25 185 PRO A N 1
ATOM 1475 C CA . PRO A 1 185 ? -11 1.789 -21.625 1 95.25 185 PRO A CA 1
ATOM 1476 C C . PRO A 1 185 ? -10.461 3.199 -21.859 1 95.25 185 PRO A C 1
ATOM 1478 O O . PRO A 1 185 ? -11.078 3.982 -22.594 1 95.25 185 PRO A O 1
ATOM 1481 N N . GLY A 1 186 ? -9.367 3.51 -21.188 1 95.19 186 GLY A N 1
ATOM 1482 C CA . GLY A 1 186 ? -8.688 4.75 -21.516 1 95.19 186 GLY A CA 1
ATOM 1483 C C . GLY A 1 186 ? -8.383 5.609 -20.312 1 95.19 186 GLY A C 1
ATOM 1484 O O . GLY A 1 186 ? -7.559 6.52 -20.375 1 95.19 186 GLY A O 1
ATOM 1485 N N . LEU A 1 187 ? -9.062 5.402 -19.172 1 97.62 187 LEU A N 1
ATOM 1486 C CA . LEU A 1 187 ? -8.805 6.176 -17.969 1 97.62 187 LEU A CA 1
ATOM 1487 C C . LEU A 1 187 ? -7.422 5.871 -17.406 1 97.62 187 LEU A C 1
ATOM 1489 O O . LEU A 1 187 ? -7.059 4.703 -17.25 1 97.62 187 LEU A O 1
ATOM 1493 N N . ILE A 1 188 ? -6.648 6.918 -17.156 1 97.69 188 ILE A N 1
ATOM 1494 C CA . ILE A 1 188 ? -5.293 6.797 -16.625 1 97.69 188 ILE A CA 1
ATOM 1495 C C . ILE A 1 188 ? -5.215 7.465 -15.258 1 97.69 188 ILE A C 1
ATOM 1497 O O . ILE A 1 188 ? -5.723 8.578 -15.07 1 97.69 188 ILE A O 1
ATOM 1501 N N . ILE A 1 189 ? -4.672 6.781 -14.336 1 98.62 189 ILE A N 1
ATOM 1502 C CA . ILE A 1 189 ? -4.363 7.348 -13.023 1 98.62 189 ILE A CA 1
ATOM 1503 C C . ILE A 1 189 ? -2.869 7.203 -12.742 1 98.62 189 ILE A C 1
ATOM 1505 O O . ILE A 1 189 ? -2.381 6.102 -12.484 1 98.62 189 ILE A O 1
ATOM 1509 N N . ASP A 1 190 ? -2.199 8.312 -12.711 1 98.38 190 ASP A N 1
ATOM 1510 C CA . ASP A 1 190 ? -0.741 8.375 -12.688 1 98.38 190 ASP A CA 1
ATOM 1511 C C . ASP A 1 190 ? -0.22 8.492 -11.258 1 98.38 190 ASP A C 1
ATOM 1513 O O . ASP A 1 190 ? -0.624 9.391 -10.516 1 98.38 190 ASP A O 1
ATOM 1517 N N . ILE A 1 191 ? 0.775 7.68 -10.93 1 98.62 191 ILE A N 1
ATOM 1518 C CA . ILE A 1 191 ? 1.281 7.715 -9.562 1 98.62 191 ILE A CA 1
ATOM 1519 C C . ILE A 1 191 ? 2.543 8.57 -9.5 1 98.62 191 ILE A C 1
ATOM 1521 O O . ILE A 1 191 ? 3.006 8.93 -8.414 1 98.62 191 ILE A O 1
ATOM 1525 N N . VAL A 1 192 ? 3.148 8.945 -10.641 1 98.44 192 VAL A N 1
ATOM 1526 C CA . VAL A 1 192 ? 4.375 9.734 -10.633 1 98.44 192 VAL A CA 1
ATOM 1527 C C . VAL A 1 192 ? 4.066 11.164 -10.188 1 98.44 192 VAL A C 1
ATOM 1529 O O . VAL A 1 192 ? 4.738 11.695 -9.297 1 98.44 192 VAL A O 1
ATOM 1532 N N . GLN A 1 193 ? 3.029 11.734 -10.766 1 97.56 193 GLN A N 1
ATOM 1533 C CA . GLN A 1 193 ? 2.637 13.07 -10.344 1 97.56 193 GLN A CA 1
ATOM 1534 C C . GLN A 1 193 ? 2.201 13.086 -8.883 1 97.56 193 GLN A C 1
ATOM 1536 O O . GLN A 1 193 ? 2.418 14.07 -8.172 1 97.56 193 GLN A O 1
ATOM 1541 N N . ASP A 1 194 ? 1.634 11.992 -8.453 1 98.38 194 ASP A N 1
ATOM 1542 C CA . ASP A 1 194 ? 1.108 11.953 -7.09 1 98.38 194 ASP A CA 1
ATOM 1543 C C . ASP A 1 194 ? 2.24 11.945 -6.066 1 98.38 194 ASP A C 1
ATOM 1545 O O . ASP A 1 194 ? 2.135 12.578 -5.012 1 98.38 194 ASP A O 1
ATOM 1549 N N . ILE A 1 195 ? 3.291 11.203 -6.344 1 98.62 195 ILE A N 1
ATOM 1550 C CA . ILE A 1 195 ? 4.406 11.164 -5.402 1 98.62 195 ILE A CA 1
ATOM 1551 C C . ILE A 1 195 ? 5.074 12.539 -5.348 1 98.62 195 ILE A C 1
ATOM 1553 O O . ILE A 1 195 ? 5.559 12.953 -4.293 1 98.62 195 ILE A O 1
ATOM 1557 N N . ARG A 1 196 ? 5.086 13.266 -6.441 1 97.94 196 ARG A N 1
ATOM 1558 C CA . ARG A 1 196 ? 5.602 14.633 -6.438 1 97.94 196 ARG A CA 1
ATOM 1559 C C . ARG A 1 196 ? 4.781 15.523 -5.508 1 97.94 196 ARG A C 1
ATOM 1561 O O . ARG A 1 196 ? 5.344 16.312 -4.738 1 97.94 196 ARG A O 1
ATOM 1568 N N . LEU A 1 197 ? 3.492 15.359 -5.617 1 97.81 197 LEU A N 1
ATOM 1569 C CA . LEU A 1 197 ? 2.6 16.141 -4.77 1 97.81 197 LEU A CA 1
ATOM 1570 C C . LEU A 1 197 ? 2.801 15.789 -3.299 1 97.81 197 LEU A C 1
ATOM 1572 O O . LEU A 1 197 ? 2.926 16.688 -2.453 1 97.81 197 LEU A O 1
ATOM 1576 N N . MET A 1 198 ? 2.914 14.539 -2.998 1 98.62 198 MET A N 1
ATOM 1577 C CA . MET A 1 198 ? 3.057 14.047 -1.629 1 98.62 198 MET A CA 1
ATOM 1578 C C . MET A 1 198 ? 4.355 14.547 -1.007 1 98.62 198 MET A C 1
ATOM 1580 O O . MET A 1 198 ? 4.352 15.094 0.099 1 98.62 198 MET A O 1
ATOM 1584 N N . ASN A 1 199 ? 5.441 14.336 -1.749 1 98.38 199 ASN A N 1
ATOM 1585 C CA . ASN A 1 199 ? 6.727 14.805 -1.235 1 98.38 199 ASN A CA 1
ATOM 1586 C C . ASN A 1 199 ? 6.754 16.328 -1.103 1 98.38 199 ASN A C 1
ATOM 1588 O O . ASN A 1 199 ? 7.367 16.859 -0.178 1 98.38 199 ASN A O 1
ATOM 1592 N N . GLY A 1 200 ? 6.066 17 -1.999 1 98.12 200 GLY A N 1
ATOM 1593 C CA . GLY A 1 200 ? 5.969 18.453 -1.956 1 98.12 200 GLY A CA 1
ATOM 1594 C C . GLY A 1 200 ? 5.324 18.969 -0.685 1 98.12 200 GLY A C 1
ATOM 1595 O O . GLY A 1 200 ? 5.656 20.062 -0.213 1 98.12 200 GLY A O 1
ATOM 1596 N N . GLU A 1 201 ? 4.434 18.219 -0.098 1 98.38 201 GLU A N 1
ATOM 1597 C CA . GLU A 1 201 ? 3.77 18.609 1.139 1 98.38 201 GLU A CA 1
ATOM 1598 C C . GLU A 1 201 ? 4.781 18.844 2.258 1 98.38 201 GLU A C 1
ATOM 1600 O O . GLU A 1 201 ? 4.59 19.719 3.109 1 98.38 201 GLU A O 1
ATOM 1605 N N . ALA A 1 202 ? 5.797 17.969 2.299 1 98.19 202 ALA A N 1
ATOM 1606 C CA . ALA A 1 202 ? 6.812 18.094 3.34 1 98.19 202 ALA A CA 1
ATOM 1607 C C . ALA A 1 202 ? 7.887 19.109 2.945 1 98.19 202 ALA A C 1
ATOM 1609 O O . ALA A 1 202 ? 8.266 19.953 3.75 1 98.19 202 ALA A O 1
ATOM 1610 N N . ILE A 1 203 ? 8.344 19.078 1.7 1 97.38 203 ILE A N 1
ATOM 1611 C CA . ILE A 1 203 ? 9.438 19.906 1.202 1 97.38 203 ILE A CA 1
ATOM 1612 C C . ILE A 1 203 ? 9.07 21.375 1.341 1 97.38 203 ILE A C 1
ATOM 1614 O O . ILE A 1 203 ? 9.891 22.203 1.772 1 97.38 203 ILE A O 1
ATOM 1618 N N . HIS A 1 204 ? 7.848 21.719 1.068 1 96.19 204 HIS A N 1
ATOM 1619 C CA . HIS A 1 204 ? 7.438 23.109 1.007 1 96.19 204 HIS A CA 1
ATOM 1620 C C . HIS A 1 204 ? 6.777 23.562 2.311 1 96.19 204 HIS A C 1
ATOM 1622 O O . HIS A 1 204 ? 6.105 24.594 2.354 1 96.19 204 HIS A O 1
ATOM 1628 N N . ALA A 1 205 ? 6.977 22.844 3.314 1 95.75 205 ALA A N 1
ATOM 1629 C CA . ALA A 1 205 ? 6.348 23.156 4.594 1 95.75 205 ALA A CA 1
ATOM 1630 C C . ALA A 1 205 ? 7.094 24.281 5.305 1 95.75 205 ALA A C 1
ATOM 1632 O O . ALA A 1 205 ? 6.566 24.891 6.238 1 95.75 205 ALA A O 1
ATOM 1633 N N . THR A 1 206 ? 8.32 24.688 4.887 1 90.19 206 THR A N 1
ATOM 1634 C CA . THR A 1 206 ? 9.062 25.797 5.48 1 90.19 206 THR A CA 1
ATOM 1635 C C . THR A 1 206 ? 8.281 27.094 5.355 1 90.19 206 THR A C 1
ATOM 1637 O O . THR A 1 206 ? 7.711 27.391 4.301 1 90.19 206 THR A O 1
ATOM 1640 N N . PRO A 1 207 ? 8.094 27.766 6.371 1 92.81 207 PRO A N 1
ATOM 1641 C CA . PRO A 1 207 ? 8.852 27.75 7.621 1 92.81 207 PRO A CA 1
ATOM 1642 C C . PRO A 1 207 ? 8.156 26.953 8.719 1 92.81 207 PRO A C 1
ATOM 1644 O O . PRO A 1 207 ? 8.594 26.969 9.875 1 92.81 207 PRO A O 1
ATOM 1647 N N . ARG A 1 208 ? 7.184 26.219 8.398 1 94.69 208 ARG A N 1
ATOM 1648 C CA . ARG A 1 208 ? 6.449 25.438 9.398 1 94.69 208 ARG A CA 1
ATOM 1649 C C . ARG A 1 208 ? 7.273 24.266 9.891 1 94.69 208 ARG A C 1
ATOM 1651 O O . ARG A 1 208 ? 8.102 23.719 9.156 1 94.69 208 ARG A O 1
ATOM 1658 N N . LYS A 1 209 ? 7.062 23.859 11.125 1 97.06 209 LYS A N 1
ATOM 1659 C CA . LYS A 1 209 ? 7.426 22.531 11.578 1 97.06 209 LYS A CA 1
ATOM 1660 C C . LYS A 1 209 ? 6.414 21.484 11.102 1 97.06 209 LYS A C 1
ATOM 1662 O O . LYS A 1 209 ? 5.285 21.828 10.75 1 97.06 209 LYS A O 1
ATOM 1667 N N . THR A 1 210 ? 6.891 20.234 11.039 1 98.5 210 THR A N 1
ATOM 1668 C CA . THR A 1 210 ? 5.957 19.188 10.664 1 98.5 210 THR A CA 1
ATOM 1669 C C . THR A 1 210 ? 5.777 18.188 11.797 1 98.5 210 THR A C 1
ATOM 1671 O O . THR A 1 210 ? 6.695 17.969 12.594 1 98.5 210 THR A O 1
ATOM 1674 N N . GLY A 1 211 ? 4.566 17.688 11.969 1 98.62 211 GLY A N 1
ATOM 1675 C CA . GLY A 1 211 ? 4.199 16.641 12.914 1 98.62 211 GLY A CA 1
ATOM 1676 C C . GLY A 1 211 ? 3.521 15.453 12.25 1 98.62 211 GLY A C 1
ATOM 1677 O O . GLY A 1 211 ? 2.723 15.617 11.328 1 98.62 211 GLY A O 1
ATOM 1678 N N . ILE A 1 212 ? 3.836 14.266 12.781 1 98.75 212 ILE A N 1
ATOM 1679 C CA . ILE A 1 212 ? 3.299 13.023 12.234 1 98.75 212 ILE A CA 1
ATOM 1680 C C . ILE A 1 212 ? 2.438 12.328 13.289 1 98.75 212 ILE A C 1
ATOM 1682 O O . ILE A 1 212 ? 2.863 12.156 14.438 1 98.75 212 ILE A O 1
ATOM 1686 N N . ILE A 1 213 ? 1.256 11.992 12.93 1 98.75 213 ILE A N 1
ATOM 1687 C CA . ILE A 1 213 ? 0.395 11.109 13.711 1 98.75 213 ILE A CA 1
ATOM 1688 C C . ILE A 1 213 ? 0.015 9.883 12.883 1 98.75 213 ILE A C 1
ATOM 1690 O O . ILE A 1 213 ? -0.594 10.016 11.82 1 98.75 213 ILE A O 1
ATOM 1694 N N . VAL A 1 214 ? 0.385 8.766 13.391 1 98.5 214 VAL A N 1
ATOM 1695 C CA . VAL A 1 214 ? 0.1 7.539 12.648 1 98.5 214 VAL A CA 1
ATOM 1696 C C . VAL A 1 214 ? -0.748 6.602 13.508 1 98.5 214 VAL A C 1
ATOM 1698 O O . VAL A 1 214 ? -0.36 6.25 14.625 1 98.5 214 VAL A O 1
ATOM 1701 N N . LEU A 1 215 ? -1.878 6.223 13 1 98.12 215 LEU A N 1
ATOM 1702 C CA . LEU A 1 215 ? -2.74 5.195 13.578 1 98.12 215 LEU A CA 1
ATOM 1703 C C . LEU A 1 215 ? -2.633 3.891 12.797 1 98.12 215 LEU A C 1
ATOM 1705 O O . LEU A 1 215 ? -3.131 3.793 11.672 1 98.12 215 LEU A O 1
ATOM 1709 N N . GLY A 1 216 ? -2.084 2.865 13.469 1 94.94 216 GLY A N 1
ATOM 1710 C CA . GLY A 1 216 ? -1.688 1.669 12.734 1 94.94 216 GLY A CA 1
ATOM 1711 C C . GLY A 1 216 ? -0.275 1.744 12.188 1 94.94 216 GLY A C 1
ATOM 1712 O O . GLY A 1 216 ? 0.661 2.08 12.922 1 94.94 216 GLY A O 1
ATOM 1713 N N . GLY A 1 217 ? -0.068 1.359 11 1 94.81 217 GLY A N 1
ATOM 1714 C CA . GLY A 1 217 ? 1.241 1.345 10.367 1 94.81 217 GLY A CA 1
ATOM 1715 C C . GLY A 1 217 ? 1.178 1.11 8.867 1 94.81 217 GLY A C 1
ATOM 1716 O O . GLY A 1 217 ? 0.357 1.714 8.18 1 94.81 217 GLY A O 1
ATOM 1717 N N . GLY A 1 218 ? 2.053 0.368 8.414 1 94 218 GLY A N 1
ATOM 1718 C CA . GLY A 1 218 ? 2.033 -0.002 7.004 1 94 218 GLY A CA 1
ATOM 1719 C C . GLY A 1 218 ? 2.285 1.171 6.074 1 94 218 GLY A C 1
ATOM 1720 O O . GLY A 1 218 ? 3.125 2.027 6.363 1 94 218 GLY A O 1
ATOM 1721 N N . LEU A 1 219 ? 1.529 1.18 5.062 1 96.25 219 LEU A N 1
ATOM 1722 C CA . LEU A 1 219 ? 1.716 2.096 3.943 1 96.25 219 LEU A CA 1
ATOM 1723 C C . LEU A 1 219 ? 1.559 3.545 4.395 1 96.25 219 LEU A C 1
ATOM 1725 O O . LEU A 1 219 ? 2.404 4.387 4.09 1 96.25 219 LEU A O 1
ATOM 1729 N N . PRO A 1 220 ? 0.595 3.871 5.191 1 97.94 220 PRO A N 1
ATOM 1730 C CA . PRO A 1 220 ? 0.433 5.27 5.594 1 97.94 220 PRO A CA 1
ATOM 1731 C C . PRO A 1 220 ? 1.603 5.781 6.434 1 97.94 220 PRO A C 1
ATOM 1733 O O . PRO A 1 220 ? 2.086 6.891 6.211 1 97.94 220 PRO A O 1
ATOM 1736 N N . LYS A 1 221 ? 2.043 4.957 7.332 1 98.12 221 LYS A N 1
ATOM 1737 C CA . LYS A 1 221 ? 3.184 5.328 8.164 1 98.12 221 LYS A CA 1
ATOM 1738 C C . LYS A 1 221 ? 4.418 5.605 7.312 1 98.12 221 LYS A C 1
ATOM 1740 O O . LYS A 1 221 ? 5.031 6.668 7.422 1 98.12 221 LYS A O 1
ATOM 1745 N N . HIS A 1 222 ? 4.727 4.66 6.504 1 98.12 222 HIS A N 1
ATOM 1746 C CA . HIS A 1 222 ? 5.953 4.758 5.719 1 98.12 222 HIS A CA 1
ATOM 1747 C C . HIS A 1 222 ? 5.898 5.938 4.758 1 98.12 222 HIS A C 1
ATOM 1749 O O . HIS A 1 222 ? 6.875 6.68 4.621 1 98.12 222 HIS A O 1
ATOM 1755 N N . HIS A 1 223 ? 4.789 6.059 4.137 1 98.69 223 HIS A N 1
ATOM 1756 C CA . HIS A 1 223 ? 4.648 7.078 3.1 1 98.69 223 HIS A CA 1
ATOM 1757 C C . HIS A 1 223 ? 4.793 8.477 3.68 1 98.69 223 HIS A C 1
ATOM 1759 O O . HIS A 1 223 ? 5.441 9.336 3.082 1 98.69 223 HIS A O 1
ATOM 1765 N N . ILE A 1 224 ? 4.254 8.719 4.855 1 98.75 224 ILE A N 1
ATOM 1766 C CA . ILE A 1 224 ? 4.355 10.008 5.543 1 98.75 224 ILE A CA 1
ATOM 1767 C C . ILE A 1 224 ? 5.793 10.234 5.996 1 98.75 224 ILE A C 1
ATOM 1769 O O . ILE A 1 224 ? 6.359 11.305 5.766 1 98.75 224 ILE A O 1
ATOM 1773 N N . CYS A 1 225 ? 6.348 9.211 6.617 1 98.56 225 CYS A N 1
ATOM 1774 C CA . CYS A 1 225 ? 7.719 9.328 7.094 1 98.56 225 CYS A CA 1
ATOM 1775 C C . CYS A 1 225 ? 8.68 9.594 5.941 1 98.56 225 CYS A C 1
ATOM 1777 O O . CYS A 1 225 ? 9.539 10.469 6.035 1 98.56 225 CYS A O 1
ATOM 1779 N N . ASN A 1 226 ? 8.461 8.844 4.891 1 98.25 226 ASN A N 1
ATOM 1780 C CA . ASN A 1 226 ? 9.344 8.984 3.74 1 98.25 226 ASN A CA 1
ATOM 1781 C C . ASN A 1 226 ? 9.281 10.391 3.148 1 98.25 226 ASN A C 1
ATOM 1783 O O . ASN A 1 226 ? 10.297 10.953 2.744 1 98.25 226 ASN A O 1
ATOM 1787 N N . ALA A 1 227 ? 8.141 10.953 3.037 1 98.5 227 ALA A N 1
ATOM 1788 C CA . ALA A 1 227 ? 7.992 12.312 2.523 1 98.5 227 ALA A CA 1
ATOM 1789 C C . ALA A 1 227 ? 8.789 13.305 3.365 1 98.5 227 ALA A C 1
ATOM 1791 O O . ALA A 1 227 ? 9.398 14.234 2.83 1 98.5 227 ALA A O 1
ATOM 1792 N N . ASN A 1 228 ? 8.836 13.117 4.648 1 98.56 228 ASN A N 1
ATOM 1793 C CA . ASN A 1 228 ? 9.484 14.047 5.559 1 98.56 228 ASN A CA 1
ATOM 1794 C C . ASN A 1 228 ? 11.008 13.891 5.535 1 98.56 228 ASN A C 1
ATOM 1796 O O . ASN A 1 228 ? 11.727 14.758 6.023 1 98.56 228 ASN A O 1
ATOM 1800 N N . MET A 1 229 ? 11.438 12.773 4.977 1 97.38 229 MET A N 1
ATOM 1801 C CA . MET A 1 229 ? 12.875 12.594 4.789 1 97.38 229 MET A CA 1
ATOM 1802 C C . MET A 1 229 ? 13.453 13.719 3.93 1 97.38 229 MET A C 1
ATOM 1804 O O . MET A 1 229 ? 14.594 14.148 4.141 1 97.38 229 MET A O 1
ATOM 1808 N N . PHE A 1 230 ? 12.672 14.281 3.027 1 96.75 230 PHE A N 1
ATOM 1809 C CA . PHE A 1 230 ? 13.125 15.281 2.061 1 96.75 230 PHE A CA 1
ATOM 1810 C C . PHE A 1 230 ? 13.289 16.641 2.723 1 96.75 230 PHE A C 1
ATOM 1812 O O . PHE A 1 230 ? 13.789 17.578 2.104 1 96.75 230 PHE A O 1
ATOM 1819 N N . ARG A 1 231 ? 12.891 16.766 3.934 1 96.5 231 ARG A N 1
ATOM 1820 C CA . ARG A 1 231 ? 13.156 17.984 4.691 1 96.5 231 ARG A CA 1
ATOM 1821 C C . ARG A 1 231 ? 13.961 17.688 5.953 1 96.5 231 ARG A C 1
ATOM 1823 O O . ARG A 1 231 ? 13.828 18.375 6.957 1 96.5 231 ARG A O 1
ATOM 1830 N N . SER A 1 232 ? 14.586 16.594 5.938 1 94.44 232 SER A N 1
ATOM 1831 C CA . SER A 1 232 ? 15.5 16.172 6.984 1 94.44 232 SER A CA 1
ATOM 1832 C C . SER A 1 232 ? 14.75 15.742 8.242 1 94.44 232 SER A C 1
ATOM 1834 O O . SER A 1 232 ? 15.227 15.953 9.359 1 94.44 232 SER A O 1
ATOM 1836 N N . GLY A 1 233 ? 13.578 15.32 8.07 1 97.62 233 GLY A N 1
ATOM 1837 C CA . GLY A 1 233 ? 12.852 14.672 9.148 1 97.62 233 GLY A CA 1
ATOM 1838 C C . GLY A 1 233 ? 11.766 15.539 9.75 1 97.62 233 GLY A C 1
ATOM 1839 O O . GLY A 1 233 ? 11.852 16.766 9.719 1 97.62 233 GLY A O 1
ATOM 1840 N N . ALA A 1 234 ? 10.812 14.922 10.312 1 98.56 234 ALA A N 1
ATOM 1841 C CA . ALA A 1 234 ? 9.727 15.594 11.023 1 98.56 234 ALA A CA 1
ATOM 1842 C C . ALA A 1 234 ? 10.164 16.047 12.406 1 98.56 234 ALA A C 1
ATOM 1844 O O . ALA A 1 234 ? 11.031 15.414 13.023 1 98.56 234 ALA A O 1
ATOM 1845 N N . ASP A 1 235 ? 9.508 17.062 12.961 1 98.12 235 ASP A N 1
ATOM 1846 C CA . ASP A 1 235 ? 9.828 17.625 14.273 1 98.12 235 ASP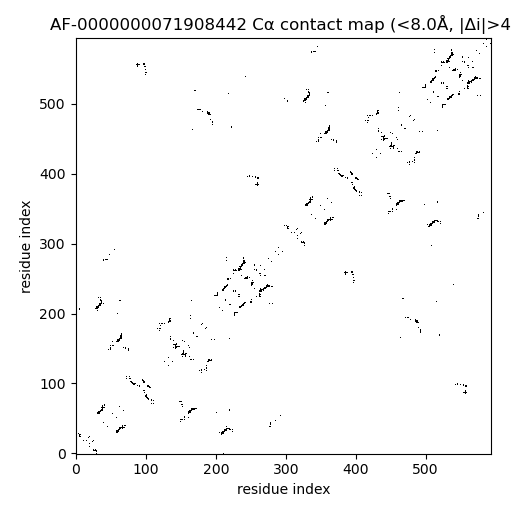 A CA 1
ATOM 1847 C C . ASP A 1 235 ? 9.109 16.859 15.383 1 98.12 235 ASP A C 1
ATOM 1849 O O . ASP A 1 235 ? 9.609 16.781 16.516 1 98.12 235 ASP A O 1
ATOM 1853 N N . TYR A 1 236 ? 7.938 16.375 15.117 1 98.25 236 TYR A N 1
ATOM 1854 C CA . TYR A 1 236 ? 7.117 15.633 16.062 1 98.25 236 TYR A CA 1
ATOM 1855 C C . TYR A 1 236 ? 6.609 14.336 15.438 1 98.25 236 TYR A C 1
ATOM 1857 O O . TYR A 1 236 ? 6.348 14.281 14.234 1 98.25 236 TYR A O 1
ATOM 1865 N N . ALA A 1 237 ? 6.5 13.281 16.25 1 98.44 237 ALA A N 1
ATOM 1866 C CA . ALA A 1 237 ? 5.957 12.031 15.734 1 98.44 237 ALA A CA 1
ATOM 1867 C C . ALA A 1 237 ? 5.277 11.234 16.844 1 98.44 237 ALA A C 1
ATOM 1869 O O . ALA A 1 237 ? 5.844 11.055 17.922 1 98.44 237 ALA A O 1
ATOM 1870 N N . VAL A 1 238 ? 4.062 10.828 16.594 1 98.25 238 VAL A N 1
ATOM 1871 C CA . VAL A 1 238 ? 3.299 9.953 17.484 1 98.25 238 VAL A CA 1
ATOM 1872 C C . VAL A 1 238 ? 2.783 8.742 16.703 1 98.25 238 VAL A C 1
ATOM 1874 O O . VAL A 1 238 ? 2.057 8.898 15.711 1 98.25 238 VAL A O 1
ATOM 1877 N N . TYR A 1 239 ? 3.217 7.555 17.125 1 98.06 239 TYR A N 1
ATOM 1878 C CA . TYR A 1 239 ? 2.691 6.309 16.578 1 98.06 239 TYR A CA 1
ATOM 1879 C C . TYR A 1 239 ? 1.753 5.633 17.578 1 98.06 239 TYR A C 1
ATOM 1881 O O . TYR A 1 239 ? 2.066 5.531 18.766 1 98.06 239 TYR A O 1
ATOM 1889 N N . ILE A 1 240 ? 0.584 5.23 17.109 1 97.88 240 ILE A N 1
ATOM 1890 C CA . ILE A 1 240 ? -0.326 4.43 17.922 1 97.88 240 ILE A CA 1
ATOM 1891 C C . ILE A 1 240 ? -0.672 3.137 17.188 1 97.88 240 ILE A C 1
ATOM 1893 O O . ILE A 1 240 ? -1.407 3.158 16.188 1 97.88 240 ILE A O 1
ATOM 1897 N N . ASN A 1 241 ? -0.138 2 17.609 1 95.81 241 ASN A N 1
ATOM 1898 C CA . ASN A 1 241 ? -0.457 0.719 16.984 1 95.81 241 ASN A CA 1
ATOM 1899 C C . ASN A 1 241 ? -0.088 -0.452 17.891 1 95.81 241 ASN A C 1
ATOM 1901 O O . ASN A 1 241 ? 0.5 -0.257 18.953 1 95.81 241 ASN A O 1
ATOM 1905 N N . THR A 1 242 ? -0.463 -1.644 17.5 1 93.69 242 THR A N 1
ATOM 1906 C CA . THR A 1 242 ? -0.23 -2.846 18.297 1 93.69 242 THR A CA 1
ATOM 1907 C C . THR A 1 242 ? 0.9 -3.678 17.703 1 93.69 242 THR A C 1
ATOM 1909 O O . THR A 1 242 ? 1.169 -4.789 18.156 1 93.69 242 THR A O 1
ATOM 1912 N N . ALA A 1 243 ? 1.539 -3.189 16.672 1 92.62 243 ALA A N 1
ATOM 1913 C CA . ALA A 1 243 ? 2.562 -3.971 15.977 1 92.62 243 ALA A CA 1
ATOM 1914 C C . ALA A 1 243 ? 3.83 -4.082 16.828 1 92.62 243 ALA A C 1
ATOM 1916 O O . ALA A 1 243 ? 4.145 -3.178 17.594 1 92.62 243 ALA A O 1
ATOM 1917 N N . GLN A 1 244 ? 4.543 -5.172 16.578 1 88.25 244 GLN A N 1
ATOM 1918 C CA . GLN A 1 244 ? 5.723 -5.453 17.375 1 88.25 244 GLN A CA 1
ATOM 1919 C C . GLN A 1 244 ? 7.004 -5.223 16.594 1 88.25 244 GLN A C 1
ATOM 1921 O O . GLN A 1 244 ? 7.047 -5.488 15.383 1 88.25 244 GLN A O 1
ATOM 1926 N N . GLU A 1 245 ? 8.039 -4.883 17.281 1 86 245 GLU A N 1
ATOM 1927 C CA . GLU A 1 245 ? 9.305 -4.543 16.641 1 86 245 GLU A CA 1
ATOM 1928 C C . GLU A 1 245 ? 10.07 -5.797 16.234 1 86 245 GLU A C 1
ATOM 1930 O O . GLU A 1 245 ? 10.82 -5.785 15.258 1 86 245 GLU A O 1
ATOM 1935 N N . PHE A 1 246 ? 9.852 -6.879 16.875 1 82.19 246 PHE A N 1
ATOM 1936 C CA . PHE A 1 246 ? 10.75 -8.023 16.781 1 82.19 246 PHE A CA 1
ATOM 1937 C C . PHE A 1 246 ? 10.578 -8.727 15.438 1 82.19 246 PHE A C 1
ATOM 1939 O O . PHE A 1 246 ? 11.422 -9.531 15.039 1 82.19 246 PHE A O 1
ATOM 1946 N N . ASP A 1 247 ? 9.469 -8.453 14.75 1 83.56 247 ASP A N 1
ATOM 1947 C CA . ASP A 1 247 ? 9.266 -9.164 13.492 1 83.56 247 ASP A CA 1
ATOM 1948 C C . ASP A 1 247 ? 9.875 -8.383 12.32 1 83.56 247 ASP A C 1
ATOM 1950 O O . ASP A 1 247 ? 9.727 -8.781 11.164 1 83.56 247 ASP A O 1
ATOM 1954 N N . GLY A 1 248 ? 10.523 -7.238 12.586 1 85.94 248 GLY A N 1
ATOM 1955 C CA . GLY A 1 248 ? 11.258 -6.492 11.578 1 85.94 248 GLY A CA 1
ATOM 1956 C C . GLY A 1 248 ? 10.359 -5.742 10.617 1 85.94 248 GLY A C 1
ATOM 1957 O O . GLY A 1 248 ? 10.82 -5.211 9.602 1 85.94 248 GLY A O 1
ATOM 1958 N N . SER A 1 249 ? 9.094 -5.699 10.953 1 89.31 249 SER A N 1
ATOM 1959 C CA . SER A 1 249 ? 8.164 -4.988 10.078 1 89.31 249 SER A CA 1
ATOM 1960 C C . SER A 1 249 ? 8.258 -3.48 10.273 1 89.31 249 SER A C 1
ATOM 1962 O O . SER A 1 249 ? 8.633 -3.012 11.352 1 89.31 249 SER A O 1
ATOM 1964 N N . ASP A 1 250 ? 7.93 -2.721 9.281 1 91.19 250 ASP A N 1
ATOM 1965 C CA . ASP A 1 250 ? 7.852 -1.27 9.406 1 91.19 250 ASP A CA 1
ATOM 1966 C C . ASP A 1 250 ? 6.773 -0.86 10.406 1 91.19 250 ASP A C 1
ATOM 1968 O O . ASP A 1 250 ? 6.949 0.101 11.156 1 91.19 250 ASP A O 1
ATOM 1972 N N . SER A 1 251 ? 5.652 -1.577 10.383 1 92.56 251 SER A N 1
ATOM 1973 C CA . SER A 1 251 ? 4.566 -1.272 11.312 1 92.56 251 SER A CA 1
ATOM 1974 C C . SER A 1 251 ? 5.039 -1.357 12.758 1 92.56 251 SER A C 1
ATOM 1976 O O . SER A 1 251 ? 4.648 -0.537 13.594 1 92.56 251 SER A O 1
ATOM 1978 N N . GLY A 1 252 ? 5.887 -2.311 13.031 1 92 252 GLY A N 1
ATOM 1979 C CA . GLY A 1 252 ? 6.324 -2.551 14.398 1 92 252 GLY A CA 1
ATOM 1980 C C . GLY A 1 252 ? 7.551 -1.746 14.781 1 92 252 GLY A C 1
ATOM 1981 O O . GLY A 1 252 ? 7.879 -1.629 15.961 1 92 252 GLY A O 1
ATOM 1982 N N . ALA A 1 253 ? 8.195 -1.147 13.797 1 93.12 253 ALA A N 1
ATOM 1983 C CA . ALA A 1 253 ? 9.445 -0.425 14.031 1 93.12 253 ALA A CA 1
ATOM 1984 C C . ALA A 1 253 ? 9.234 0.738 15 1 93.12 253 ALA A C 1
ATOM 1986 O O . ALA A 1 253 ? 8.234 1.457 14.906 1 93.12 253 ALA A O 1
ATOM 1987 N N . GLN A 1 254 ? 10.195 0.877 15.906 1 94.25 254 GLN A N 1
ATOM 1988 C CA . GLN A 1 254 ? 10.203 2.043 16.781 1 94.25 254 GLN A CA 1
ATOM 1989 C C . GLN A 1 254 ? 10.523 3.314 16 1 94.25 254 GLN A C 1
ATOM 1991 O O . GLN A 1 254 ? 11.156 3.256 14.945 1 94.25 254 GLN A O 1
ATOM 1996 N N . PRO A 1 255 ? 10.078 4.453 16.578 1 95.38 255 PRO A N 1
ATOM 1997 C CA . PRO A 1 255 ? 10.383 5.707 15.891 1 95.38 255 PRO A CA 1
ATOM 1998 C C . PRO A 1 255 ? 11.883 5.918 15.68 1 95.38 255 PRO A C 1
ATOM 2000 O O . PRO A 1 255 ? 12.289 6.598 14.734 1 95.38 255 PRO A O 1
ATOM 2003 N N . ASP A 1 256 ? 12.695 5.285 16.469 1 94.31 256 ASP A N 1
ATOM 2004 C CA . ASP A 1 256 ? 14.148 5.414 16.359 1 94.31 256 ASP A CA 1
ATOM 2005 C C . ASP A 1 256 ? 14.648 4.887 15.016 1 94.31 256 ASP A C 1
ATOM 2007 O O . ASP A 1 256 ? 15.648 5.371 14.492 1 94.31 256 ASP A O 1
ATOM 2011 N N . GLU A 1 257 ? 14.008 3.881 14.508 1 93.56 257 GLU A N 1
ATOM 2012 C CA . GLU A 1 257 ? 14.328 3.406 13.172 1 93.56 257 GLU A CA 1
ATOM 2013 C C . GLU A 1 257 ? 14.195 4.527 12.141 1 93.56 257 GLU A C 1
ATOM 2015 O O . GLU A 1 257 ? 15.062 4.684 11.273 1 93.56 257 GLU A O 1
ATOM 2020 N N . ALA A 1 258 ? 13.133 5.316 12.266 1 95.94 258 ALA A N 1
ATOM 2021 C CA . ALA A 1 258 ? 12.898 6.43 11.344 1 95.94 258 ALA A CA 1
ATOM 2022 C C . ALA A 1 258 ? 13.945 7.523 11.523 1 95.94 258 ALA A C 1
ATOM 2024 O O . ALA A 1 258 ? 14.289 8.219 10.57 1 95.94 258 ALA A O 1
ATOM 2025 N N . VAL A 1 259 ? 14.492 7.664 12.711 1 96.44 259 VAL A N 1
ATOM 2026 C CA . VAL A 1 259 ? 15.562 8.625 12.977 1 96.44 259 VAL A CA 1
ATOM 2027 C C . VAL A 1 259 ? 16.812 8.242 12.188 1 96.44 259 VAL A C 1
ATOM 2029 O O . VAL A 1 259 ? 17.469 9.102 11.617 1 96.44 259 VAL A O 1
ATOM 2032 N N . SER A 1 260 ? 17.078 6.93 12.109 1 95 260 SER A N 1
ATOM 2033 C CA . SER A 1 260 ? 18.25 6.477 11.375 1 95 260 SER A CA 1
ATOM 2034 C C . SER A 1 260 ? 18.156 6.824 9.891 1 95 260 SER A C 1
ATOM 2036 O O . SER A 1 260 ? 19.172 7.051 9.234 1 95 260 SER A O 1
ATOM 2038 N N . TRP A 1 261 ? 16.969 6.914 9.391 1 95.94 261 TRP A N 1
ATOM 2039 C CA . TRP A 1 261 ? 16.719 7.195 7.977 1 95.94 261 TRP A CA 1
ATOM 2040 C C . TRP A 1 261 ? 16.672 8.695 7.723 1 95.94 261 TRP A C 1
ATOM 2042 O O . TRP A 1 261 ? 16.688 9.141 6.574 1 95.94 261 TRP A O 1
ATOM 2052 N N . GLY A 1 262 ? 16.562 9.484 8.789 1 96.5 262 GLY A N 1
ATOM 2053 C CA . GLY A 1 262 ? 16.359 10.914 8.656 1 96.5 262 GLY A CA 1
ATOM 2054 C C . GLY A 1 262 ? 14.922 11.297 8.383 1 96.5 262 GLY A C 1
ATOM 2055 O O . GLY A 1 262 ? 14.641 12.398 7.914 1 96.5 262 GLY A O 1
ATOM 2056 N N . LYS A 1 263 ? 14.023 10.375 8.641 1 98.06 263 LYS A N 1
ATOM 2057 C CA . LYS A 1 263 ? 12.594 10.625 8.445 1 98.06 263 LYS A CA 1
ATOM 2058 C C . LYS A 1 263 ? 12 11.367 9.633 1 98.06 263 LYS A C 1
ATOM 2060 O O . LYS A 1 263 ? 10.961 12.023 9.5 1 98.06 263 LYS A O 1
ATOM 2065 N N . ILE A 1 264 ? 12.555 11.188 10.781 1 98.06 264 ILE A N 1
ATOM 2066 C CA . ILE A 1 264 ? 12.305 11.93 12.008 1 98.06 264 ILE A CA 1
ATOM 2067 C C . ILE A 1 264 ? 13.602 12.578 12.492 1 98.06 264 ILE A C 1
ATOM 2069 O O . ILE A 1 264 ? 14.672 11.961 12.422 1 98.06 264 ILE A O 1
ATOM 2073 N N . LYS A 1 265 ? 13.508 13.781 12.945 1 96.88 265 LYS A N 1
ATOM 2074 C CA . LYS A 1 265 ? 14.703 14.484 13.391 1 96.88 265 LYS A CA 1
ATOM 2075 C C . LYS A 1 265 ? 15.312 13.805 14.617 1 96.88 265 LYS A C 1
ATOM 2077 O O . LYS A 1 265 ? 14.594 13.312 15.484 1 96.88 265 LYS A O 1
ATOM 2082 N N . GLY A 1 266 ? 16.656 13.844 14.664 1 93.44 266 GLY A N 1
ATOM 2083 C CA . GLY A 1 266 ? 17.344 13.312 15.828 1 93.44 266 GLY A CA 1
ATOM 2084 C C . GLY A 1 266 ? 16.969 14.023 17.125 1 93.44 266 GLY A C 1
ATOM 2085 O O . GLY A 1 266 ? 17 13.422 18.188 1 93.44 266 GLY A O 1
ATOM 2086 N N . SER A 1 267 ? 16.625 15.25 17 1 92.88 267 SER A N 1
ATOM 2087 C CA . SER A 1 267 ? 16.297 16.078 18.156 1 92.88 267 SER A CA 1
ATOM 2088 C C . SER A 1 267 ? 14.844 15.875 18.578 1 92.88 267 SER A C 1
ATOM 2090 O O . SER A 1 267 ? 14.43 16.328 19.656 1 92.88 267 SER A O 1
ATOM 2092 N N . ALA A 1 268 ? 14.086 15.234 17.703 1 94.31 268 ALA A N 1
ATOM 2093 C CA . ALA A 1 268 ? 12.672 15.023 18.016 1 94.31 268 ALA A CA 1
ATOM 2094 C C . ALA A 1 268 ? 12.508 14.109 19.219 1 94.31 268 ALA A C 1
ATOM 2096 O O . ALA A 1 268 ? 13.438 13.406 19.609 1 94.31 268 ALA A O 1
ATOM 2097 N N . LYS A 1 269 ? 11.383 14.219 19.906 1 93 269 LYS A N 1
ATOM 2098 C CA . LYS A 1 269 ? 11 13.305 20.969 1 93 269 LYS A CA 1
ATOM 2099 C C . LYS A 1 269 ? 9.781 12.477 20.578 1 93 269 LYS A C 1
ATOM 2101 O O . LYS A 1 269 ? 8.703 12.625 21.156 1 93 269 LYS A O 1
ATOM 2106 N N . PRO A 1 270 ? 10.047 11.602 19.672 1 96 270 PRO A N 1
ATOM 2107 C CA . PRO A 1 270 ? 8.93 10.805 19.156 1 96 270 PRO A CA 1
ATOM 2108 C C . PRO A 1 270 ? 8.398 9.805 20.172 1 96 270 PRO A C 1
ATOM 2110 O O . PRO A 1 270 ? 9.133 9.383 21.078 1 96 270 PRO A O 1
ATOM 2113 N N . VAL A 1 271 ? 7.09 9.484 20.078 1 96.19 271 VAL A N 1
ATOM 2114 C CA . VAL A 1 271 ? 6.457 8.547 21 1 96.19 271 VAL A CA 1
ATOM 2115 C C . VAL A 1 271 ? 5.723 7.465 20.203 1 96.19 271 VAL A C 1
ATOM 2117 O O . VAL A 1 271 ? 5.059 7.754 19.219 1 96.19 271 VAL A O 1
ATOM 2120 N N . LYS A 1 272 ? 5.902 6.258 20.562 1 96.62 272 LYS A N 1
ATOM 2121 C CA . LYS A 1 272 ? 5.066 5.148 20.109 1 96.62 272 LYS A CA 1
ATOM 2122 C C . LYS A 1 272 ? 4.234 4.59 21.266 1 96.62 272 LYS A C 1
ATOM 2124 O O . LYS A 1 272 ? 4.777 4.188 22.297 1 96.62 272 LYS A O 1
ATOM 2129 N N . VAL A 1 273 ? 2.965 4.641 21.078 1 96.69 273 VAL A N 1
ATOM 2130 C CA . VAL A 1 273 ? 2.033 4.062 22.047 1 96.69 273 VAL A CA 1
ATOM 2131 C C . VAL A 1 273 ? 1.565 2.693 21.562 1 96.69 273 VAL A C 1
ATOM 2133 O O . VAL A 1 273 ? 0.893 2.59 20.531 1 96.69 273 VAL A O 1
ATOM 2136 N N . HIS A 1 274 ? 1.953 1.615 22.328 1 95.38 274 HIS A N 1
ATOM 2137 C CA . HIS A 1 274 ? 1.466 0.276 22.016 1 95.38 274 HIS A CA 1
ATOM 2138 C C . HIS A 1 274 ? 0.054 0.066 22.547 1 95.38 274 HIS A C 1
ATOM 2140 O O . HIS A 1 274 ? -0.124 -0.391 23.688 1 95.38 274 HIS A O 1
ATOM 2146 N N . CYS A 1 275 ? -0.891 0.401 21.719 1 95.25 275 CYS A N 1
ATOM 2147 C CA . CYS A 1 275 ? -2.293 0.345 22.125 1 95.25 275 CYS A CA 1
ATOM 2148 C C . CYS A 1 275 ? -3.205 0.261 20.906 1 95.25 275 CYS A C 1
ATOM 2150 O O . CYS A 1 275 ? -2.836 0.702 19.812 1 95.25 275 CYS A O 1
ATOM 2152 N N . ASP A 1 276 ? -4.27 -0.39 21.094 1 94.06 276 ASP A N 1
ATOM 2153 C CA . ASP A 1 276 ? -5.316 -0.33 20.078 1 94.06 276 ASP A CA 1
ATOM 2154 C C . ASP A 1 276 ? -5.723 1.114 19.781 1 94.06 276 ASP A C 1
ATOM 2156 O O . ASP A 1 276 ? -6.164 1.829 20.688 1 94.06 276 ASP A O 1
ATOM 2160 N N . ALA A 1 277 ? -5.578 1.477 18.516 1 95.38 277 ALA A N 1
ATOM 2161 C CA . ALA A 1 277 ? -5.824 2.867 18.141 1 95.38 277 ALA A CA 1
ATOM 2162 C C . ALA A 1 277 ? -7.277 3.258 18.406 1 95.38 277 ALA A C 1
ATOM 2164 O O . ALA A 1 277 ? -7.57 4.418 18.688 1 95.38 277 ALA A O 1
ATOM 2165 N N . SER A 1 278 ? -8.195 2.264 18.328 1 93.69 278 SER A N 1
ATOM 2166 C CA . SER A 1 278 ? -9.602 2.57 18.531 1 93.69 278 SER A CA 1
ATOM 2167 C C . SER A 1 278 ? -9.883 2.934 19.984 1 93.69 278 SER A C 1
ATOM 2169 O O . SER A 1 278 ? -10.922 3.516 20.297 1 93.69 278 SER A O 1
ATOM 2171 N N . ILE A 1 279 ? -8.984 2.604 20.844 1 95 279 ILE A N 1
ATOM 2172 C CA . ILE A 1 279 ? -9.109 2.965 22.25 1 95 279 ILE A CA 1
ATOM 2173 C C . ILE A 1 279 ? -8.336 4.254 22.531 1 95 279 ILE A C 1
ATOM 2175 O O . ILE A 1 279 ? -8.891 5.215 23.062 1 95 279 ILE A O 1
ATOM 2179 N N . ALA A 1 280 ? -7.141 4.32 22.109 1 97.25 280 ALA A N 1
ATOM 2180 C CA . ALA A 1 280 ? -6.211 5.379 22.484 1 97.25 280 ALA A CA 1
ATOM 2181 C C . ALA A 1 280 ? -6.539 6.684 21.766 1 97.25 280 ALA A C 1
ATOM 2183 O O . ALA A 1 280 ? -6.484 7.762 22.359 1 97.25 280 ALA A O 1
ATOM 2184 N N . PHE A 1 281 ? -6.922 6.605 20.516 1 97.75 281 PHE A N 1
ATOM 2185 C CA . PHE A 1 281 ? -6.961 7.801 19.672 1 97.75 281 PHE A CA 1
ATOM 2186 C C . PHE A 1 281 ? -8.109 8.719 20.094 1 97.75 281 PHE A C 1
ATOM 2188 O O . PHE A 1 281 ? -7.934 9.93 20.188 1 97.75 281 PHE A O 1
ATOM 2195 N N . PRO A 1 282 ? -9.305 8.164 20.328 1 97.12 282 PRO A N 1
ATOM 2196 C CA . PRO A 1 282 ? -10.367 9.047 20.812 1 97.12 282 PRO A CA 1
ATOM 2197 C C . PRO A 1 282 ? -9.992 9.773 22.109 1 97.12 282 PRO A C 1
ATOM 2199 O O . PRO A 1 282 ? -10.344 10.945 22.281 1 97.12 282 PRO A O 1
ATOM 2202 N N . LEU A 1 283 ? -9.297 9.109 22.969 1 97.06 283 LEU A N 1
ATOM 2203 C CA . LEU A 1 283 ? -8.859 9.719 24.219 1 97.06 283 LEU A CA 1
ATOM 2204 C C . LEU A 1 283 ? -7.855 10.836 23.953 1 97.06 283 LEU A C 1
ATOM 2206 O O . LEU A 1 283 ? -7.934 11.898 24.578 1 97.06 283 LEU A O 1
ATOM 2210 N N . VAL A 1 284 ? -6.953 10.625 23.062 1 97 284 VAL A N 1
ATOM 2211 C CA . VAL A 1 284 ? -5.945 11.617 22.703 1 97 284 VAL A CA 1
ATOM 2212 C C . VAL A 1 284 ? -6.617 12.844 22.094 1 97 284 VAL A C 1
ATOM 2214 O O . VAL A 1 284 ? -6.312 13.977 22.484 1 97 284 VAL A O 1
ATOM 2217 N N . VAL A 1 285 ? -7.559 12.633 21.156 1 97.44 285 VAL A N 1
ATOM 2218 C CA . VAL A 1 285 ? -8.227 13.742 20.484 1 97.44 285 VAL A CA 1
ATOM 2219 C C . VAL A 1 285 ? -9.055 14.539 21.484 1 97.44 285 VAL A C 1
ATOM 2221 O O . VAL A 1 285 ? -9.039 15.773 21.484 1 97.44 285 VAL A O 1
ATOM 2224 N N . ALA A 1 286 ? -9.758 13.828 22.359 1 96.06 286 ALA A N 1
ATOM 2225 C CA . ALA A 1 286 ? -10.586 14.484 23.375 1 96.06 286 ALA A CA 1
ATOM 2226 C C . ALA A 1 286 ? -9.734 15.352 24.297 1 96.06 286 ALA A C 1
ATOM 2228 O O . ALA A 1 286 ? -10.148 16.453 24.688 1 96.06 286 ALA A O 1
ATOM 2229 N N . ALA A 1 287 ? -8.555 14.898 24.594 1 95.69 287 ALA A N 1
ATOM 2230 C CA . ALA A 1 287 ? -7.703 15.562 25.578 1 95.69 287 ALA A CA 1
ATOM 2231 C C . ALA A 1 287 ? -6.867 16.656 24.938 1 95.69 287 ALA A C 1
ATOM 2233 O O . ALA A 1 287 ? -6.305 17.516 25.625 1 95.69 287 ALA A O 1
ATOM 2234 N N . THR A 1 288 ? -6.801 16.672 23.594 1 95.56 288 THR A N 1
ATOM 2235 C CA . THR A 1 288 ? -5.91 17.625 22.953 1 95.56 288 THR A CA 1
ATOM 2236 C C . THR A 1 288 ? -6.664 18.438 21.891 1 95.56 288 THR A C 1
ATOM 2238 O O . THR A 1 288 ? -7.16 19.531 22.188 1 95.56 288 THR A O 1
ATOM 2241 N N . PHE A 1 289 ? -7 17.906 20.734 1 95.5 289 PHE A N 1
ATOM 2242 C CA . PHE A 1 289 ? -7.582 18.609 19.594 1 95.5 289 PHE A CA 1
ATOM 2243 C C . PHE A 1 289 ? -8.938 19.203 19.953 1 95.5 289 PHE A C 1
ATOM 2245 O O . PHE A 1 289 ? -9.203 20.375 19.672 1 95.5 289 PHE A O 1
ATOM 2252 N N . ALA A 1 290 ? -9.766 18.406 20.5 1 93.06 290 ALA A N 1
ATOM 2253 C CA . ALA A 1 290 ? -11.141 18.812 20.781 1 93.06 290 ALA A CA 1
ATOM 2254 C C . ALA A 1 290 ? -11.188 19.953 21.797 1 93.06 290 ALA A C 1
ATOM 2256 O O . ALA A 1 290 ? -12.078 20.797 21.734 1 93.06 290 ALA A O 1
ATOM 2257 N N . ARG A 1 291 ? -10.25 19.969 22.672 1 89.88 291 ARG A N 1
ATOM 2258 C CA . ARG A 1 291 ? -10.188 21.016 23.688 1 89.88 291 ARG A CA 1
ATOM 2259 C C . ARG A 1 291 ? -9.984 22.375 23.031 1 89.88 291 ARG A C 1
ATOM 2261 O O . ARG A 1 291 ? -10.438 23.406 23.547 1 89.88 291 ARG A O 1
ATOM 2268 N N . LYS A 1 292 ? -9.312 22.391 21.969 1 86.19 292 LYS A N 1
ATOM 2269 C CA . LYS A 1 292 ? -9.023 23.641 21.266 1 86.19 292 LYS A CA 1
ATOM 2270 C C . LYS A 1 292 ? -10.273 24.172 20.578 1 86.19 292 LYS A C 1
ATOM 2272 O O . LYS A 1 292 ? -10.391 25.391 20.344 1 86.19 292 LYS A O 1
ATOM 2277 N N . VAL A 1 293 ? -11.117 23.344 20.188 1 81.38 293 VAL A N 1
ATOM 2278 C CA . VAL A 1 293 ? -12.359 23.766 19.547 1 81.38 293 VAL A CA 1
ATOM 2279 C C . VAL A 1 293 ? -13.398 24.141 20.609 1 81.38 293 VAL A C 1
ATOM 2281 O O . VAL A 1 293 ? -14.086 25.141 20.469 1 81.38 293 VAL A O 1
ATOM 2284 N N . HIS A 1 294 ? -13.594 23.312 21.641 1 74.75 294 HIS A N 1
ATOM 2285 C CA . HIS A 1 294 ? -14.656 23.5 22.625 1 74.75 294 HIS A CA 1
ATOM 2286 C C . HIS A 1 294 ? -14.211 24.438 23.75 1 74.75 294 HIS A C 1
ATOM 2288 O O . HIS A 1 294 ? -15.047 24.984 24.469 1 74.75 294 HIS A O 1
ATOM 2294 N N . GLY A 1 295 ? -13.008 24.391 24.125 1 58.62 295 GLY A N 1
ATOM 2295 C CA . GLY A 1 295 ? -12.602 25.297 25.188 1 58.62 295 GLY A CA 1
ATOM 2296 C C . GLY A 1 295 ? -12.781 26.75 24.844 1 58.62 295 GLY A C 1
ATOM 2297 O O . GLY A 1 295 ? -12.812 27.609 25.719 1 58.62 295 GLY A O 1
ATOM 2298 N N . SER A 1 296 ? -12.523 27.156 23.625 1 47.12 296 SER A N 1
ATOM 2299 C CA . SER A 1 296 ? -12.82 28.562 23.406 1 47.12 296 SER A CA 1
ATOM 2300 C C . SER A 1 296 ? -14.297 28.859 23.656 1 47.12 296 SER A C 1
ATOM 2302 O O . SER A 1 296 ? -14.742 30 23.5 1 47.12 296 SER A O 1
ATOM 2304 N N . LYS A 1 297 ? -15.18 27.891 23.938 1 42.09 297 LYS A N 1
ATOM 2305 C CA . LYS A 1 297 ? -16.531 28.312 24.312 1 42.09 297 LYS A CA 1
ATOM 2306 C C . LYS A 1 297 ? -16.656 28.5 25.812 1 42.09 297 LYS A C 1
ATOM 2308 O O . LYS A 1 297 ? -16.156 27.688 26.594 1 42.09 297 LYS A O 1
ATOM 2313 N N . MET B 1 1 ? -1.946 -28.422 -3.033 1 95.12 1 MET B N 1
ATOM 2314 C CA . MET B 1 1 ? -1.706 -27.328 -3.975 1 95.12 1 MET B CA 1
ATOM 2315 C C . MET B 1 1 ? -0.663 -27.719 -5.016 1 95.12 1 MET B C 1
ATOM 2317 O O . MET B 1 1 ? -0.896 -27.594 -6.219 1 95.12 1 MET B O 1
ATOM 2321 N N . LEU B 1 2 ? 0.431 -28.266 -4.566 1 95.31 2 LEU B N 1
ATOM 2322 C CA . LEU B 1 2 ? 1.538 -28.578 -5.465 1 95.31 2 LEU B CA 1
ATOM 2323 C C . LEU B 1 2 ? 1.247 -29.844 -6.266 1 95.31 2 LEU B C 1
ATOM 2325 O O . LEU B 1 2 ? 1.734 -30 -7.387 1 95.31 2 LEU B O 1
ATOM 2329 N N . ASP B 1 3 ? 0.379 -30.75 -5.777 1 95.38 3 ASP B N 1
ATOM 2330 C CA . ASP B 1 3 ? 0.156 -32.031 -6.41 1 95.38 3 ASP B CA 1
ATOM 2331 C C . ASP B 1 3 ? -1.076 -32 -7.312 1 95.38 3 ASP B C 1
ATOM 2333 O O . ASP B 1 3 ? -1.302 -32.938 -8.094 1 95.38 3 ASP B O 1
ATOM 2337 N N . TRP B 1 4 ? -1.854 -30.938 -7.211 1 96.38 4 TRP B N 1
ATOM 2338 C CA . TRP B 1 4 ? -3.09 -30.891 -7.984 1 96.38 4 TRP B CA 1
ATOM 2339 C C . TRP B 1 4 ? -2.797 -30.844 -9.477 1 96.38 4 TRP B C 1
ATOM 2341 O O . TRP B 1 4 ? -1.855 -30.188 -9.922 1 96.38 4 TRP B O 1
ATOM 2351 N N . ARG B 1 5 ? -3.625 -31.578 -10.25 1 96.75 5 ARG B N 1
ATOM 2352 C CA . ARG B 1 5 ? -3.66 -31.547 -11.711 1 96.75 5 ARG B CA 1
ATOM 2353 C C . ARG B 1 5 ? -5.094 -31.484 -12.219 1 96.75 5 ARG B C 1
ATOM 2355 O O . ARG B 1 5 ? -6.023 -31.938 -11.547 1 96.75 5 ARG B O 1
ATOM 2362 N N . LEU B 1 6 ? -5.18 -30.875 -13.398 1 95.25 6 LEU B N 1
ATOM 2363 C CA . LEU B 1 6 ? -6.508 -30.844 -14.008 1 95.25 6 LEU B CA 1
ATOM 2364 C C . LEU B 1 6 ? -7.051 -32.25 -14.203 1 95.25 6 LEU B C 1
ATOM 2366 O O . LEU B 1 6 ? -8.266 -32.469 -14.141 1 95.25 6 LEU B O 1
ATOM 2370 N N . SER B 1 7 ? -6.18 -33.25 -14.359 1 95.12 7 SER B N 1
ATOM 2371 C CA . SER B 1 7 ? -6.562 -34.625 -14.594 1 95.12 7 SER B CA 1
ATOM 2372 C C . SER B 1 7 ? -7.242 -35.219 -13.367 1 95.12 7 SER B C 1
ATOM 2374 O O . SER B 1 7 ? -7.891 -36.281 -13.469 1 95.12 7 SER B O 1
ATOM 2376 N N . HIS B 1 8 ? -7.062 -34.594 -12.25 1 95 8 HIS B N 1
ATOM 2377 C CA . HIS B 1 8 ? -7.699 -35.062 -11.023 1 95 8 HIS B CA 1
ATOM 2378 C C . HIS B 1 8 ? -9.18 -34.688 -11 1 95 8 HIS B C 1
ATOM 2380 O O . HIS B 1 8 ? -9.93 -35.188 -10.156 1 95 8 HIS B O 1
ATOM 2386 N N . GLU B 1 9 ? -9.578 -33.75 -11.961 1 92.25 9 GLU B N 1
ATOM 2387 C CA . GLU B 1 9 ? -10.953 -33.25 -12.016 1 92.25 9 GLU B CA 1
ATOM 2388 C C . GLU B 1 9 ? -11.719 -33.906 -13.172 1 92.25 9 GLU B C 1
ATOM 2390 O O . GLU B 1 9 ? -11.133 -34.219 -14.203 1 92.25 9 GLU B O 1
ATOM 2395 N N . LYS B 1 10 ? -13.055 -34.062 -13 1 90 10 LYS B N 1
ATOM 2396 C CA . LYS B 1 10 ? -13.898 -34.5 -14.102 1 90 10 LYS B CA 1
ATOM 2397 C C . LYS B 1 10 ? -14.07 -33.406 -15.141 1 90 10 LYS B C 1
ATOM 2399 O O . LYS B 1 10 ? -14.227 -32.219 -14.797 1 90 10 LYS B O 1
ATOM 2404 N N . PRO B 1 11 ? -13.891 -33.781 -16.406 1 86.69 11 PRO B N 1
ATOM 2405 C CA . PRO B 1 11 ? -14.094 -32.75 -17.438 1 86.69 11 PRO B CA 1
ATOM 2406 C C . PRO B 1 11 ? -15.469 -32.094 -17.344 1 86.69 11 PRO B C 1
ATOM 2408 O O . PRO B 1 11 ? -16.469 -32.781 -17.047 1 86.69 11 PRO B O 1
ATOM 2411 N N . SER B 1 12 ? -15.438 -30.828 -17.484 1 78.31 12 SER B N 1
ATOM 2412 C CA . SER B 1 12 ? -16.703 -30.094 -17.5 1 78.31 12 SER B CA 1
ATOM 2413 C C . SER B 1 12 ? -17.484 -30.359 -18.781 1 78.31 12 SER B C 1
ATOM 2415 O O . SER B 1 12 ? -16.922 -30.75 -19.797 1 78.31 12 SER B O 1
ATOM 2417 N N . GLU B 1 13 ? -18.812 -30.172 -18.672 1 78 13 GLU B N 1
ATOM 2418 C CA . GLU B 1 13 ? -19.672 -30.422 -19.828 1 78 13 GLU B CA 1
ATOM 2419 C C . GLU B 1 13 ? -19.328 -29.469 -20.984 1 78 13 GLU B C 1
ATOM 2421 O O . GLU B 1 13 ? -19.469 -29.828 -22.141 1 78 13 GLU B O 1
ATOM 2426 N N . ASP B 1 14 ? -18.812 -28.328 -20.625 1 75.44 14 ASP B N 1
ATOM 2427 C CA . ASP B 1 14 ? -18.594 -27.297 -21.625 1 75.44 14 ASP B CA 1
ATOM 2428 C C . ASP B 1 14 ? -17.125 -27.234 -22.047 1 75.44 14 ASP B C 1
ATOM 2430 O O . ASP B 1 14 ? -16.688 -26.266 -22.672 1 75.44 14 ASP B O 1
ATOM 2434 N N . CYS B 1 15 ? -16.438 -28.391 -21.672 1 75.38 15 CYS B N 1
ATOM 2435 C CA . CYS B 1 15 ? -15.008 -28.266 -21.938 1 75.38 15 CYS B CA 1
ATOM 2436 C C . CYS B 1 15 ? -14.695 -28.531 -23.406 1 75.38 15 CYS B C 1
ATOM 2438 O O . CYS B 1 15 ? -15.383 -29.312 -24.047 1 75.38 15 CYS B O 1
ATOM 2440 N N . ASP B 1 16 ? -13.82 -27.734 -23.875 1 77 16 ASP B N 1
ATOM 2441 C CA . ASP B 1 16 ? -13.406 -27.891 -25.266 1 77 16 ASP B CA 1
ATOM 2442 C C . ASP B 1 16 ? -12.727 -29.25 -25.484 1 77 16 ASP B C 1
ATOM 2444 O O . ASP B 1 16 ? -12.211 -29.844 -24.531 1 77 16 ASP B O 1
ATOM 2448 N N . GLU B 1 17 ? -12.773 -29.719 -26.641 1 78.69 17 GLU B N 1
ATOM 2449 C CA . GLU B 1 17 ? -12.195 -31 -27 1 78.69 17 GLU B CA 1
ATOM 2450 C C . GLU B 1 17 ? -10.711 -31.062 -26.641 1 78.69 17 GLU B C 1
ATOM 2452 O O . GLU B 1 17 ? -10.227 -32.094 -26.203 1 78.69 17 GLU B O 1
ATOM 2457 N N . ALA B 1 18 ? -10.047 -29.969 -26.797 1 81.75 18 ALA B N 1
ATOM 2458 C CA . ALA B 1 18 ? -8.617 -29.922 -26.5 1 81.75 18 ALA B CA 1
ATOM 2459 C C . ALA B 1 18 ? -8.359 -30.141 -25.016 1 81.75 18 ALA B C 1
ATOM 2461 O O . ALA B 1 18 ? -7.363 -30.766 -24.641 1 81.75 18 ALA B O 1
ATOM 2462 N N . GLU B 1 19 ? -9.258 -29.781 -24.219 1 84.5 19 GLU B N 1
ATOM 2463 C CA . GLU B 1 19 ? -9.125 -29.922 -22.766 1 84.5 19 GLU B CA 1
ATOM 2464 C C . GLU B 1 19 ? -9.375 -31.359 -22.328 1 84.5 19 GLU B C 1
ATOM 2466 O O . GLU B 1 19 ? -9.062 -31.719 -21.188 1 84.5 19 GLU B O 1
ATOM 2471 N N . LEU B 1 20 ? -9.82 -32.062 -23.344 1 88.19 20 LEU B N 1
ATOM 2472 C CA . LEU B 1 20 ? -10.125 -33.438 -23 1 88.19 20 LEU B CA 1
ATOM 2473 C C . LEU B 1 20 ? -8.906 -34.344 -23.188 1 88.19 20 LEU B C 1
ATOM 2475 O O . LEU B 1 20 ? -8.891 -35.469 -22.719 1 88.19 20 LEU B O 1
ATOM 2479 N N . ASP B 1 21 ? -7.906 -33.781 -23.797 1 91.75 21 ASP B N 1
ATOM 2480 C CA . ASP B 1 21 ? -6.672 -34.562 -23.984 1 91.75 21 ASP B CA 1
ATOM 2481 C C . ASP B 1 21 ? -6.035 -34.875 -22.625 1 91.75 21 ASP B C 1
ATOM 2483 O O . ASP B 1 21 ? -5.684 -34 -21.859 1 91.75 21 ASP B O 1
ATOM 2487 N N . PRO B 1 22 ? -5.859 -36.188 -22.391 1 91.5 22 PRO B N 1
ATOM 2488 C CA . PRO B 1 22 ? -5.324 -36.594 -21.094 1 91.5 22 PRO B CA 1
ATOM 2489 C C . PRO B 1 22 ? -3.939 -36.031 -20.812 1 91.5 22 PRO B C 1
ATOM 2491 O O . PRO B 1 22 ? -3.621 -35.688 -19.672 1 91.5 22 PRO B O 1
ATOM 2494 N N . LYS B 1 23 ? -3.24 -35.969 -21.812 1 94.56 23 LYS B N 1
ATOM 2495 C CA . LYS B 1 23 ? -1.902 -35.406 -21.641 1 94.56 23 LYS B CA 1
ATOM 2496 C C . LYS B 1 23 ? -1.967 -33.938 -21.234 1 94.56 23 LYS B C 1
ATOM 2498 O O . LYS B 1 23 ? -1.215 -33.5 -20.359 1 94.56 23 LYS B O 1
ATOM 2503 N N . TYR B 1 24 ? -2.803 -33.25 -21.875 1 94.19 24 TYR B N 1
ATOM 2504 C CA . TYR B 1 24 ? -2.99 -31.844 -21.531 1 94.19 24 TYR B CA 1
ATOM 2505 C C . TYR B 1 24 ? -3.508 -31.688 -20.109 1 94.19 24 TYR B C 1
ATOM 2507 O O . TYR B 1 24 ? -2.975 -30.906 -19.328 1 94.19 24 TYR B O 1
ATOM 2515 N N . ARG B 1 25 ? -4.371 -32.469 -19.734 1 95.06 25 ARG B N 1
ATOM 2516 C CA . ARG B 1 25 ? -5 -32.375 -18.422 1 95.06 25 ARG B CA 1
ATOM 2517 C C . ARG B 1 25 ? -4.008 -32.688 -17.312 1 95.06 25 ARG B C 1
ATOM 2519 O O . ARG B 1 25 ? -4.062 -32.125 -16.219 1 95.06 25 ARG B O 1
ATOM 2526 N N . GLN B 1 26 ? -3.131 -33.625 -17.578 1 95.06 26 GLN B N 1
ATOM 2527 C CA . GLN B 1 26 ? -2.1 -34 -16.625 1 95.06 26 GLN B CA 1
ATOM 2528 C C . GLN B 1 26 ? -1.049 -32.906 -16.484 1 95.06 26 GLN B C 1
ATOM 2530 O O . GLN B 1 26 ? -0.453 -32.719 -15.414 1 95.06 26 GLN B O 1
ATOM 2535 N N . SER B 1 27 ? -0.915 -32.125 -17.5 1 95.31 27 SER B N 1
ATOM 2536 C CA . SER B 1 27 ? 0.124 -31.109 -17.516 1 95.31 27 SER B CA 1
ATOM 2537 C C . SER B 1 27 ? -0.34 -29.844 -16.812 1 95.31 27 SER B C 1
ATOM 2539 O O . SER B 1 27 ? 0.479 -29.016 -16.406 1 95.31 27 SER B O 1
ATOM 2541 N N . VAL B 1 28 ? -1.658 -29.656 -16.641 1 95.75 28 VAL B N 1
ATOM 2542 C CA . VAL B 1 28 ? -2.229 -28.438 -16.062 1 95.75 28 VAL B CA 1
ATOM 2543 C C . VAL B 1 28 ? -2.117 -28.484 -14.547 1 95.75 28 VAL B C 1
ATOM 2545 O O . VAL B 1 28 ? -2.658 -29.391 -13.906 1 95.75 28 VAL B O 1
ATOM 2548 N N . LYS B 1 29 ? -1.351 -27.453 -14.016 1 97.19 29 LYS B N 1
ATOM 2549 C CA . LYS B 1 29 ? -1.097 -27.391 -12.586 1 97.19 29 LYS B CA 1
ATOM 2550 C C . LYS B 1 29 ? -1.802 -26.203 -11.953 1 97.19 29 LYS B C 1
ATOM 2552 O O . LYS B 1 29 ? -2.412 -25.391 -12.656 1 97.19 29 LYS B O 1
ATOM 2557 N N . CYS B 1 30 ? -1.694 -26.141 -10.625 1 98 30 CYS B N 1
ATOM 2558 C CA . CYS B 1 30 ? -2.254 -25.047 -9.852 1 98 30 CYS B CA 1
ATOM 2559 C C . CYS B 1 30 ? -1.49 -23.75 -10.117 1 98 30 CYS B C 1
ATOM 2561 O O . CYS B 1 30 ? -0.26 -23.75 -10.195 1 98 30 CYS B O 1
ATOM 2563 N N . LYS B 1 31 ? -2.232 -22.641 -10.375 1 98.62 31 LYS B N 1
ATOM 2564 C CA . LYS B 1 31 ? -1.604 -21.328 -10.461 1 98.62 31 LYS B CA 1
ATOM 2565 C C . LYS B 1 31 ? -1.344 -20.75 -9.07 1 98.62 31 LYS B C 1
ATOM 2567 O O . LYS B 1 31 ? -2.283 -20.484 -8.32 1 98.62 31 LYS B O 1
ATOM 2572 N N . ILE B 1 32 ? -0.127 -20.484 -8.719 1 98.75 32 ILE B N 1
ATOM 2573 C CA . ILE B 1 32 ? 0.237 -20.141 -7.352 1 98.75 32 ILE B CA 1
ATOM 2574 C C . ILE B 1 32 ? 0.572 -18.641 -7.277 1 98.75 32 ILE B C 1
ATOM 2576 O O . ILE B 1 32 ? 1.458 -18.172 -7.988 1 98.75 32 ILE B O 1
ATOM 2580 N N . PHE B 1 33 ? -0.158 -17.938 -6.457 1 98.88 33 PHE B N 1
ATOM 2581 C CA . PHE B 1 33 ? 0.121 -16.547 -6.105 1 98.88 33 PHE B CA 1
ATOM 2582 C C . PHE B 1 33 ? 0.977 -16.469 -4.848 1 98.88 33 PHE B C 1
ATOM 2584 O O . PHE B 1 33 ? 0.619 -17.031 -3.811 1 98.88 33 PHE B O 1
ATOM 2591 N N . LEU B 1 34 ? 2.088 -15.781 -4.957 1 98.94 34 LEU B N 1
ATOM 2592 C CA . LEU B 1 34 ? 2.963 -15.57 -3.809 1 98.94 34 LEU B CA 1
ATOM 2593 C C . LEU B 1 34 ? 2.984 -14.094 -3.41 1 98.94 34 LEU B C 1
ATOM 2595 O O . LEU B 1 34 ? 3.293 -13.234 -4.234 1 98.94 34 LEU B O 1
ATOM 2599 N N . GLY B 1 35 ? 2.58 -13.797 -2.225 1 98.75 35 GLY B N 1
ATOM 2600 C CA . GLY B 1 35 ? 2.662 -12.453 -1.665 1 98.75 35 GLY B CA 1
ATOM 2601 C C . GLY B 1 35 ? 3.607 -12.359 -0.483 1 98.75 35 GLY B C 1
ATOM 2602 O O . GLY B 1 35 ? 3.666 -13.266 0.348 1 98.75 35 GLY B O 1
ATOM 2603 N N . PHE B 1 36 ? 4.355 -11.297 -0.406 1 98.5 36 PHE B N 1
ATOM 2604 C CA . PHE B 1 36 ? 5.234 -11.102 0.744 1 98.5 36 PHE B CA 1
ATOM 2605 C C . PHE B 1 36 ? 5.508 -9.625 0.976 1 98.5 36 PHE B C 1
ATOM 2607 O O . PHE B 1 36 ? 5.418 -8.82 0.047 1 98.5 36 PHE B O 1
ATOM 2614 N N . THR B 1 37 ? 5.879 -9.25 2.18 1 96.62 37 THR B N 1
ATOM 2615 C CA . THR B 1 37 ? 6.223 -7.883 2.545 1 96.62 37 THR B CA 1
ATOM 2616 C C . THR B 1 37 ? 7.711 -7.621 2.328 1 96.62 37 THR B C 1
ATOM 2618 O O . THR B 1 37 ? 8.5 -8.562 2.24 1 96.62 37 THR B O 1
ATOM 2621 N N . SER B 1 38 ? 8.07 -6.387 2.312 1 96.19 38 SER B N 1
ATOM 2622 C CA . SER B 1 38 ? 9.398 -5.945 1.896 1 96.19 38 SER B CA 1
ATOM 2623 C C . SER B 1 38 ? 10.477 -6.5 2.818 1 96.19 38 SER B C 1
ATOM 2625 O O . SER B 1 38 ? 11.586 -6.809 2.371 1 96.19 38 SER B O 1
ATOM 2627 N N . ASN B 1 39 ? 10.172 -6.637 4.145 1 94.12 39 ASN B N 1
ATOM 2628 C CA . ASN B 1 39 ? 11.18 -7.066 5.105 1 94.12 39 ASN B CA 1
ATOM 2629 C C . ASN B 1 39 ? 11.703 -8.469 4.789 1 94.12 39 ASN B C 1
ATOM 2631 O O . ASN B 1 39 ? 12.805 -8.828 5.188 1 94.12 39 ASN B O 1
ATOM 2635 N N . LEU B 1 40 ? 10.906 -9.219 4.02 1 96 40 LEU B N 1
ATOM 2636 C CA . LEU B 1 40 ? 11.336 -10.562 3.662 1 96 40 LEU B CA 1
ATOM 2637 C C . LEU B 1 40 ? 12.391 -10.531 2.561 1 96 40 LEU B C 1
ATOM 2639 O O . LEU B 1 40 ? 13.203 -11.445 2.441 1 96 40 LEU B O 1
ATOM 2643 N N . VAL B 1 41 ? 12.359 -9.484 1.767 1 97.06 41 VAL B N 1
ATOM 2644 C CA . VAL B 1 41 ? 13.391 -9.297 0.755 1 97.06 41 VAL B CA 1
ATOM 2645 C C . VAL B 1 41 ? 14.625 -8.641 1.387 1 97.06 41 VAL B C 1
ATOM 2647 O O . VAL B 1 41 ? 15.75 -8.906 0.976 1 97.06 41 VAL B O 1
ATOM 2650 N N . SER B 1 42 ? 14.336 -7.785 2.395 1 93.75 42 SER B N 1
ATOM 2651 C CA . SER B 1 42 ? 15.453 -7.195 3.119 1 93.75 42 SER B CA 1
ATOM 2652 C C . SER B 1 42 ? 16.266 -8.266 3.836 1 93.75 42 SER B C 1
ATOM 2654 O O . SER B 1 42 ? 17.484 -8.133 3.984 1 93.75 42 SER B O 1
ATOM 2656 N N . SER B 1 43 ? 15.617 -9.289 4.234 1 92 43 SER B N 1
ATOM 2657 C CA . SER B 1 43 ? 16.266 -10.344 5 1 92 43 SER B CA 1
ATOM 2658 C C . SER B 1 43 ? 16.766 -11.461 4.09 1 92 43 SER B C 1
ATOM 2660 O O . SER B 1 43 ? 16.797 -11.305 2.867 1 92 43 SER B O 1
ATOM 2662 N N . GLY B 1 44 ? 17.188 -12.57 4.715 1 90.5 44 GLY B N 1
ATOM 2663 C CA . GLY B 1 44 ? 17.75 -13.688 3.969 1 90.5 44 GLY B CA 1
ATOM 2664 C C . GLY B 1 44 ? 16.703 -14.477 3.207 1 90.5 44 GLY B C 1
ATOM 2665 O O . GLY B 1 44 ? 17.047 -15.32 2.369 1 90.5 44 GLY B O 1
ATOM 2666 N N . ILE B 1 45 ? 15.438 -14.125 3.342 1 96.19 45 ILE B N 1
ATOM 2667 C CA . ILE B 1 45 ? 14.359 -14.836 2.666 1 96.19 45 ILE B CA 1
ATOM 2668 C C . ILE B 1 45 ? 14.375 -14.5 1.176 1 96.19 45 ILE B C 1
ATOM 2670 O O . ILE B 1 45 ? 13.805 -15.234 0.362 1 96.19 45 ILE B O 1
ATOM 2674 N N . ARG B 1 46 ? 15.031 -13.43 0.84 1 97.88 46 ARG B N 1
ATOM 2675 C CA . ARG B 1 46 ? 15.219 -13.023 -0.549 1 97.88 46 ARG B CA 1
ATOM 2676 C C . ARG B 1 46 ? 15.719 -14.195 -1.395 1 97.88 46 ARG B C 1
ATOM 2678 O O . ARG B 1 46 ? 15.258 -14.391 -2.521 1 97.88 46 ARG B O 1
ATOM 2685 N N . ASP B 1 47 ? 16.594 -15.047 -0.854 1 97.5 47 ASP B N 1
ATOM 2686 C CA . ASP B 1 47 ? 17.188 -16.156 -1.584 1 97.5 47 ASP B CA 1
ATOM 2687 C C . ASP B 1 47 ? 16.156 -17.266 -1.844 1 97.5 47 ASP B C 1
ATOM 2689 O O . ASP B 1 47 ? 16.219 -17.938 -2.869 1 97.5 47 ASP B O 1
ATOM 2693 N N . ILE B 1 48 ? 15.32 -17.391 -0.946 1 98.25 48 ILE B N 1
ATOM 2694 C CA . ILE B 1 48 ? 14.281 -18.406 -1.088 1 98.25 48 ILE B CA 1
ATOM 2695 C C . ILE B 1 48 ? 13.281 -17.969 -2.16 1 98.25 48 ILE B C 1
ATOM 2697 O O . ILE B 1 48 ? 12.867 -18.781 -2.992 1 98.25 48 ILE B O 1
ATOM 2701 N N . ILE B 1 49 ? 12.922 -16.703 -2.141 1 98.69 49 ILE B N 1
ATOM 2702 C CA . ILE B 1 49 ? 12.031 -16.156 -3.156 1 98.69 49 ILE B CA 1
ATOM 2703 C C . ILE B 1 49 ? 12.68 -16.281 -4.535 1 98.69 49 ILE B C 1
ATOM 2705 O O . ILE B 1 49 ? 12.023 -16.672 -5.504 1 98.69 49 ILE B O 1
ATOM 2709 N N . ARG B 1 50 ? 13.938 -15.953 -4.547 1 98.75 50 ARG B N 1
ATOM 2710 C CA . ARG B 1 50 ? 14.695 -16.078 -5.785 1 98.75 50 ARG B CA 1
ATOM 2711 C C . ARG B 1 50 ? 14.664 -17.516 -6.297 1 98.75 50 ARG B C 1
ATOM 2713 O O . ARG B 1 50 ? 14.438 -17.75 -7.484 1 98.75 50 ARG B O 1
ATOM 2720 N N . PHE B 1 51 ? 14.867 -18.5 -5.41 1 98.19 51 PHE B N 1
ATOM 2721 C CA . PHE B 1 51 ? 14.836 -19.906 -5.754 1 98.19 51 PHE B CA 1
ATOM 2722 C C . PHE B 1 51 ? 13.492 -20.297 -6.371 1 98.19 51 PHE B C 1
ATOM 2724 O O . PHE B 1 51 ? 13.445 -20.984 -7.395 1 98.19 51 PHE B O 1
ATOM 2731 N N . LEU B 1 52 ? 12.422 -19.828 -5.789 1 98.56 52 LEU B N 1
ATOM 2732 C CA . LEU B 1 52 ? 11.086 -20.141 -6.277 1 98.56 52 LEU B CA 1
ATOM 2733 C C . LEU B 1 52 ? 10.867 -19.562 -7.672 1 98.56 52 LEU B C 1
ATOM 2735 O O . LEU B 1 52 ? 10.305 -20.234 -8.547 1 98.56 52 LEU B O 1
ATOM 2739 N N . ALA B 1 53 ? 11.266 -18.297 -7.875 1 98.69 53 ALA B N 1
ATOM 2740 C CA . ALA B 1 53 ? 11.109 -17.656 -9.18 1 98.69 53 ALA B CA 1
ATOM 2741 C C . ALA B 1 53 ? 11.992 -18.328 -10.227 1 98.69 53 ALA B C 1
ATOM 2743 O O . ALA B 1 53 ? 11.555 -18.578 -11.352 1 98.69 53 ALA B O 1
ATOM 2744 N N . GLN B 1 54 ? 13.195 -18.641 -9.805 1 98.38 54 GLN B N 1
ATOM 2745 C CA . GLN B 1 54 ? 14.172 -19.25 -10.695 1 98.38 54 GLN B CA 1
ATOM 2746 C C . GLN B 1 54 ? 13.672 -20.578 -11.242 1 98.38 54 GLN B C 1
ATOM 2748 O O . GLN B 1 54 ? 13.867 -20.891 -12.414 1 98.38 54 GLN B O 1
ATOM 2753 N N . HIS B 1 55 ? 12.992 -21.328 -10.43 1 97.25 55 HIS B N 1
ATOM 2754 C CA . HIS B 1 55 ? 12.57 -22.672 -10.812 1 97.25 55 HIS B CA 1
ATOM 2755 C C . HIS B 1 55 ? 11.094 -22.703 -11.195 1 97.25 55 HIS B C 1
ATOM 2757 O O . HIS B 1 55 ? 10.477 -23.766 -11.211 1 97.25 55 HIS B O 1
ATOM 2763 N N . HIS B 1 56 ? 10.516 -21.547 -11.422 1 96.06 56 HIS B N 1
ATOM 2764 C CA . HIS B 1 56 ? 9.148 -21.391 -11.898 1 96.06 56 HIS B CA 1
ATOM 2765 C C . HIS B 1 56 ? 8.164 -22.141 -11 1 96.06 56 HIS B C 1
ATOM 2767 O O . HIS B 1 56 ? 7.305 -22.875 -11.492 1 96.06 56 HIS B O 1
ATOM 2773 N N . MET B 1 57 ? 8.352 -21.938 -9.711 1 97.38 57 MET B N 1
ATOM 2774 C CA . MET B 1 57 ? 7.535 -22.672 -8.742 1 97.38 57 MET B CA 1
ATOM 2775 C C . MET B 1 57 ? 6.344 -21.828 -8.289 1 97.38 57 MET B C 1
ATOM 2777 O O . MET B 1 57 ? 5.445 -22.328 -7.613 1 97.38 57 MET B O 1
ATOM 2781 N N . VAL B 1 58 ? 6.367 -20.578 -8.617 1 98.44 58 VAL B N 1
ATOM 2782 C CA . VAL B 1 58 ? 5.242 -19.672 -8.406 1 98.44 58 VAL B CA 1
ATOM 2783 C C . VAL B 1 58 ? 4.891 -18.969 -9.711 1 98.44 58 VAL B C 1
ATOM 2785 O O . VAL B 1 58 ? 5.723 -18.875 -10.617 1 98.44 58 VAL B O 1
ATOM 2788 N N . ASP B 1 59 ? 3.637 -18.453 -9.781 1 98.69 59 ASP B N 1
ATOM 2789 C CA . ASP B 1 59 ? 3.154 -18 -11.07 1 98.69 59 ASP B CA 1
ATOM 2790 C C . ASP B 1 59 ? 2.928 -16.484 -11.07 1 98.69 59 ASP B C 1
ATOM 2792 O O . ASP B 1 59 ? 2.955 -15.844 -12.117 1 98.69 59 ASP B O 1
ATOM 2796 N N . VAL B 1 60 ? 2.555 -15.891 -9.961 1 98.94 60 VAL B N 1
ATOM 2797 C CA . VAL B 1 60 ? 2.287 -14.461 -9.781 1 98.94 60 VAL B CA 1
ATOM 2798 C C . VAL B 1 60 ? 2.854 -13.992 -8.445 1 98.94 60 VAL B C 1
ATOM 2800 O O . VAL B 1 60 ? 2.715 -14.68 -7.434 1 98.94 60 VAL B O 1
ATOM 2803 N N . ILE B 1 61 ? 3.512 -12.875 -8.438 1 98.94 61 ILE B N 1
ATOM 2804 C CA . ILE B 1 61 ? 4.082 -12.336 -7.207 1 98.94 61 ILE B CA 1
ATOM 2805 C C . ILE B 1 61 ? 3.484 -10.961 -6.918 1 98.94 61 ILE B C 1
ATOM 2807 O O . ILE B 1 61 ? 3.299 -10.156 -7.832 1 98.94 61 ILE B O 1
ATOM 2811 N N . VAL B 1 62 ? 3.092 -10.703 -5.688 1 98.94 62 VAL B N 1
ATOM 2812 C CA . VAL B 1 62 ? 2.662 -9.391 -5.223 1 98.94 62 VAL B CA 1
ATOM 2813 C C . VAL B 1 62 ? 3.488 -8.977 -4.008 1 98.94 62 VAL B C 1
ATOM 2815 O O . VAL B 1 62 ? 3.65 -9.758 -3.064 1 98.94 62 VAL B O 1
ATOM 2818 N N . THR B 1 63 ? 4.043 -7.82 -4.02 1 98.75 63 THR B N 1
ATOM 2819 C CA . THR B 1 63 ? 4.859 -7.34 -2.912 1 98.75 63 THR B CA 1
ATOM 2820 C C . THR B 1 63 ? 4.758 -5.82 -2.785 1 98.75 63 THR B C 1
ATOM 2822 O O . THR B 1 63 ? 3.93 -5.191 -3.449 1 98.75 63 THR B O 1
ATOM 2825 N N . THR B 1 64 ? 5.43 -5.215 -1.809 1 98.06 64 THR B N 1
ATOM 2826 C CA . THR B 1 64 ? 5.461 -3.775 -1.589 1 98.06 64 THR B CA 1
ATOM 2827 C C . THR B 1 64 ? 6.695 -3.154 -2.234 1 98.06 64 THR B C 1
ATOM 2829 O O . THR B 1 64 ? 7.562 -3.869 -2.742 1 98.06 64 THR B O 1
ATOM 2832 N N . ALA B 1 65 ? 6.734 -1.852 -2.203 1 98.5 65 ALA B N 1
ATOM 2833 C CA . ALA B 1 65 ? 7.793 -1.143 -2.922 1 98.5 65 ALA B CA 1
ATOM 2834 C C . ALA B 1 65 ? 9.172 -1.56 -2.422 1 98.5 65 ALA B C 1
ATOM 2836 O O . ALA B 1 65 ? 10.094 -1.752 -3.215 1 98.5 65 ALA B O 1
ATOM 2837 N N . GLY B 1 66 ? 9.281 -1.723 -1.071 1 97.44 66 GLY B N 1
ATOM 2838 C CA . GLY B 1 66 ? 10.547 -2.168 -0.517 1 97.44 66 GLY B CA 1
ATOM 2839 C C . GLY B 1 66 ? 10.969 -3.537 -1.015 1 97.44 66 GLY B C 1
ATOM 2840 O O . GLY B 1 66 ? 12.164 -3.822 -1.127 1 97.44 66 GLY B O 1
ATOM 2841 N N . GLY B 1 67 ? 9.953 -4.375 -1.318 1 98.19 67 GLY B N 1
ATOM 2842 C CA . GLY B 1 67 ? 10.242 -5.703 -1.833 1 98.19 67 GLY B CA 1
ATOM 2843 C C . GLY B 1 67 ? 10.812 -5.691 -3.24 1 98.19 67 GLY B C 1
ATOM 2844 O O . GLY B 1 67 ? 11.406 -6.676 -3.684 1 98.19 67 GLY B O 1
ATOM 2845 N N . ILE B 1 68 ? 10.594 -4.617 -3.967 1 98.81 68 ILE B N 1
ATOM 2846 C CA . ILE B 1 68 ? 11.141 -4.438 -5.309 1 98.81 68 ILE B CA 1
ATOM 2847 C C . ILE B 1 68 ? 12.531 -3.812 -5.223 1 98.81 68 ILE B C 1
ATOM 2849 O O . ILE B 1 68 ? 13.516 -4.41 -5.66 1 98.81 68 ILE B O 1
ATOM 2853 N N . GLU B 1 69 ? 12.625 -2.674 -4.543 1 98.56 69 GLU B N 1
ATOM 2854 C CA . GLU B 1 69 ? 13.844 -1.879 -4.602 1 98.56 69 GLU B CA 1
ATOM 2855 C C . GLU B 1 69 ? 14.977 -2.551 -3.832 1 98.56 69 GLU B C 1
ATOM 2857 O O . GLU B 1 69 ? 16.141 -2.465 -4.227 1 98.56 69 GLU B O 1
ATOM 2862 N N . GLU B 1 70 ? 14.656 -3.203 -2.727 1 97.75 70 GLU B N 1
ATOM 2863 C CA . GLU B 1 70 ? 15.719 -3.795 -1.921 1 97.75 70 GLU B CA 1
ATOM 2864 C C . GLU B 1 70 ? 16.328 -5.012 -2.615 1 97.75 70 GLU B C 1
ATOM 2866 O O . GLU B 1 70 ? 17.484 -5.363 -2.363 1 97.75 70 GLU B O 1
ATOM 2871 N N . ASP B 1 71 ? 15.539 -5.676 -3.459 1 98.69 71 ASP B N 1
ATOM 2872 C CA . ASP B 1 71 ? 16.125 -6.715 -4.297 1 98.69 71 ASP B CA 1
ATOM 2873 C C . ASP B 1 71 ? 17.188 -6.137 -5.234 1 98.69 71 ASP B C 1
ATOM 2875 O O . ASP B 1 71 ? 18.281 -6.691 -5.367 1 98.69 71 ASP B O 1
ATOM 2879 N N . LEU B 1 72 ? 16.859 -5.016 -5.867 1 98.81 72 LEU B N 1
ATOM 2880 C CA . LEU B 1 72 ? 17.75 -4.359 -6.82 1 98.81 72 LEU B CA 1
ATOM 2881 C C . LEU B 1 72 ? 18.953 -3.77 -6.109 1 98.81 72 LEU B C 1
ATOM 2883 O O . LEU B 1 72 ? 20.094 -3.938 -6.566 1 98.81 72 LEU B O 1
ATOM 2887 N N . ILE B 1 73 ? 18.719 -3.141 -4.973 1 98.5 73 ILE B N 1
ATOM 2888 C CA . ILE B 1 73 ? 19.781 -2.488 -4.223 1 98.5 73 ILE B CA 1
ATOM 2889 C C . ILE B 1 73 ? 20.797 -3.533 -3.746 1 98.5 73 ILE B C 1
ATOM 2891 O O . ILE B 1 73 ? 22 -3.297 -3.777 1 98.5 73 ILE B O 1
ATOM 2895 N N . LYS B 1 74 ? 20.297 -4.672 -3.375 1 98 74 LYS B N 1
ATOM 2896 C CA . LYS B 1 74 ? 21.172 -5.734 -2.887 1 98 74 LYS B CA 1
ATOM 2897 C C . LYS B 1 74 ? 22.047 -6.285 -4.008 1 98 74 LYS B C 1
ATOM 2899 O O . LYS B 1 74 ? 23.062 -6.914 -3.748 1 98 74 LYS B O 1
ATOM 2904 N N . CYS B 1 75 ? 21.641 -6.133 -5.266 1 98.44 75 CYS B N 1
ATOM 2905 C CA . CYS B 1 75 ? 22.484 -6.504 -6.398 1 98.44 75 CYS B CA 1
ATOM 2906 C C . CYS B 1 75 ? 23.625 -5.512 -6.578 1 98.44 75 CYS B C 1
ATOM 2908 O O . CYS B 1 75 ? 24.656 -5.844 -7.172 1 98.44 75 CYS B O 1
ATOM 2910 N N . LEU B 1 76 ? 23.469 -4.301 -6.07 1 98.31 76 LEU B N 1
ATOM 2911 C CA . LEU B 1 76 ? 24.391 -3.209 -6.367 1 98.31 76 LEU B CA 1
ATOM 2912 C C . LEU B 1 76 ? 25.422 -3.047 -5.254 1 98.31 76 LEU B C 1
ATOM 2914 O O . LEU B 1 76 ? 26.531 -2.586 -5.5 1 98.31 76 LEU B O 1
ATOM 2918 N N . ALA B 1 77 ? 25 -3.326 -3.994 1 97.38 77 ALA B N 1
ATOM 2919 C CA . ALA B 1 77 ? 25.875 -3.146 -2.84 1 97.38 77 ALA B CA 1
ATOM 2920 C C . ALA B 1 77 ? 25.422 -4.012 -1.668 1 97.38 77 ALA B C 1
ATOM 2922 O O . ALA B 1 77 ? 24.25 -4.383 -1.579 1 97.38 77 ALA B O 1
ATOM 2923 N N . PRO B 1 78 ? 26.266 -4.312 -0.789 1 95.44 78 PRO B N 1
ATOM 2924 C CA . PRO B 1 78 ? 25.953 -5.234 0.302 1 95.44 78 PRO B CA 1
ATOM 2925 C C . PRO B 1 78 ? 25.141 -4.57 1.415 1 95.44 78 PRO B C 1
ATOM 2927 O O . PRO B 1 78 ? 25.188 -3.346 1.572 1 95.44 78 PRO B O 1
ATOM 2930 N N . THR B 1 79 ? 24.391 -5.367 2.123 1 95.12 79 THR B N 1
ATOM 2931 C CA . THR B 1 79 ? 23.734 -5.055 3.383 1 95.12 79 THR B CA 1
ATOM 2932 C C . THR B 1 79 ? 24.406 -5.766 4.547 1 95.12 79 THR B C 1
ATOM 2934 O O . THR B 1 79 ? 24.953 -6.859 4.387 1 95.12 79 THR B O 1
ATOM 2937 N N . TYR B 1 80 ? 24.344 -5.148 5.719 1 94.81 80 TYR B N 1
ATOM 2938 C CA . TYR B 1 80 ? 25.078 -5.695 6.852 1 94.81 80 TYR B CA 1
ATOM 2939 C C . TYR B 1 80 ? 24.141 -6.027 8 1 94.81 80 TYR B C 1
ATOM 2941 O O . TYR B 1 80 ? 23 -5.531 8.055 1 94.81 80 TYR B O 1
ATOM 2949 N N . ARG B 1 81 ? 24.641 -6.918 8.875 1 93.19 81 ARG B N 1
ATOM 2950 C CA . ARG B 1 81 ? 23.891 -7.281 10.062 1 93.19 81 ARG B CA 1
ATOM 2951 C C . ARG B 1 81 ? 24.344 -6.469 11.273 1 93.19 81 ARG B C 1
ATOM 2953 O O . ARG B 1 81 ? 25.531 -6.254 11.469 1 93.19 81 ARG B O 1
ATOM 2960 N N . GLY B 1 82 ? 23.375 -5.918 11.938 1 91.19 82 GLY B N 1
ATOM 2961 C CA . GLY B 1 82 ? 23.625 -5.199 13.18 1 91.19 82 GLY B CA 1
ATOM 2962 C C . GLY B 1 82 ? 22.703 -5.629 14.312 1 91.19 82 GLY B C 1
ATOM 2963 O O . GLY B 1 82 ? 22.266 -6.781 14.352 1 91.19 82 GLY B O 1
ATOM 2964 N N . ASP B 1 83 ? 22.656 -4.789 15.312 1 89.06 83 ASP B N 1
ATOM 2965 C CA . ASP B 1 83 ? 21.781 -5.047 16.453 1 89.06 83 ASP B CA 1
ATOM 2966 C C . ASP B 1 83 ? 20.5 -4.223 16.359 1 89.06 83 ASP B C 1
ATOM 2968 O O . ASP B 1 83 ? 20.5 -3.102 15.844 1 89.06 83 ASP B O 1
ATOM 2972 N N . PHE B 1 84 ? 19.422 -4.801 16.938 1 85 84 PHE B N 1
ATOM 2973 C CA . PHE B 1 84 ? 18.125 -4.121 16.922 1 85 84 PHE B CA 1
ATOM 2974 C C . PHE B 1 84 ? 18.172 -2.846 17.75 1 85 84 PHE B C 1
ATOM 2976 O O . PHE B 1 84 ? 17.406 -1.912 17.516 1 85 84 PHE B O 1
ATOM 2983 N N . SER B 1 85 ? 19.172 -2.795 18.625 1 89 85 SER B N 1
ATOM 2984 C CA . SER B 1 85 ? 19.109 -1.735 19.625 1 89 85 SER B CA 1
ATOM 2985 C C . SER B 1 85 ? 20.109 -0.627 19.312 1 89 85 SER B C 1
ATOM 2987 O O . SER B 1 85 ? 20.344 0.255 20.141 1 89 85 SER B O 1
ATOM 2989 N N . LEU B 1 86 ? 20.781 -0.708 18.156 1 91.56 86 LEU B N 1
ATOM 2990 C CA . LEU B 1 86 ? 21.688 0.371 17.797 1 91.56 86 LEU B CA 1
ATOM 2991 C C . LEU B 1 86 ? 20.953 1.71 17.75 1 91.56 86 LEU B C 1
ATOM 2993 O O . LEU B 1 86 ? 19.844 1.801 17.234 1 91.56 86 LEU B O 1
ATOM 2997 N N . PRO B 1 87 ? 21.578 2.732 18.328 1 93.62 87 PRO B N 1
ATOM 2998 C CA . PRO B 1 87 ? 20.891 4.023 18.391 1 93.62 87 PRO B CA 1
ATOM 2999 C C . PRO B 1 87 ? 20.719 4.668 17.016 1 93.62 87 PRO B C 1
ATOM 3001 O O . PRO B 1 87 ? 21.703 4.82 16.281 1 93.62 87 PRO B O 1
ATOM 3004 N N . GLY B 1 88 ? 19.547 5.16 16.672 1 93.38 88 GLY B N 1
ATOM 3005 C CA . GLY B 1 88 ? 19.234 5.711 15.359 1 93.38 88 GLY B CA 1
ATOM 3006 C C . GLY B 1 88 ? 20.031 6.953 15.023 1 93.38 88 GLY B C 1
ATOM 3007 O O . GLY B 1 88 ? 20.516 7.102 13.898 1 93.38 88 GLY B O 1
ATOM 3008 N N . ALA B 1 89 ? 20.172 7.812 15.992 1 94.75 89 ALA B N 1
ATOM 3009 C CA . ALA B 1 89 ? 20.922 9.047 15.758 1 94.75 89 ALA B CA 1
ATOM 3010 C C . ALA B 1 89 ? 22.375 8.758 15.398 1 94.75 89 ALA B C 1
ATOM 3012 O O . ALA B 1 89 ? 22.953 9.43 14.539 1 94.75 89 ALA B O 1
ATOM 3013 N N . LEU B 1 90 ? 22.938 7.82 16.047 1 95.06 90 LEU B N 1
ATOM 3014 C CA . LEU B 1 90 ? 24.312 7.41 15.758 1 95.06 90 LEU B CA 1
ATOM 3015 C C . LEU B 1 90 ? 24.422 6.836 14.352 1 95.06 90 LEU B C 1
ATOM 3017 O O . LEU B 1 90 ? 25.344 7.172 13.602 1 95.06 90 LEU B O 1
ATOM 3021 N N . LEU B 1 91 ? 23.516 5.949 14.047 1 95.25 91 LEU B N 1
ATOM 3022 C CA . LEU B 1 91 ? 23.516 5.355 12.711 1 95.25 91 LEU B CA 1
ATOM 3023 C C . LEU B 1 91 ? 23.391 6.434 11.641 1 95.25 91 LEU B C 1
ATOM 3025 O O . LEU B 1 91 ? 24.141 6.414 10.648 1 95.25 91 LEU B O 1
ATOM 3029 N N . ARG B 1 92 ? 22.5 7.391 11.898 1 95.06 92 ARG B N 1
ATOM 3030 C CA . ARG B 1 92 ? 22.312 8.484 10.953 1 95.06 92 ARG B CA 1
ATOM 3031 C C . ARG B 1 92 ? 23.609 9.258 10.742 1 95.06 92 ARG B C 1
ATOM 3033 O O . ARG B 1 92 ? 23.953 9.594 9.609 1 95.06 92 ARG B O 1
ATOM 3040 N N . SER B 1 93 ? 24.281 9.547 11.75 1 95.56 93 SER B N 1
ATOM 3041 C CA . SER B 1 93 ? 25.516 10.312 11.688 1 95.56 93 SER B CA 1
ATOM 3042 C C . SER B 1 93 ? 26.594 9.57 10.906 1 95.56 93 SER B C 1
ATOM 3044 O O . SER B 1 93 ? 27.516 10.18 10.359 1 95.56 93 SER B O 1
ATOM 3046 N N . LYS B 1 94 ? 26.453 8.25 10.812 1 95.56 94 LYS B N 1
ATOM 3047 C CA . LYS B 1 94 ? 27.438 7.426 10.117 1 95.56 94 LYS B CA 1
ATOM 3048 C C . LYS B 1 94 ? 26.969 7.094 8.703 1 95.56 94 LYS B C 1
ATOM 3050 O O . LYS B 1 94 ? 27.625 6.336 7.988 1 95.56 94 LYS B O 1
ATOM 3055 N N . GLY B 1 95 ? 25.797 7.543 8.344 1 95.62 95 GLY B N 1
ATOM 3056 C CA . GLY B 1 95 ? 25.266 7.27 7.016 1 95.62 95 GLY B CA 1
ATOM 3057 C C . GLY B 1 95 ? 24.734 5.855 6.867 1 95.62 95 GLY B C 1
ATOM 3058 O O . GLY B 1 95 ? 24.875 5.242 5.805 1 95.62 95 GLY B O 1
ATOM 3059 N N . LEU B 1 96 ? 24.234 5.281 8 1 95.88 96 LEU B N 1
ATOM 3060 C CA . LEU B 1 96 ? 23.703 3.924 8.008 1 95.88 96 LEU B CA 1
ATOM 3061 C C . LEU B 1 96 ? 22.203 3.926 8.266 1 95.88 96 LEU B C 1
ATOM 3063 O O . LEU B 1 96 ? 21.734 4.535 9.234 1 95.88 96 LEU B O 1
ATOM 3067 N N . ASN B 1 97 ? 21.484 3.244 7.352 1 94.06 97 ASN B N 1
ATOM 3068 C CA . ASN B 1 97 ? 20.062 3.037 7.52 1 94.06 97 ASN B CA 1
ATOM 3069 C C . ASN B 1 97 ? 19.75 1.67 8.125 1 94.06 97 ASN B C 1
ATOM 3071 O O . ASN B 1 97 ? 20.5 0.71 7.902 1 94.06 97 ASN B O 1
ATOM 3075 N N . ARG B 1 98 ? 18.734 1.671 8.891 1 91.69 98 ARG B N 1
ATOM 3076 C CA . ARG B 1 98 ? 18.484 0.411 9.586 1 91.69 98 ARG B CA 1
ATOM 3077 C C . ARG B 1 98 ? 17.125 -0.156 9.227 1 91.69 98 ARG B C 1
ATOM 3079 O O . ARG B 1 98 ? 16.141 0.589 9.109 1 91.69 98 ARG B O 1
ATOM 3086 N N . ILE B 1 99 ? 16.984 -1.441 8.914 1 90.75 99 ILE B N 1
ATOM 3087 C CA . ILE B 1 99 ? 15.773 -2.25 8.797 1 90.75 99 ILE B CA 1
ATOM 3088 C C . ILE B 1 99 ? 15.812 -3.391 9.812 1 90.75 99 ILE B C 1
ATOM 3090 O O . ILE B 1 99 ? 16.344 -4.465 9.523 1 90.75 99 ILE B O 1
ATOM 3094 N N . GLY B 1 100 ? 15.141 -3.121 10.945 1 89.81 100 GLY B N 1
ATOM 3095 C CA . GLY B 1 100 ? 15.336 -4.078 12.016 1 89.81 100 GLY B CA 1
ATOM 3096 C C . GLY B 1 100 ? 16.781 -4.172 12.477 1 89.81 100 GLY B C 1
ATOM 3097 O O . GLY B 1 100 ? 17.344 -3.191 12.961 1 89.81 100 GLY B O 1
ATOM 3098 N N . ASN B 1 101 ? 17.359 -5.281 12.242 1 90.81 101 ASN B N 1
ATOM 3099 C CA . ASN B 1 101 ? 18.766 -5.438 12.609 1 90.81 101 ASN B CA 1
ATOM 3100 C C . ASN B 1 101 ? 19.656 -5.441 11.383 1 90.81 101 ASN B C 1
ATOM 3102 O O . ASN B 1 101 ? 20.797 -5.906 11.445 1 90.81 101 ASN B O 1
ATOM 3106 N N . LEU B 1 102 ? 19.156 -4.941 10.305 1 93.38 102 LEU B N 1
ATOM 3107 C CA . LEU B 1 102 ? 19.953 -4.828 9.086 1 93.38 102 LEU B CA 1
ATOM 3108 C C . LEU B 1 102 ? 20.391 -3.389 8.859 1 93.38 102 LEU B C 1
ATOM 3110 O O . LEU B 1 102 ? 19.625 -2.451 9.102 1 93.38 102 LEU B O 1
ATOM 3114 N N . LEU B 1 103 ? 21.641 -3.254 8.484 1 96.12 103 LEU B N 1
ATOM 3115 C CA . LEU B 1 103 ? 22.219 -1.938 8.227 1 96.12 103 LEU B CA 1
ATOM 3116 C C . LEU B 1 103 ? 22.5 -1.747 6.738 1 96.12 103 LEU B C 1
ATOM 3118 O O . LEU B 1 103 ? 23.156 -2.582 6.113 1 96.12 103 LEU B O 1
ATOM 3122 N N . VAL B 1 104 ? 21.969 -0.715 6.207 1 96.44 104 VAL B N 1
ATOM 3123 C CA . VAL B 1 104 ? 22.109 -0.404 4.789 1 96.44 104 VAL B CA 1
ATOM 3124 C C . VAL B 1 104 ? 22.812 0.944 4.625 1 96.44 104 VAL B C 1
ATOM 3126 O O . VAL B 1 104 ? 22.219 1.993 4.891 1 96.44 104 VAL B O 1
ATOM 3129 N N . PRO B 1 105 ? 24.031 1.011 4.125 1 97 105 PRO B N 1
ATOM 3130 C CA . PRO B 1 105 ? 24.734 2.279 3.916 1 97 105 PRO B CA 1
ATOM 3131 C C . PRO B 1 105 ? 24 3.207 2.947 1 97 105 PRO B C 1
ATOM 3133 O O . PRO B 1 105 ? 23.422 2.742 1.966 1 97 105 PRO B O 1
ATOM 3136 N N . ASN B 1 106 ? 24.062 4.504 3.158 1 96.12 106 ASN B N 1
ATOM 3137 C CA . ASN B 1 106 ? 23.469 5.512 2.275 1 96.12 106 ASN B CA 1
ATOM 3138 C C . ASN B 1 106 ? 23.984 5.367 0.846 1 96.12 106 ASN B C 1
ATOM 3140 O O . ASN B 1 106 ? 23.266 5.625 -0.111 1 96.12 106 ASN B O 1
ATOM 3144 N N . ASP B 1 107 ? 25.156 4.91 0.796 1 96.75 107 ASP B N 1
ATOM 3145 C CA . ASP B 1 107 ? 25.797 4.762 -0.506 1 96.75 107 ASP B CA 1
ATOM 3146 C C . ASP B 1 107 ? 25.047 3.754 -1.377 1 96.75 107 ASP B C 1
ATOM 3148 O O . ASP B 1 107 ? 25.062 3.854 -2.605 1 96.75 107 ASP B O 1
ATOM 3152 N N . ASN B 1 108 ? 24.438 2.762 -0.763 1 97.88 108 ASN B N 1
ATOM 3153 C CA . ASN B 1 108 ? 23.641 1.802 -1.521 1 97.88 108 ASN B CA 1
ATOM 3154 C C . ASN B 1 108 ? 22.531 2.492 -2.314 1 97.88 108 ASN B C 1
ATOM 3156 O O . ASN B 1 108 ? 22.281 2.143 -3.469 1 97.88 108 ASN B O 1
ATOM 3160 N N . TYR B 1 109 ? 21.984 3.467 -1.731 1 95.81 109 TYR B N 1
ATOM 3161 C CA . TYR B 1 109 ? 20.875 4.168 -2.367 1 95.81 109 TYR B CA 1
ATOM 3162 C C . TYR B 1 109 ? 21.375 5.156 -3.412 1 95.81 109 TYR B C 1
ATOM 3164 O O . TYR B 1 109 ? 20.672 5.453 -4.383 1 95.81 109 TYR B O 1
ATOM 3172 N N . CYS B 1 110 ? 22.594 5.672 -3.225 1 97.12 110 CYS B N 1
ATOM 3173 C CA . CYS B 1 110 ? 23.219 6.484 -4.262 1 97.12 110 CYS B CA 1
ATOM 3174 C C . CYS B 1 110 ? 23.5 5.656 -5.512 1 97.12 110 CYS B C 1
ATOM 3176 O O . CYS B 1 110 ? 23.266 6.117 -6.629 1 97.12 110 CYS B O 1
ATOM 3178 N N . LYS B 1 111 ? 23.984 4.445 -5.234 1 98.31 111 LYS B N 1
ATOM 3179 C CA . LYS B 1 111 ? 24.219 3.535 -6.352 1 98.31 111 LYS B CA 1
ATOM 3180 C C . LYS B 1 111 ? 22.922 3.182 -7.055 1 98.31 111 LYS B C 1
ATOM 3182 O O . LYS B 1 111 ? 22.875 3.098 -8.281 1 98.31 111 LYS B O 1
ATOM 3187 N N . PHE B 1 112 ? 21.938 2.982 -6.301 1 98.62 112 PHE B N 1
ATOM 3188 C CA . PHE B 1 112 ? 20.609 2.695 -6.844 1 98.62 112 PHE B CA 1
ATOM 3189 C C . PHE B 1 112 ? 20.125 3.852 -7.703 1 98.62 112 PHE B C 1
ATOM 3191 O O . PHE B 1 112 ? 19.625 3.641 -8.812 1 98.62 112 PHE B O 1
ATOM 3198 N N . GLU B 1 113 ? 20.219 5.035 -7.227 1 98.19 113 GLU B N 1
ATOM 3199 C CA . GLU B 1 113 ? 19.812 6.23 -7.969 1 98.19 113 GLU B CA 1
ATOM 3200 C C . GLU B 1 113 ? 20.562 6.328 -9.297 1 98.19 113 GLU B C 1
ATOM 3202 O O . GLU B 1 113 ? 19.953 6.551 -10.344 1 98.19 113 GLU B O 1
ATOM 3207 N N . ASN B 1 114 ? 21.844 6.148 -9.188 1 98.44 114 ASN B N 1
ATOM 3208 C CA . ASN B 1 114 ? 22.672 6.234 -10.391 1 98.44 114 ASN B CA 1
ATOM 3209 C C . ASN B 1 114 ? 22.281 5.172 -11.414 1 98.44 114 ASN B C 1
ATOM 3211 O O . ASN B 1 114 ? 22.344 5.41 -12.617 1 98.44 114 ASN B O 1
ATOM 3215 N N . TRP B 1 115 ? 21.922 4.047 -10.898 1 98.75 115 TRP B N 1
ATOM 3216 C CA . TRP B 1 115 ? 21.578 2.924 -11.766 1 98.75 115 TRP B CA 1
ATOM 3217 C C . TRP B 1 115 ? 20.219 3.137 -12.43 1 98.75 115 TRP B C 1
ATOM 3219 O O . TRP B 1 115 ? 20.047 2.844 -13.609 1 98.75 115 TRP B O 1
ATOM 3229 N N . ILE B 1 116 ? 19.281 3.699 -11.75 1 98.81 116 ILE B N 1
ATOM 3230 C CA . ILE B 1 116 ? 17.891 3.656 -12.203 1 98.81 116 ILE B CA 1
ATOM 3231 C C . ILE B 1 116 ? 17.578 4.902 -13.023 1 98.81 116 ILE B C 1
ATOM 3233 O O . ILE B 1 116 ? 16.688 4.887 -13.875 1 98.81 116 ILE B O 1
ATOM 3237 N N . MET B 1 117 ? 18.25 6.047 -12.859 1 98.69 117 MET B N 1
ATOM 3238 C CA . MET B 1 117 ? 17.922 7.328 -13.477 1 98.69 117 MET B CA 1
ATOM 3239 C C . MET B 1 117 ? 17.984 7.238 -14.992 1 98.69 117 MET B C 1
ATOM 3241 O O . MET B 1 117 ? 17.047 7.633 -15.688 1 98.69 117 MET B O 1
ATOM 3245 N N . PRO B 1 118 ? 19.031 6.605 -15.516 1 98.62 118 PRO B N 1
ATOM 3246 C CA . PRO B 1 118 ? 19.047 6.469 -16.969 1 98.62 118 PRO B CA 1
ATOM 3247 C C . PRO B 1 118 ? 17.938 5.562 -17.5 1 98.62 118 PRO B C 1
ATOM 3249 O O . PRO B 1 118 ? 17.453 5.754 -18.609 1 98.62 118 PRO B O 1
ATOM 3252 N N . LEU B 1 119 ? 17.547 4.586 -16.734 1 98.81 119 LEU B N 1
ATOM 3253 C CA . LEU B 1 119 ? 16.453 3.709 -17.125 1 98.81 119 LEU B CA 1
ATOM 3254 C C . LEU B 1 119 ? 15.141 4.477 -17.203 1 98.81 119 LEU B C 1
ATOM 3256 O O . LEU B 1 119 ? 14.344 4.27 -18.125 1 98.81 119 LEU B O 1
ATOM 3260 N N . PHE B 1 120 ? 14.914 5.367 -16.234 1 98.75 120 PHE B N 1
ATOM 3261 C CA . PHE B 1 120 ? 13.719 6.199 -16.25 1 98.75 120 PHE B CA 1
ATOM 3262 C C . PHE B 1 120 ? 13.719 7.113 -17.469 1 98.75 120 PHE B C 1
ATOM 3264 O O . PHE B 1 120 ? 12.672 7.348 -18.078 1 98.75 120 PHE B O 1
ATOM 3271 N N . ASP B 1 121 ? 14.906 7.648 -17.812 1 98.69 121 ASP B N 1
ATOM 3272 C CA . ASP B 1 121 ? 15.023 8.453 -19.031 1 98.69 121 ASP B CA 1
ATOM 3273 C C . ASP B 1 121 ? 14.617 7.645 -20.266 1 98.69 121 ASP B C 1
ATOM 3275 O O . ASP B 1 121 ? 13.875 8.141 -21.125 1 98.69 121 ASP B O 1
ATOM 3279 N N . GLN B 1 122 ? 15.117 6.43 -20.328 1 98.56 122 GLN B N 1
ATOM 3280 C CA . GLN B 1 122 ? 14.797 5.559 -21.453 1 98.56 122 GLN B CA 1
ATOM 3281 C C . GLN B 1 122 ? 13.312 5.219 -21.484 1 98.56 122 GLN B C 1
ATOM 3283 O O . GLN B 1 122 ? 12.703 5.148 -22.547 1 98.56 122 GLN B O 1
ATOM 3288 N N . MET B 1 123 ? 12.758 4.957 -20.359 1 98.5 123 MET B N 1
ATOM 3289 C CA . MET B 1 123 ? 11.336 4.645 -20.266 1 98.5 123 MET B CA 1
ATOM 3290 C C . MET B 1 123 ? 10.492 5.828 -20.719 1 98.5 123 MET B C 1
ATOM 3292 O O . MET B 1 123 ? 9.469 5.645 -21.391 1 98.5 123 MET B O 1
ATOM 3296 N N . LEU B 1 124 ? 10.922 7.016 -20.266 1 98.19 124 LEU B N 1
ATOM 3297 C CA . LEU B 1 124 ? 10.234 8.219 -20.734 1 98.19 124 LEU B CA 1
ATOM 3298 C C . LEU B 1 124 ? 10.297 8.336 -22.25 1 98.19 124 LEU B C 1
ATOM 3300 O O . LEU B 1 124 ? 9.297 8.648 -22.891 1 98.19 124 LEU B O 1
ATOM 3304 N N . PHE B 1 125 ? 11.469 8.016 -22.797 1 97.81 125 PHE B N 1
ATOM 3305 C CA . PHE B 1 125 ? 11.672 8.07 -24.234 1 97.81 125 PHE B CA 1
ATOM 3306 C C . PHE B 1 125 ? 10.789 7.051 -24.953 1 97.81 125 PHE B C 1
ATOM 3308 O O . PHE B 1 125 ? 10.25 7.328 -26.016 1 97.81 125 PHE B O 1
ATOM 3315 N N . GLU B 1 126 ? 10.594 5.91 -24.344 1 98.06 126 GLU B N 1
ATOM 3316 C CA . GLU B 1 126 ? 9.852 4.805 -24.938 1 98.06 126 GLU B CA 1
ATOM 3317 C C . GLU B 1 126 ? 8.352 4.977 -24.75 1 98.06 126 GLU B C 1
ATOM 3319 O O . GLU B 1 126 ? 7.555 4.277 -25.375 1 98.06 126 GLU B O 1
ATOM 3324 N N . GLN B 1 127 ? 7.977 5.883 -23.922 1 97.06 127 GLN B N 1
ATOM 3325 C CA . GLN B 1 127 ? 6.57 6.082 -23.594 1 97.06 127 GLN B CA 1
ATOM 3326 C C . GLN B 1 127 ? 5.793 6.629 -24.781 1 97.06 127 GLN B C 1
ATOM 3328 O O . GLN B 1 127 ? 6.277 7.516 -25.5 1 97.06 127 GLN B O 1
ATOM 3333 N N . SER B 1 128 ? 4.664 6.07 -25.125 1 92.88 128 SER B N 1
ATOM 3334 C CA . SER B 1 128 ? 3.734 6.523 -26.156 1 92.88 128 SER B CA 1
ATOM 3335 C C . SER B 1 128 ? 2.287 6.262 -25.75 1 92.88 128 SER B C 1
ATOM 3337 O O . SER B 1 128 ? 2.029 5.652 -24.703 1 92.88 128 SER B O 1
ATOM 3339 N N . THR B 1 129 ? 1.39 6.723 -26.531 1 83.31 129 THR B N 1
ATOM 3340 C CA . THR B 1 129 ? -0.027 6.516 -26.266 1 83.31 129 THR B CA 1
ATOM 3341 C C . THR B 1 129 ? -0.363 5.027 -26.234 1 83.31 129 THR B C 1
ATOM 3343 O O . THR B 1 129 ? -1.269 4.598 -25.516 1 83.31 129 THR B O 1
ATOM 3346 N N . GLU B 1 130 ? 0.417 4.289 -26.969 1 87.12 130 GLU B N 1
ATOM 3347 C CA . GLU B 1 130 ? 0.174 2.854 -27.062 1 87.12 130 GLU B CA 1
ATOM 3348 C C . GLU B 1 130 ? 0.973 2.082 -26.016 1 87.12 130 GLU B C 1
ATOM 3350 O O . GLU B 1 130 ? 0.707 0.905 -25.766 1 87.12 130 GLU B O 1
ATOM 3355 N N . ASN B 1 131 ? 1.864 2.871 -25.5 1 90.25 131 ASN B N 1
ATOM 3356 C CA . ASN B 1 131 ? 2.727 2.213 -24.531 1 90.25 131 ASN B CA 1
ATOM 3357 C C . ASN B 1 131 ? 2.867 3.041 -23.25 1 90.25 131 ASN B C 1
ATOM 3359 O O . ASN B 1 131 ? 3.926 3.615 -23 1 90.25 131 ASN B O 1
ATOM 3363 N N . VAL B 1 132 ? 1.889 2.977 -22.422 1 95.44 132 VAL B N 1
ATOM 3364 C CA . VAL B 1 132 ? 1.923 3.621 -21.125 1 95.44 132 VAL B CA 1
ATOM 3365 C C . VAL B 1 132 ? 2.439 2.639 -20.078 1 95.44 132 VAL B C 1
ATOM 3367 O O . VAL B 1 132 ? 2.07 1.461 -20.078 1 95.44 132 VAL B O 1
ATOM 3370 N N . TRP B 1 133 ? 3.314 3.109 -19.266 1 98.5 133 TRP B N 1
ATOM 3371 C CA . TRP B 1 133 ? 3.9 2.242 -18.25 1 98.5 133 TRP B CA 1
ATOM 3372 C C . TRP B 1 133 ? 2.906 1.978 -17.125 1 98.5 133 TRP B C 1
ATOM 3374 O O . TRP B 1 133 ? 2.027 2.801 -16.859 1 98.5 133 TRP B O 1
ATOM 3384 N N . THR B 1 134 ? 3.025 0.826 -16.578 1 98.62 134 THR B N 1
ATOM 3385 C CA . THR B 1 134 ? 2.332 0.419 -15.352 1 98.62 134 THR B CA 1
ATOM 3386 C C . THR B 1 134 ? 3.324 -0.08 -14.305 1 98.62 134 THR B C 1
ATOM 3388 O O . THR B 1 134 ? 4.477 -0.375 -14.625 1 98.62 134 THR B O 1
ATOM 3391 N N . PRO B 1 135 ? 2.93 -0.156 -13.07 1 98.81 135 PRO B N 1
ATOM 3392 C CA . PRO B 1 135 ? 3.861 -0.666 -12.055 1 98.81 135 PRO B CA 1
ATOM 3393 C C . PRO B 1 135 ? 4.461 -2.018 -12.438 1 98.81 135 PRO B C 1
ATOM 3395 O O . PRO B 1 135 ? 5.672 -2.213 -12.328 1 98.81 135 PRO B O 1
ATOM 3398 N N . SER B 1 136 ? 3.648 -2.934 -12.914 1 98.81 136 SER B N 1
ATOM 3399 C CA . SER B 1 136 ? 4.148 -4.266 -13.234 1 98.81 136 SER B CA 1
ATOM 3400 C C . SER B 1 136 ? 5.098 -4.227 -14.43 1 98.81 136 SER B C 1
ATOM 3402 O O . SER B 1 136 ? 6.086 -4.961 -14.469 1 98.81 136 SER B O 1
ATOM 3404 N N . LYS B 1 137 ? 4.801 -3.344 -15.422 1 98.62 137 LYS B N 1
ATOM 3405 C CA . LYS B 1 137 ? 5.699 -3.191 -16.562 1 98.62 137 LYS B CA 1
ATOM 3406 C C . LYS B 1 137 ? 7.039 -2.604 -16.141 1 98.62 137 LYS B C 1
ATOM 3408 O O . LYS B 1 137 ? 8.094 -3.018 -16.625 1 98.62 137 LYS B O 1
ATOM 3413 N N . VAL B 1 138 ? 6.957 -1.612 -15.258 1 98.88 138 VAL B N 1
ATOM 3414 C CA . VAL B 1 138 ? 8.172 -1.005 -14.734 1 98.88 138 VAL B CA 1
ATOM 3415 C C . VAL B 1 138 ? 9.016 -2.064 -14.023 1 98.88 138 VAL B C 1
ATOM 3417 O O . VAL B 1 138 ? 10.227 -2.162 -14.258 1 98.88 138 VAL B O 1
ATOM 3420 N N . ILE B 1 139 ? 8.391 -2.861 -13.211 1 98.94 139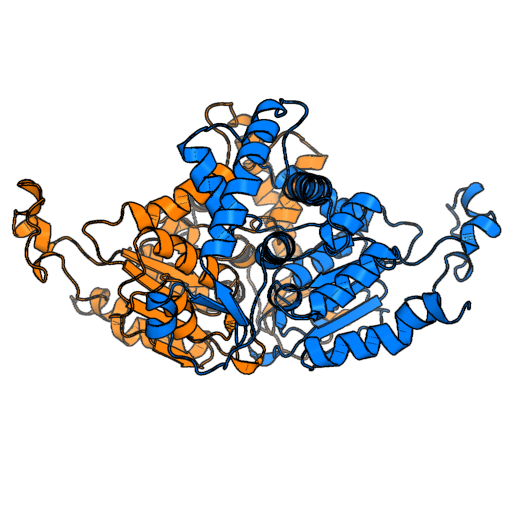 ILE B N 1
ATOM 3421 C CA . ILE B 1 139 ? 9.078 -3.885 -12.43 1 98.94 139 ILE B CA 1
ATOM 3422 C C . ILE B 1 139 ? 9.727 -4.902 -13.367 1 98.94 139 ILE B C 1
ATOM 3424 O O . ILE B 1 139 ? 10.875 -5.305 -13.156 1 98.94 139 ILE B O 1
ATOM 3428 N N . ALA B 1 140 ? 8.992 -5.316 -14.383 1 98.88 140 ALA B N 1
ATOM 3429 C CA . ALA B 1 140 ? 9.539 -6.254 -15.359 1 98.88 140 ALA B CA 1
ATOM 3430 C C . ALA B 1 140 ? 10.773 -5.668 -16.047 1 98.88 140 ALA B C 1
ATOM 3432 O O . ALA B 1 140 ? 11.773 -6.359 -16.25 1 98.88 140 ALA B O 1
ATOM 3433 N N . ARG B 1 141 ? 10.703 -4.395 -16.422 1 98.81 141 ARG B N 1
ATOM 3434 C CA . ARG B 1 141 ? 11.82 -3.707 -17.062 1 98.81 141 ARG B CA 1
ATOM 3435 C C . ARG B 1 141 ? 13.039 -3.684 -16.156 1 98.81 141 ARG B C 1
ATOM 3437 O O . ARG B 1 141 ? 14.156 -3.945 -16.594 1 98.81 141 ARG B O 1
ATOM 3444 N N . LEU B 1 142 ? 12.797 -3.387 -14.898 1 98.94 142 LEU B N 1
ATOM 3445 C CA . LEU B 1 142 ? 13.898 -3.33 -13.938 1 98.94 142 LEU B CA 1
ATOM 3446 C C . LEU B 1 142 ? 14.508 -4.711 -13.734 1 98.94 142 LEU B C 1
ATOM 3448 O O . LEU B 1 142 ? 15.727 -4.84 -13.594 1 98.94 142 LEU B O 1
ATOM 3452 N N . GLY B 1 143 ? 13.633 -5.762 -13.648 1 98.88 143 GLY B N 1
ATOM 3453 C CA . GLY B 1 143 ? 14.133 -7.125 -13.562 1 98.88 143 GLY B CA 1
ATOM 3454 C C . GLY B 1 143 ? 15.023 -7.508 -14.734 1 98.88 143 GLY B C 1
ATOM 3455 O O . GLY B 1 143 ? 16.047 -8.18 -14.547 1 98.88 143 GLY B O 1
ATOM 3456 N N . LYS B 1 144 ? 14.609 -7.078 -15.883 1 98.88 144 LYS B N 1
ATOM 3457 C CA . LYS B 1 144 ? 15.414 -7.312 -17.078 1 98.88 144 LYS B CA 1
ATOM 3458 C C . LYS B 1 144 ? 16.766 -6.602 -17 1 98.88 144 LYS B C 1
ATOM 3460 O O . LYS B 1 144 ? 17.797 -7.207 -17.234 1 98.88 144 LYS B O 1
ATOM 3465 N N . GLU B 1 145 ? 16.766 -5.344 -16.562 1 98.88 145 GLU B N 1
ATOM 3466 C CA . GLU B 1 145 ? 17.938 -4.469 -16.656 1 98.88 145 GLU B CA 1
ATOM 3467 C C . GLU B 1 145 ? 18.969 -4.793 -15.586 1 98.88 145 GLU B C 1
ATOM 3469 O O . GLU B 1 145 ? 20.156 -4.574 -15.781 1 98.88 145 GLU B O 1
ATOM 3474 N N . ILE B 1 146 ? 18.484 -5.312 -14.461 1 98.81 146 ILE B N 1
ATOM 3475 C CA . ILE B 1 146 ? 19.438 -5.582 -13.383 1 98.81 146 ILE B CA 1
ATOM 3476 C C . ILE B 1 146 ? 20.391 -6.695 -13.797 1 98.81 146 ILE B C 1
ATOM 3478 O O . ILE B 1 146 ? 21.531 -6.758 -13.32 1 98.81 146 ILE B O 1
ATOM 3482 N N . ASN B 1 147 ? 19.859 -7.641 -14.625 1 98.44 147 ASN B N 1
ATOM 3483 C CA . ASN B 1 147 ? 20.688 -8.695 -15.211 1 98.44 147 ASN B CA 1
ATOM 3484 C C . ASN B 1 147 ? 21.594 -9.336 -14.18 1 98.44 147 ASN B C 1
ATOM 3486 O O . ASN B 1 147 ? 22.812 -9.43 -14.383 1 98.44 147 ASN B O 1
ATOM 3490 N N . ASP B 1 148 ? 21.109 -9.703 -13.094 1 98.75 148 ASP B N 1
ATOM 3491 C CA . ASP B 1 148 ? 21.812 -10.32 -11.977 1 98.75 148 ASP B CA 1
ATOM 3492 C C . ASP B 1 148 ? 21.062 -11.547 -11.461 1 98.75 148 ASP B C 1
ATOM 3494 O O . ASP B 1 148 ? 19.938 -11.43 -10.969 1 98.75 148 ASP B O 1
ATOM 3498 N N . GLU B 1 149 ? 21.656 -12.672 -11.484 1 98.5 149 GLU B N 1
ATOM 3499 C CA . GLU B 1 149 ? 21 -13.938 -11.164 1 98.5 149 GLU B CA 1
ATOM 3500 C C . GLU B 1 149 ? 20.688 -14.047 -9.672 1 98.5 149 GLU B C 1
ATOM 3502 O O . GLU B 1 149 ? 19.922 -14.914 -9.258 1 98.5 149 GLU B O 1
ATOM 3507 N N . SER B 1 150 ? 21.266 -13.148 -8.867 1 98.38 150 SER B N 1
ATOM 3508 C CA . SER B 1 150 ? 20.953 -13.156 -7.441 1 98.38 150 SER B CA 1
ATOM 3509 C C . SER B 1 150 ? 19.625 -12.469 -7.16 1 98.38 150 SER B C 1
ATOM 3511 O O . SER B 1 150 ? 19.094 -12.547 -6.047 1 98.38 150 SER B O 1
ATOM 3513 N N . SER B 1 151 ? 19.047 -11.836 -8.18 1 98.81 151 SER B N 1
ATOM 3514 C CA . SER B 1 151 ? 17.797 -11.086 -8.055 1 98.81 151 SER B CA 1
ATOM 3515 C C . SER B 1 151 ? 16.594 -11.977 -8.336 1 98.81 151 SER B C 1
ATOM 3517 O O . SER B 1 151 ? 16.547 -12.648 -9.367 1 98.81 151 SER B O 1
ATOM 3519 N N . TYR B 1 152 ? 15.562 -11.914 -7.449 1 98.88 152 TYR B N 1
ATOM 3520 C CA . TYR B 1 152 ? 14.352 -12.656 -7.781 1 98.88 152 TYR B CA 1
ATOM 3521 C C . TYR B 1 152 ? 13.602 -11.984 -8.922 1 98.88 152 TYR B C 1
ATOM 3523 O O . TYR B 1 152 ? 12.898 -12.648 -9.688 1 98.88 152 TYR B O 1
ATOM 3531 N N . LEU B 1 153 ? 13.812 -10.641 -9.062 1 98.94 153 LEU B N 1
ATOM 3532 C CA . LEU B 1 153 ? 13.156 -9.898 -10.141 1 98.94 153 LEU B CA 1
ATOM 3533 C C . LEU B 1 153 ? 13.727 -10.305 -11.492 1 98.94 153 LEU B C 1
ATOM 3535 O O . LEU B 1 153 ? 12.992 -10.359 -12.484 1 98.94 153 LEU B O 1
ATOM 3539 N N . TYR B 1 154 ? 15.023 -10.516 -11.477 1 98.94 154 TYR B N 1
ATOM 3540 C CA . TYR B 1 154 ? 15.641 -11.016 -12.703 1 98.94 154 TYR B CA 1
ATOM 3541 C C . TYR B 1 154 ? 14.992 -12.32 -13.141 1 98.94 154 TYR B C 1
ATOM 3543 O O . TYR B 1 154 ? 14.617 -12.477 -14.305 1 98.94 154 TYR B O 1
ATOM 3551 N N . TRP B 1 155 ? 14.812 -13.227 -12.25 1 98.88 155 TRP B N 1
ATOM 3552 C CA . TRP B 1 155 ? 14.258 -14.531 -12.578 1 98.88 155 TRP B CA 1
ATOM 3553 C C . TRP B 1 155 ? 12.766 -14.43 -12.891 1 98.88 155 TRP B C 1
ATOM 3555 O O . TRP B 1 155 ? 12.25 -15.172 -13.727 1 98.88 155 TRP B O 1
ATOM 3565 N N . ALA B 1 156 ? 12.109 -13.5 -12.188 1 98.94 156 ALA B N 1
ATOM 3566 C CA . ALA B 1 156 ? 10.703 -13.266 -12.531 1 98.94 156 ALA B CA 1
ATOM 3567 C C . ALA B 1 156 ? 10.562 -12.805 -13.977 1 98.94 156 ALA B C 1
ATOM 3569 O O . ALA B 1 156 ? 9.711 -13.305 -14.711 1 98.94 156 ALA B O 1
ATOM 3570 N N . TYR B 1 157 ? 11.438 -11.875 -14.344 1 98.81 157 TYR B N 1
ATOM 3571 C CA . TYR B 1 157 ? 11.422 -11.406 -15.727 1 98.81 157 TYR B CA 1
ATOM 3572 C C . TYR B 1 157 ? 11.75 -12.531 -16.688 1 98.81 157 TYR B C 1
ATOM 3574 O O . TYR B 1 157 ? 11.031 -12.75 -17.672 1 98.81 157 TYR B O 1
ATOM 3582 N N . LYS B 1 158 ? 12.758 -13.273 -16.391 1 98.69 158 LYS B N 1
ATOM 3583 C CA . LYS B 1 158 ? 13.234 -14.344 -17.25 1 98.69 158 LYS B CA 1
ATOM 3584 C C . LYS B 1 158 ? 12.18 -15.43 -17.438 1 98.69 158 LYS B C 1
ATOM 3586 O O . LYS B 1 158 ? 12.039 -15.992 -18.516 1 98.69 158 LYS B O 1
ATOM 3591 N N . ASN B 1 159 ? 11.477 -15.719 -16.422 1 98.56 159 ASN B N 1
ATOM 3592 C CA . ASN B 1 159 ? 10.516 -16.812 -16.422 1 98.56 159 ASN B CA 1
ATOM 3593 C C . ASN B 1 159 ? 9.094 -16.312 -16.641 1 98.56 159 ASN B C 1
ATOM 3595 O O . ASN B 1 159 ? 8.125 -17.047 -16.422 1 98.56 159 ASN B O 1
ATOM 3599 N N . ASN B 1 160 ? 8.906 -15.055 -16.984 1 98.44 160 ASN B N 1
ATOM 3600 C CA . ASN B 1 160 ? 7.625 -14.43 -17.297 1 98.44 160 ASN B CA 1
ATOM 3601 C C . ASN B 1 160 ? 6.656 -14.555 -16.125 1 98.44 160 ASN B C 1
ATOM 3603 O O . ASN B 1 160 ? 5.496 -14.93 -16.312 1 98.44 160 ASN B O 1
ATOM 3607 N N . ILE B 1 161 ? 7.16 -14.398 -14.93 1 98.88 161 ILE B N 1
ATOM 3608 C CA . ILE B 1 161 ? 6.348 -14.305 -13.719 1 98.88 161 ILE B CA 1
ATOM 3609 C C . ILE B 1 161 ? 6.016 -12.844 -13.43 1 98.88 161 ILE B C 1
ATOM 3611 O O . ILE B 1 161 ? 6.898 -12.062 -13.07 1 98.88 161 ILE B O 1
ATOM 3615 N N . PRO B 1 162 ? 4.758 -12.461 -13.594 1 98.88 162 PRO B N 1
ATOM 3616 C CA . PRO B 1 162 ? 4.426 -11.062 -13.305 1 98.88 162 PRO B CA 1
ATOM 3617 C C . PRO B 1 162 ? 4.57 -10.711 -11.828 1 98.88 162 PRO B C 1
ATOM 3619 O O . PRO B 1 162 ? 4.266 -11.539 -10.961 1 98.88 162 PRO B O 1
ATOM 3622 N N . VAL B 1 163 ? 5.082 -9.555 -11.555 1 98.94 163 VAL B N 1
ATOM 3623 C CA . VAL B 1 163 ? 5.211 -9.008 -10.211 1 98.94 163 VAL B CA 1
ATOM 3624 C C . VAL B 1 163 ? 4.387 -7.727 -10.094 1 98.94 163 VAL B C 1
ATOM 3626 O O . VAL B 1 163 ? 4.574 -6.789 -10.875 1 98.94 163 VAL B O 1
ATOM 3629 N N . TYR B 1 164 ? 3.486 -7.715 -9.141 1 98.88 164 TYR B N 1
ATOM 3630 C CA . TYR B 1 164 ? 2.613 -6.562 -8.945 1 98.88 164 TYR B CA 1
ATOM 3631 C C . TYR B 1 164 ? 2.938 -5.855 -7.637 1 98.88 164 TYR B C 1
ATOM 3633 O O . TYR B 1 164 ? 3.256 -6.5 -6.633 1 98.88 164 TYR B O 1
ATOM 3641 N N . CYS B 1 165 ? 2.867 -4.574 -7.641 1 98.75 165 CYS B N 1
ATOM 3642 C CA . CYS B 1 165 ? 3.07 -3.684 -6.504 1 98.75 165 CYS B CA 1
ATOM 3643 C C . CYS B 1 165 ? 2.195 -2.441 -6.625 1 98.75 165 CYS B C 1
ATOM 3645 O O . CYS B 1 165 ? 2.629 -1.419 -7.156 1 98.75 165 CYS B O 1
ATOM 3647 N N . PRO B 1 166 ? 1.022 -2.48 -6.012 1 97.44 166 PRO B N 1
ATOM 3648 C CA . PRO B 1 166 ? 0.101 -1.352 -6.16 1 97.44 166 PRO B CA 1
ATOM 3649 C C . PRO B 1 166 ? 0.652 -0.057 -5.566 1 97.44 166 PRO B C 1
ATOM 3651 O O . PRO B 1 166 ? 0.224 1.034 -5.953 1 97.44 166 PRO B O 1
ATOM 3654 N N . ALA B 1 167 ? 1.518 -0.139 -4.633 1 98.38 167 ALA B N 1
ATOM 3655 C CA . ALA B 1 167 ? 2.109 1.033 -3.994 1 98.38 167 ALA B CA 1
ATOM 3656 C C . ALA B 1 167 ? 3.58 1.18 -4.371 1 98.38 167 ALA B C 1
ATOM 3658 O O . ALA B 1 167 ? 4.441 1.308 -3.498 1 98.38 167 ALA B O 1
ATOM 3659 N N . LEU B 1 168 ? 3.848 1.265 -5.668 1 98.75 168 LEU B N 1
ATOM 3660 C CA . LEU B 1 168 ? 5.207 1.258 -6.195 1 98.75 168 LEU B CA 1
ATOM 3661 C C . LEU B 1 168 ? 5.988 2.473 -5.703 1 98.75 168 LEU B C 1
ATOM 3663 O O . LEU B 1 168 ? 7.207 2.412 -5.551 1 98.75 168 LEU B O 1
ATOM 3667 N N . THR B 1 169 ? 5.297 3.596 -5.355 1 98.62 169 THR B N 1
ATOM 3668 C CA . THR B 1 169 ? 5.973 4.844 -5.023 1 98.62 169 THR B CA 1
ATOM 3669 C C . THR B 1 169 ? 6.246 4.93 -3.525 1 98.62 169 THR B C 1
ATOM 3671 O O . THR B 1 169 ? 6.828 5.906 -3.049 1 98.62 169 THR B O 1
ATOM 3674 N N . ASP B 1 170 ? 5.801 3.965 -2.77 1 97.81 170 ASP B N 1
ATOM 3675 C CA . ASP B 1 170 ? 5.98 3.973 -1.321 1 97.81 170 ASP B CA 1
ATOM 3676 C C . ASP B 1 170 ? 7.336 3.389 -0.933 1 97.81 170 ASP B C 1
ATOM 3678 O O . ASP B 1 170 ? 7.406 2.41 -0.185 1 97.81 170 ASP B O 1
ATOM 3682 N N . GLY B 1 171 ? 8.391 4.051 -1.354 1 97.25 171 GLY B N 1
ATOM 3683 C CA . GLY B 1 171 ? 9.766 3.645 -1.089 1 97.25 171 GLY B CA 1
ATOM 3684 C C . GLY B 1 171 ? 10.781 4.426 -1.896 1 97.25 171 GLY B C 1
ATOM 3685 O O . GLY B 1 171 ? 10.492 5.516 -2.391 1 97.25 171 GLY B O 1
ATOM 3686 N N . SER B 1 172 ? 12.008 3.916 -1.962 1 97.06 172 SER B N 1
ATOM 3687 C CA . SER B 1 172 ? 13.086 4.59 -2.676 1 97.06 172 SER B CA 1
ATOM 3688 C C . SER B 1 172 ? 12.773 4.703 -4.164 1 97.06 172 SER B C 1
ATOM 3690 O O . SER B 1 172 ? 13.227 5.641 -4.828 1 97.06 172 SER B O 1
ATOM 3692 N N . LEU B 1 173 ? 12.055 3.752 -4.66 1 98.38 173 LEU B N 1
ATOM 3693 C CA . LEU B 1 173 ? 11.633 3.854 -6.051 1 98.38 173 LEU B CA 1
ATOM 3694 C C . LEU B 1 173 ? 10.812 5.121 -6.277 1 98.38 173 LEU B C 1
ATOM 3696 O O . LEU B 1 173 ? 10.977 5.797 -7.297 1 98.38 173 LEU B O 1
ATOM 3700 N N . GLY B 1 174 ? 9.906 5.379 -5.344 1 98.38 174 GLY B N 1
ATOM 3701 C CA . GLY B 1 174 ? 9.148 6.621 -5.402 1 98.38 174 GLY B CA 1
ATOM 3702 C C . GLY B 1 174 ? 10.031 7.855 -5.316 1 98.38 174 GLY B C 1
ATOM 3703 O O . GLY B 1 174 ? 9.781 8.844 -6.012 1 98.38 174 GLY B O 1
ATOM 3704 N N . ASP B 1 175 ? 11.055 7.77 -4.508 1 97.81 175 ASP B N 1
ATOM 3705 C CA . ASP B 1 175 ? 12.008 8.867 -4.391 1 97.81 175 ASP B CA 1
ATOM 3706 C C . ASP B 1 175 ? 12.695 9.148 -5.727 1 97.81 175 ASP B C 1
ATOM 3708 O O . ASP B 1 175 ? 12.852 10.305 -6.121 1 97.81 175 ASP B O 1
ATOM 3712 N N . MET B 1 176 ? 13.07 8.086 -6.359 1 98.69 176 MET B N 1
ATOM 3713 C CA . MET B 1 176 ? 13.758 8.227 -7.641 1 98.69 176 MET B CA 1
ATOM 3714 C C . MET B 1 176 ? 12.812 8.773 -8.711 1 98.69 176 MET B C 1
ATOM 3716 O O . MET B 1 176 ? 13.219 9.594 -9.539 1 98.69 176 MET B O 1
ATOM 3720 N N . LEU B 1 177 ? 11.633 8.289 -8.68 1 98.75 177 LEU B N 1
ATOM 3721 C CA . LEU B 1 177 ? 10.648 8.789 -9.625 1 98.75 177 LEU B CA 1
ATOM 3722 C C . LEU B 1 177 ? 10.391 10.273 -9.406 1 98.75 177 LEU B C 1
ATOM 3724 O O . LEU B 1 177 ? 10.25 11.031 -10.375 1 98.75 177 LEU B O 1
ATOM 3728 N N . PHE B 1 178 ? 10.344 10.664 -8.172 1 98.44 178 PHE B N 1
ATOM 3729 C CA . PHE B 1 178 ? 10.188 12.07 -7.816 1 98.44 178 PHE B CA 1
ATOM 3730 C C . PHE B 1 178 ? 11.328 12.898 -8.375 1 98.44 178 PHE B C 1
ATOM 3732 O O . PHE B 1 178 ? 11.102 13.906 -9.055 1 98.44 178 PHE B O 1
ATOM 3739 N N . CYS B 1 179 ? 12.508 12.445 -8.109 1 97.88 179 CYS B N 1
ATOM 3740 C CA . CYS B 1 179 ? 13.688 13.156 -8.578 1 97.88 179 CYS B CA 1
ATOM 3741 C C . CYS B 1 179 ? 13.711 13.234 -10.102 1 97.88 179 CYS B C 1
ATOM 3743 O O . CYS B 1 179 ? 14.031 14.281 -10.672 1 97.88 179 CYS B O 1
ATOM 3745 N N . HIS B 1 180 ? 13.406 12.156 -10.695 1 98.56 180 HIS B N 1
ATOM 3746 C CA . HIS B 1 180 ? 13.375 12.117 -12.156 1 98.56 180 HIS B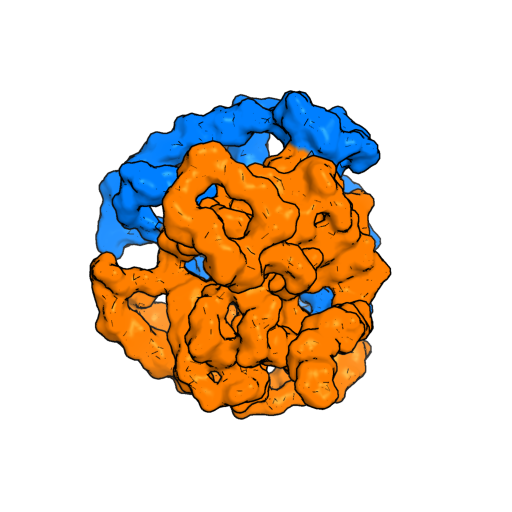 CA 1
ATOM 3747 C C . HIS B 1 180 ? 12.336 13.078 -12.711 1 98.56 180 HIS B C 1
ATOM 3749 O O . HIS B 1 180 ? 12.586 13.773 -13.695 1 98.56 180 HIS B O 1
ATOM 3755 N N . ALA B 1 181 ? 11.188 13.086 -12.094 1 97.31 181 ALA B N 1
ATOM 3756 C CA . ALA B 1 181 ? 10.078 13.914 -12.57 1 97.31 181 ALA B CA 1
ATOM 3757 C C . ALA B 1 181 ? 10.414 15.398 -12.453 1 97.31 181 ALA B C 1
ATOM 3759 O O . ALA B 1 181 ? 9.953 16.203 -13.266 1 97.31 181 ALA B O 1
ATOM 3760 N N . VAL B 1 182 ? 11.156 15.781 -11.445 1 95.88 182 VAL B N 1
ATOM 3761 C CA . VAL B 1 182 ? 11.586 17.172 -11.258 1 95.88 182 VAL B CA 1
ATOM 3762 C C . VAL B 1 182 ? 12.555 17.562 -12.375 1 95.88 182 VAL B C 1
ATOM 3764 O O . VAL B 1 182 ? 12.469 18.672 -12.914 1 95.88 182 VAL B O 1
ATOM 3767 N N . ARG B 1 183 ? 13.344 16.656 -12.734 1 96.31 183 ARG B N 1
ATOM 3768 C CA . ARG B 1 183 ? 14.383 16.938 -13.727 1 96.31 183 ARG B CA 1
ATOM 3769 C C . ARG B 1 183 ? 13.836 16.797 -15.141 1 96.31 183 ARG B C 1
ATOM 3771 O O . ARG B 1 183 ? 14.117 17.625 -16.016 1 96.31 183 ARG B O 1
ATOM 3778 N N . ASN B 1 184 ? 13.117 15.719 -15.391 1 96.44 184 ASN B N 1
ATOM 3779 C CA . ASN B 1 184 ? 12.547 15.383 -16.688 1 96.44 184 ASN B CA 1
ATOM 3780 C C . ASN B 1 184 ? 11.078 14.984 -16.562 1 96.44 184 ASN B C 1
ATOM 3782 O O . ASN B 1 184 ? 10.734 13.805 -16.672 1 96.44 184 ASN B O 1
ATOM 3786 N N . PRO B 1 185 ? 10.211 15.953 -16.531 1 95.31 185 PRO B N 1
ATOM 3787 C CA . PRO B 1 185 ? 8.797 15.648 -16.328 1 95.31 185 PRO B CA 1
ATOM 3788 C C . PRO B 1 185 ? 8.164 14.914 -17.5 1 95.31 185 PRO B C 1
ATOM 3790 O O . PRO B 1 185 ? 8.648 15.031 -18.641 1 95.31 185 PRO B O 1
ATOM 3793 N N . GLY B 1 186 ? 7.141 14.141 -17.203 1 95.25 186 GLY B N 1
ATOM 3794 C CA . GLY B 1 186 ? 6.367 13.578 -18.297 1 95.25 186 GLY B CA 1
ATOM 3795 C C . GLY B 1 186 ? 6.145 12.086 -18.172 1 95.25 186 GLY B C 1
ATOM 3796 O O . GLY B 1 186 ? 5.266 11.523 -18.828 1 95.25 186 GLY B O 1
ATOM 3797 N N . LEU B 1 187 ? 6.961 11.375 -17.391 1 97.69 187 LEU B N 1
ATOM 3798 C CA . LEU B 1 187 ? 6.797 9.938 -17.203 1 97.69 187 LEU B CA 1
ATOM 3799 C C . LEU B 1 187 ? 5.496 9.625 -16.469 1 97.69 187 LEU B C 1
ATOM 3801 O O . LEU B 1 187 ? 5.207 10.219 -15.43 1 97.69 187 LEU B O 1
ATOM 3805 N N . ILE B 1 188 ? 4.703 8.734 -17.047 1 97.69 188 ILE B N 1
ATOM 3806 C CA . ILE B 1 188 ? 3.42 8.328 -16.484 1 97.69 188 ILE B CA 1
ATOM 3807 C C . ILE B 1 188 ? 3.453 6.844 -16.125 1 97.69 188 ILE B C 1
ATOM 3809 O O . ILE B 1 188 ? 3.916 6.023 -16.922 1 97.69 188 ILE B O 1
ATOM 3813 N N . ILE B 1 189 ? 3.043 6.531 -14.961 1 98.62 189 ILE B N 1
ATOM 3814 C CA . ILE B 1 189 ? 2.848 5.145 -14.547 1 98.62 189 ILE B CA 1
ATOM 3815 C C . ILE B 1 189 ? 1.401 4.938 -14.102 1 98.62 189 ILE B C 1
ATOM 3817 O O . ILE B 1 189 ? 1 5.414 -13.039 1 98.62 189 ILE B O 1
ATOM 3821 N N . ASP B 1 190 ? 0.685 4.188 -14.867 1 98.38 190 ASP B N 1
ATOM 3822 C CA . ASP B 1 190 ? -0.764 4.055 -14.742 1 98.38 190 ASP B CA 1
ATOM 3823 C C . ASP B 1 190 ? -1.132 2.846 -13.891 1 98.38 190 ASP B C 1
ATOM 3825 O O . ASP B 1 190 ? -0.69 1.728 -14.156 1 98.38 190 ASP B O 1
ATOM 3829 N N . ILE B 1 191 ? -2.049 3.055 -12.953 1 98.62 191 ILE B N 1
ATOM 3830 C CA . ILE B 1 191 ? -2.406 1.951 -12.062 1 98.62 191 ILE B CA 1
ATOM 3831 C C . ILE B 1 191 ? -3.697 1.298 -12.547 1 98.62 191 ILE B C 1
ATOM 3833 O O . ILE B 1 191 ? -4.059 0.21 -12.094 1 98.62 191 ILE B O 1
ATOM 3837 N N . VAL B 1 192 ? -4.434 1.909 -13.484 1 98.44 192 VAL B N 1
ATOM 3838 C CA . VAL B 1 192 ? -5.691 1.343 -13.961 1 98.44 192 VAL B CA 1
ATOM 3839 C C . VAL B 1 192 ? -5.414 0.109 -14.812 1 98.44 192 VAL B C 1
ATOM 3841 O O . VAL B 1 192 ? -6.016 -0.948 -14.602 1 98.44 192 VAL B O 1
ATOM 3844 N N . GLN B 1 193 ? -4.48 0.252 -15.734 1 97.56 193 GLN B N 1
ATOM 3845 C CA . GLN B 1 193 ? -4.121 -0.903 -16.547 1 97.56 193 GLN B CA 1
ATOM 3846 C C . GLN B 1 193 ? -3.531 -2.02 -15.688 1 97.56 193 GLN B C 1
ATOM 3848 O O . GLN B 1 193 ? -3.723 -3.201 -15.984 1 97.56 193 GLN B O 1
ATOM 3853 N N . ASP B 1 194 ? -2.863 -1.632 -14.641 1 98.44 194 ASP B N 1
ATOM 3854 C CA . ASP B 1 194 ? -2.195 -2.631 -13.812 1 98.44 194 ASP B CA 1
ATOM 3855 C C . ASP B 1 194 ? -3.209 -3.479 -13.047 1 98.44 194 ASP B C 1
ATOM 3857 O O . ASP B 1 194 ? -3.023 -4.688 -12.891 1 98.44 194 ASP B O 1
ATOM 3861 N N . ILE B 1 195 ? -4.242 -2.844 -12.531 1 98.62 195 ILE B N 1
ATOM 3862 C CA . ILE B 1 195 ? -5.246 -3.605 -11.797 1 98.62 195 ILE B CA 1
ATOM 3863 C C . ILE B 1 195 ? -5.98 -4.547 -12.75 1 98.62 195 ILE B C 1
ATOM 3865 O O . ILE B 1 195 ? -6.371 -5.652 -12.359 1 98.62 195 ILE B O 1
ATOM 3869 N N . ARG B 1 196 ? -6.141 -4.164 -13.992 1 97.88 196 ARG B N 1
ATOM 3870 C CA . ARG B 1 196 ? -6.723 -5.055 -14.992 1 97.88 196 ARG B CA 1
ATOM 3871 C C . ARG B 1 196 ? -5.855 -6.297 -15.188 1 97.88 196 ARG B C 1
ATOM 3873 O O . ARG B 1 196 ? -6.371 -7.414 -15.25 1 97.88 196 ARG B O 1
ATOM 3880 N N . LEU B 1 197 ? -4.582 -6.047 -15.273 1 97.81 197 LEU B N 1
ATOM 3881 C CA . LEU B 1 197 ? -3.645 -7.152 -15.438 1 97.81 197 LEU B CA 1
ATOM 3882 C C . LEU B 1 197 ? -3.67 -8.078 -14.227 1 97.81 197 LEU B C 1
ATOM 3884 O O . LEU B 1 197 ? -3.75 -9.297 -14.367 1 97.81 197 LEU B O 1
ATOM 3888 N N . MET B 1 198 ? -3.684 -7.523 -13.062 1 98.62 198 MET B N 1
ATOM 3889 C CA . MET B 1 198 ? -3.654 -8.281 -11.812 1 98.62 198 MET B CA 1
ATOM 3890 C C . MET B 1 198 ? -4.906 -9.141 -11.672 1 98.62 198 MET B C 1
ATOM 3892 O O . MET B 1 198 ? -4.809 -10.344 -11.398 1 98.62 198 MET B O 1
ATOM 3896 N N . ASN B 1 199 ? -6.047 -8.477 -11.844 1 98.38 199 ASN B N 1
ATOM 3897 C CA . ASN B 1 199 ? -7.289 -9.242 -11.75 1 98.38 199 ASN B CA 1
ATOM 3898 C C . ASN B 1 199 ? -7.383 -10.305 -12.836 1 98.38 199 ASN B C 1
ATOM 3900 O O . ASN B 1 199 ? -7.922 -11.391 -12.609 1 98.38 199 ASN B O 1
ATOM 3904 N N . GLY B 1 200 ? -6.836 -10.008 -14 1 98.12 200 GLY B N 1
ATOM 3905 C CA . GLY B 1 200 ? -6.812 -10.953 -15.109 1 98.12 200 GLY B CA 1
ATOM 3906 C C . GLY B 1 200 ? -6.059 -12.234 -14.781 1 98.12 200 GLY B C 1
ATOM 3907 O O . GLY B 1 200 ? -6.395 -13.297 -15.297 1 98.12 200 GLY B O 1
ATOM 3908 N N . GLU B 1 201 ? -5.066 -12.164 -13.93 1 98.38 201 GLU B N 1
ATOM 3909 C CA . GLU B 1 201 ? -4.297 -13.336 -13.539 1 98.38 201 GLU B CA 1
ATOM 3910 C C . GLU B 1 201 ? -5.191 -14.398 -12.906 1 98.38 201 GLU B C 1
ATOM 3912 O O . GLU B 1 201 ? -4.957 -15.602 -13.078 1 98.38 201 GLU B O 1
ATOM 3917 N N . ALA B 1 202 ? -6.148 -13.945 -12.086 1 98.19 202 ALA B N 1
ATOM 3918 C CA . ALA B 1 202 ? -7.055 -14.875 -11.422 1 98.19 202 ALA B CA 1
ATOM 3919 C C . ALA B 1 202 ? -8.211 -15.266 -12.336 1 98.19 202 ALA B C 1
ATOM 3921 O O . ALA B 1 202 ? -8.547 -16.453 -12.453 1 98.19 202 ALA B O 1
ATOM 3922 N N . ILE B 1 203 ? -8.797 -14.305 -13.047 1 97.31 203 ILE B N 1
ATOM 3923 C CA . ILE B 1 203 ? -9.977 -14.5 -13.883 1 97.31 203 ILE B CA 1
ATOM 3924 C C . ILE B 1 203 ? -9.672 -15.523 -14.984 1 97.31 203 ILE B C 1
ATOM 3926 O O . ILE B 1 203 ? -10.477 -16.422 -15.25 1 97.31 203 ILE B O 1
ATOM 3930 N N . HIS B 1 204 ? -8.508 -15.453 -15.547 1 96.12 204 HIS B N 1
ATOM 3931 C CA . HIS B 1 204 ? -8.18 -16.266 -16.719 1 96.12 204 HIS B CA 1
ATOM 3932 C C . HIS B 1 204 ? -7.406 -17.516 -16.312 1 96.12 204 HIS B C 1
ATOM 3934 O O . HIS B 1 204 ? -6.789 -18.172 -17.156 1 96.12 204 HIS B O 1
ATOM 3940 N N . ALA B 1 205 ? -7.453 -17.859 -15.102 1 95.69 205 ALA B N 1
ATOM 3941 C CA . ALA B 1 205 ? -6.711 -19.016 -14.625 1 95.69 205 ALA B CA 1
ATOM 3942 C C . ALA B 1 205 ? -7.438 -20.312 -14.969 1 95.69 205 ALA B C 1
ATOM 3944 O O . ALA B 1 205 ? -6.852 -21.406 -14.898 1 95.69 205 ALA B O 1
ATOM 3945 N N . THR B 1 206 ? -8.727 -20.297 -15.398 1 90.12 206 THR B N 1
ATOM 3946 C CA . THR B 1 206 ? -9.461 -21.5 -15.805 1 90.12 206 THR B CA 1
ATOM 3947 C C . THR B 1 206 ? -8.758 -22.172 -16.984 1 90.12 206 THR B C 1
ATOM 3949 O O . THR B 1 206 ? -8.328 -21.516 -17.922 1 90.12 206 THR B O 1
ATOM 3952 N N . PRO B 1 207 ? -8.5 -23.375 -16.891 1 92.88 207 PRO B N 1
ATOM 3953 C CA . PRO B 1 207 ? -9.117 -24.375 -16 1 92.88 207 PRO B CA 1
ATOM 3954 C C . PRO B 1 207 ? -8.273 -24.672 -14.773 1 92.88 207 PRO B C 1
ATOM 3956 O O . PRO B 1 207 ? -8.586 -25.609 -14.023 1 92.88 207 PRO B O 1
ATOM 3959 N N . ARG B 1 208 ? -7.297 -23.922 -14.508 1 94.69 208 ARG B N 1
ATOM 3960 C CA . ARG B 1 208 ? -6.422 -24.172 -13.367 1 94.69 208 ARG B CA 1
ATOM 3961 C C . ARG B 1 208 ? -7.129 -23.859 -12.055 1 94.69 208 ARG B C 1
ATOM 3963 O O . ARG B 1 208 ? -8.008 -23 -12.008 1 94.69 208 ARG B O 1
ATOM 3970 N N . LYS B 1 209 ? -6.766 -24.547 -11 1 97.06 209 LYS B N 1
ATOM 3971 C CA . LYS B 1 209 ? -7.012 -24.062 -9.641 1 97.06 209 LYS B CA 1
ATOM 3972 C C . LYS B 1 209 ? -6.008 -22.984 -9.25 1 97.06 209 LYS B C 1
ATOM 3974 O O . LYS B 1 209 ? -4.945 -22.875 -9.859 1 97.06 209 LYS B O 1
ATOM 3979 N N . THR B 1 210 ? -6.418 -22.188 -8.266 1 98.5 210 THR B N 1
ATOM 3980 C CA . THR B 1 210 ? -5.477 -21.172 -7.785 1 98.5 210 THR B CA 1
ATOM 3981 C C . THR B 1 210 ? -5.129 -21.422 -6.32 1 98.5 210 THR B C 1
ATOM 3983 O O . THR B 1 210 ? -5.945 -21.938 -5.559 1 98.5 210 THR B O 1
ATOM 3986 N N . GLY B 1 211 ? -3.881 -21.156 -5.953 1 98.62 211 GLY B N 1
ATOM 3987 C CA . GLY B 1 211 ? -3.363 -21.219 -4.594 1 98.62 211 GLY B CA 1
ATOM 3988 C C . GLY B 1 211 ? -2.695 -19.922 -4.16 1 98.62 211 GLY B C 1
ATOM 3989 O O . GLY B 1 211 ? -2.012 -19.281 -4.953 1 98.62 211 GLY B O 1
ATOM 3990 N N . ILE B 1 212 ? -2.893 -19.609 -2.879 1 98.75 212 ILE B N 1
ATOM 3991 C CA . ILE B 1 212 ? -2.354 -18.375 -2.314 1 98.75 212 ILE B CA 1
ATOM 3992 C C . ILE B 1 212 ? -1.348 -18.703 -1.215 1 98.75 212 ILE B C 1
ATOM 3994 O O . ILE B 1 212 ? -1.635 -19.516 -0.325 1 98.75 212 ILE B O 1
ATOM 3998 N N . ILE B 1 213 ? -0.194 -18.141 -1.302 1 98.75 213 ILE B N 1
ATOM 3999 C CA . ILE B 1 213 ? 0.792 -18.156 -0.226 1 98.75 213 ILE B CA 1
ATOM 4000 C C . ILE B 1 213 ? 1.143 -16.719 0.165 1 98.75 213 ILE B C 1
ATOM 4002 O O . ILE B 1 213 ? 1.629 -15.953 -0.662 1 98.75 213 ILE B O 1
ATOM 4006 N N . VAL B 1 214 ? 0.879 -16.438 1.382 1 98.5 214 VAL B N 1
ATOM 4007 C CA . VAL B 1 214 ? 1.144 -15.07 1.836 1 98.5 214 VAL B CA 1
ATOM 4008 C C . VAL B 1 214 ? 2.125 -15.094 3.006 1 98.5 214 VAL B C 1
ATOM 4010 O O . VAL B 1 214 ? 1.879 -15.758 4.016 1 98.5 214 VAL B O 1
ATOM 4013 N N . LEU B 1 215 ? 3.215 -14.406 2.863 1 98.12 215 LEU B N 1
ATOM 4014 C CA . LEU B 1 215 ? 4.188 -14.164 3.926 1 98.12 215 LEU B CA 1
ATOM 4015 C C . LEU B 1 215 ? 4.062 -12.742 4.461 1 98.12 215 LEU B C 1
ATOM 4017 O O . LEU B 1 215 ? 4.434 -11.781 3.775 1 98.12 215 LEU B O 1
ATOM 4021 N N . GLY B 1 216 ? 3.648 -12.641 5.734 1 94.94 216 GLY B N 1
ATOM 4022 C CA . GLY B 1 216 ? 3.24 -11.344 6.25 1 94.94 216 GLY B CA 1
ATOM 4023 C C . GLY B 1 216 ? 1.774 -11.039 6.004 1 94.94 216 GLY B C 1
ATOM 4024 O O . GLY B 1 216 ? 0.904 -11.852 6.309 1 94.94 216 GLY B O 1
ATOM 4025 N N . GLY B 1 217 ? 1.472 -9.883 5.562 1 94.94 217 GLY B N 1
ATOM 4026 C CA . GLY B 1 217 ? 0.103 -9.461 5.32 1 94.94 217 GLY B CA 1
ATOM 4027 C C . GLY B 1 217 ? 0.01 -8.148 4.562 1 94.94 217 GLY B C 1
ATOM 4028 O O . GLY B 1 217 ? 0.713 -7.949 3.568 1 94.94 217 GLY B O 1
ATOM 4029 N N . GLY B 1 218 ? -0.88 -7.371 4.949 1 94.12 218 GLY B N 1
ATOM 4030 C CA . GLY B 1 218 ? -1.004 -6.047 4.355 1 94.12 218 GLY B CA 1
ATOM 4031 C C . GLY B 1 218 ? -1.41 -6.086 2.896 1 94.12 218 GLY B C 1
ATOM 4032 O O . GLY B 1 218 ? -2.248 -6.898 2.5 1 94.12 218 GLY B O 1
ATOM 4033 N N . LEU B 1 219 ? -0.776 -5.254 2.188 1 96.44 219 LEU B N 1
ATOM 4034 C CA . LEU B 1 219 ? -1.119 -4.98 0.795 1 96.44 219 LEU B CA 1
ATOM 4035 C C . LEU B 1 219 ? -0.979 -6.238 -0.056 1 96.44 219 LEU B C 1
ATOM 4037 O O . LEU B 1 219 ? -1.894 -6.59 -0.805 1 96.44 219 LEU B O 1
ATOM 4041 N N . PRO B 1 220 ? 0.044 -7.012 0.083 1 97.94 220 PRO B N 1
ATOM 4042 C CA . PRO B 1 220 ? 0.18 -8.203 -0.76 1 97.94 220 PRO B CA 1
ATOM 4043 C C . PRO B 1 220 ? -0.917 -9.234 -0.507 1 97.94 220 PRO B C 1
ATOM 4045 O O . PRO B 1 220 ? -1.475 -9.789 -1.456 1 97.94 220 PRO B O 1
ATOM 4048 N N . LYS B 1 221 ? -1.223 -9.43 0.738 1 98.12 221 LYS B N 1
ATOM 4049 C CA . LYS B 1 221 ? -2.285 -10.367 1.091 1 98.12 221 LYS B CA 1
ATOM 4050 C C . LYS B 1 221 ? -3.617 -9.945 0.476 1 98.12 221 LYS B C 1
ATOM 4052 O O . LYS B 1 221 ? -4.27 -10.734 -0.212 1 98.12 221 LYS B O 1
ATOM 4057 N N . HIS B 1 222 ? -3.959 -8.742 0.729 1 98.12 222 HIS B N 1
ATOM 4058 C CA . HIS B 1 222 ? -5.266 -8.258 0.293 1 98.12 222 HIS B CA 1
ATOM 4059 C C . HIS B 1 222 ? -5.371 -8.258 -1.228 1 98.12 222 HIS B C 1
ATOM 4061 O O . HIS B 1 222 ? -6.395 -8.672 -1.782 1 98.12 222 HIS B O 1
ATOM 4067 N N . HIS B 1 223 ? -4.352 -7.793 -1.825 1 98.69 223 HIS B N 1
ATOM 4068 C CA . HIS B 1 223 ? -4.375 -7.625 -3.273 1 98.69 223 HIS B CA 1
ATOM 4069 C C . HIS B 1 223 ? -4.523 -8.969 -3.982 1 98.69 223 HIS B C 1
ATOM 4071 O O . HIS B 1 223 ? -5.277 -9.078 -4.953 1 98.69 223 HIS B O 1
ATOM 4077 N N . ILE B 1 224 ? -3.873 -10 -3.494 1 98.75 224 ILE B N 1
ATOM 4078 C CA . ILE B 1 224 ? -3.963 -11.344 -4.047 1 98.75 224 ILE B CA 1
ATOM 4079 C C . ILE B 1 224 ? -5.355 -11.914 -3.791 1 98.75 224 ILE B C 1
ATOM 4081 O O . ILE B 1 224 ? -5.996 -12.445 -4.703 1 98.75 224 ILE B O 1
ATOM 4085 N N . CYS B 1 225 ? -5.781 -11.789 -2.551 1 98.56 225 CYS B N 1
ATOM 4086 C CA . CYS B 1 225 ? -7.102 -12.297 -2.195 1 98.56 225 CYS B CA 1
ATOM 4087 C C . CYS B 1 225 ? -8.188 -11.625 -3.021 1 98.56 225 CYS B C 1
ATOM 4089 O O . CYS B 1 225 ? -9.078 -12.289 -3.549 1 98.56 225 CYS B O 1
ATOM 4091 N N . ASN B 1 226 ? -8.047 -10.32 -3.127 1 98.25 226 ASN B N 1
ATOM 4092 C CA . ASN B 1 226 ? -9.055 -9.562 -3.857 1 98.25 226 ASN B CA 1
ATOM 4093 C C . ASN B 1 226 ? -9.125 -9.992 -5.32 1 98.25 226 ASN B C 1
ATOM 4095 O O . ASN B 1 226 ? -10.211 -10.078 -5.898 1 98.25 226 ASN B O 1
ATOM 4099 N N . ALA B 1 227 ? -8.031 -10.203 -5.945 1 98.5 227 ALA B N 1
ATOM 4100 C CA . ALA B 1 227 ? -8.008 -10.656 -7.336 1 98.5 227 ALA B CA 1
ATOM 4101 C C . ALA B 1 227 ? -8.766 -11.977 -7.488 1 98.5 227 ALA B C 1
ATOM 4103 O O . ALA B 1 227 ? -9.477 -12.18 -8.477 1 98.5 227 ALA B O 1
ATOM 4104 N N . ASN B 1 228 ? -8.664 -12.852 -6.535 1 98.56 228 ASN B N 1
ATOM 4105 C CA . ASN B 1 228 ? -9.266 -14.18 -6.613 1 98.56 228 ASN B CA 1
ATOM 4106 C C . ASN B 1 228 ? -10.766 -14.133 -6.348 1 98.56 228 ASN B C 1
ATOM 4108 O O . ASN B 1 228 ? -11.477 -15.094 -6.633 1 98.56 228 ASN B O 1
ATOM 4112 N N . MET B 1 229 ? -11.195 -13.016 -5.789 1 97.44 229 MET B N 1
ATOM 4113 C CA . MET B 1 229 ? -12.633 -12.836 -5.613 1 97.44 229 MET B CA 1
ATOM 4114 C C . MET B 1 229 ? -13.359 -12.906 -6.957 1 97.44 229 MET B C 1
ATOM 4116 O O . MET B 1 229 ? -14.484 -13.398 -7.031 1 97.44 229 MET B O 1
ATOM 4120 N N . PHE B 1 230 ? -12.711 -12.523 -8.047 1 96.75 230 PHE B N 1
ATOM 4121 C CA . PHE B 1 230 ? -13.312 -12.43 -9.375 1 96.75 230 PHE B CA 1
ATOM 4122 C C . PHE B 1 230 ? -13.477 -13.812 -9.992 1 96.75 230 PHE B C 1
ATOM 4124 O O . PHE B 1 230 ? -14.086 -13.953 -11.055 1 96.75 230 PHE B O 1
ATOM 4131 N N . ARG B 1 231 ? -12.961 -14.812 -9.367 1 96.5 231 ARG B N 1
ATOM 4132 C CA . ARG B 1 231 ? -13.203 -16.188 -9.805 1 96.5 231 ARG B CA 1
ATOM 4133 C C . ARG B 1 231 ? -13.852 -17 -8.695 1 96.5 231 ARG B C 1
ATOM 4135 O O . ARG B 1 231 ? -13.648 -18.219 -8.617 1 96.5 231 ARG B O 1
ATOM 4142 N N . SER B 1 232 ? -14.422 -16.328 -7.797 1 94.44 232 SER B N 1
ATOM 4143 C CA . SER B 1 232 ? -15.203 -16.922 -6.711 1 94.44 232 SER B CA 1
ATOM 4144 C C . SER B 1 232 ? -14.297 -17.578 -5.676 1 94.44 232 SER B C 1
ATOM 4146 O O . SER B 1 232 ? -14.664 -18.594 -5.082 1 94.44 232 SER B O 1
ATOM 4148 N N . GLY B 1 233 ? -13.125 -17.125 -5.586 1 97.62 233 GLY B N 1
ATOM 4149 C CA . GLY B 1 233 ? -12.25 -17.516 -4.484 1 97.62 233 GLY B CA 1
ATOM 4150 C C . GLY B 1 233 ? -11.156 -18.469 -4.898 1 97.62 233 GLY B C 1
ATOM 4151 O O . GLY B 1 233 ? -11.312 -19.219 -5.855 1 97.62 233 GLY B O 1
ATOM 4152 N N . ALA B 1 234 ? -10.109 -18.453 -4.168 1 98.56 234 ALA B N 1
ATOM 4153 C CA . ALA B 1 234 ? -8.992 -19.375 -4.363 1 98.56 234 ALA B CA 1
ATOM 4154 C C . ALA B 1 234 ? -9.305 -20.75 -3.797 1 98.56 234 ALA B C 1
ATOM 4156 O O . ALA B 1 234 ? -10.07 -20.875 -2.834 1 98.56 234 ALA B O 1
ATOM 4157 N N . ASP B 1 235 ? -8.656 -21.797 -4.316 1 98.12 235 ASP B N 1
ATOM 4158 C CA . ASP B 1 235 ? -8.859 -23.172 -3.896 1 98.12 235 ASP B CA 1
ATOM 4159 C C . ASP B 1 235 ? -7.992 -23.516 -2.686 1 98.12 235 ASP B C 1
ATOM 4161 O O . ASP B 1 235 ? -8.359 -24.359 -1.871 1 98.12 235 ASP B O 1
ATOM 4165 N N . TYR B 1 236 ? -6.828 -22.969 -2.611 1 98.25 236 TYR B N 1
ATOM 4166 C CA . TYR B 1 236 ? -5.871 -23.172 -1.53 1 98.25 236 TYR B CA 1
ATOM 4167 C C . TYR B 1 236 ? -5.367 -21.844 -0.977 1 98.25 236 TYR B C 1
ATOM 4169 O O . TYR B 1 236 ? -5.242 -20.875 -1.715 1 98.25 236 TYR B O 1
ATOM 4177 N N . ALA B 1 237 ? -5.117 -21.797 0.335 1 98.5 237 ALA B N 1
ATOM 4178 C CA . ALA B 1 237 ? -4.566 -20.594 0.928 1 98.5 237 ALA B CA 1
ATOM 4179 C C . ALA B 1 237 ? -3.73 -20.906 2.162 1 98.5 237 ALA B C 1
ATOM 4181 O O . ALA B 1 237 ? -4.168 -21.656 3.039 1 98.5 237 ALA B O 1
ATOM 4182 N N . VAL B 1 238 ? -2.527 -20.406 2.182 1 98.25 238 VAL B N 1
ATOM 4183 C CA . VAL B 1 238 ? -1.628 -20.5 3.326 1 98.25 238 VAL B CA 1
ATOM 4184 C C . VAL B 1 238 ? -1.137 -19.109 3.717 1 98.25 238 VAL B C 1
ATOM 4186 O O . VAL B 1 238 ? -0.53 -18.406 2.904 1 98.25 238 VAL B O 1
ATOM 4189 N N . TYR B 1 239 ? -1.465 -18.703 4.945 1 98.06 239 TYR B N 1
ATOM 4190 C CA . TYR B 1 239 ? -0.937 -17.469 5.52 1 98.06 239 TYR B CA 1
ATOM 4191 C C . TYR B 1 239 ? 0.14 -17.766 6.555 1 98.06 239 TYR B C 1
ATOM 4193 O O . TYR B 1 239 ? -0.037 -18.641 7.41 1 98.06 239 TYR B O 1
ATOM 4201 N N . ILE B 1 240 ? 1.277 -17.094 6.453 1 97.81 240 ILE B N 1
ATOM 4202 C CA . ILE B 1 240 ? 2.311 -17.172 7.48 1 97.81 240 ILE B CA 1
ATOM 4203 C C . ILE B 1 240 ? 2.639 -15.766 7.984 1 97.81 240 ILE B C 1
ATOM 4205 O O . ILE B 1 240 ? 3.262 -14.977 7.27 1 97.81 240 ILE B O 1
ATOM 4209 N N . ASN B 1 241 ? 2.217 -15.406 9.188 1 95.81 241 ASN B N 1
ATOM 4210 C CA . ASN B 1 241 ? 2.527 -14.102 9.75 1 95.81 241 ASN B CA 1
ATOM 4211 C C . ASN B 1 241 ? 2.318 -14.078 11.266 1 95.81 241 ASN B C 1
ATOM 4213 O O . ASN B 1 241 ? 1.83 -15.055 11.844 1 95.81 241 ASN B O 1
ATOM 4217 N N . THR B 1 242 ? 2.721 -13.008 11.906 1 93.62 242 THR B N 1
ATOM 4218 C CA . THR B 1 242 ? 2.635 -12.867 13.352 1 93.62 242 THR B CA 1
ATOM 4219 C C . THR B 1 242 ? 1.497 -11.93 13.742 1 93.62 242 THR B C 1
ATOM 4221 O O . THR B 1 242 ? 1.34 -11.586 14.914 1 93.62 242 THR B O 1
ATOM 4224 N N . ALA B 1 243 ? 0.734 -11.477 12.773 1 92.56 243 ALA B N 1
ATOM 4225 C CA . ALA B 1 243 ? -0.311 -10.5 13.055 1 92.56 243 ALA B CA 1
ATOM 4226 C C . ALA B 1 243 ? -1.471 -11.133 13.812 1 92.56 243 ALA B C 1
ATOM 4228 O O . ALA B 1 243 ? -1.745 -12.328 13.656 1 92.56 243 ALA B O 1
ATOM 4229 N N . GLN B 1 244 ? -2.141 -10.273 14.57 1 88.06 244 GLN B N 1
ATOM 4230 C CA . GLN B 1 244 ? -3.207 -10.766 15.438 1 88.06 244 GLN B CA 1
ATOM 4231 C C . GLN B 1 244 ? -4.578 -10.367 14.898 1 88.06 244 GLN B C 1
ATOM 4233 O O . GLN B 1 244 ? -4.738 -9.281 14.336 1 88.06 244 GLN B O 1
ATOM 4238 N N . GLU B 1 245 ? -5.551 -11.164 15.211 1 85.81 245 GLU B N 1
ATOM 4239 C CA . GLU B 1 245 ? -6.902 -10.953 14.703 1 85.81 245 GLU B CA 1
ATOM 4240 C C . GLU B 1 245 ? -7.633 -9.875 15.508 1 85.81 245 GLU B C 1
ATOM 4242 O O . GLU B 1 245 ? -8.484 -9.164 14.969 1 85.81 245 GLU B O 1
ATOM 4247 N N . PHE B 1 246 ? -7.266 -9.68 16.719 1 81.81 246 PHE B N 1
ATOM 4248 C CA . PHE B 1 246 ? -8.086 -8.906 17.656 1 81.81 246 PHE B CA 1
ATOM 4249 C C . PHE B 1 246 ? -8.047 -7.426 17.297 1 81.81 246 PHE B C 1
ATOM 4251 O O . PHE B 1 246 ? -8.914 -6.656 17.734 1 81.81 246 PHE B O 1
ATOM 4258 N N . ASP B 1 247 ? -7.051 -7.004 16.531 1 83.25 247 ASP B N 1
ATOM 4259 C CA . ASP B 1 247 ? -6.949 -5.574 16.266 1 83.25 247 ASP B CA 1
ATOM 4260 C C . ASP B 1 247 ? -7.715 -5.199 15 1 83.25 247 ASP B C 1
ATOM 4262 O O . ASP B 1 247 ? -7.668 -4.051 14.555 1 83.25 247 ASP B O 1
ATOM 4266 N N . GLY B 1 248 ? -8.406 -6.156 14.344 1 85.69 248 GLY B N 1
ATOM 4267 C CA . GLY B 1 248 ? -9.281 -5.895 13.211 1 85.69 248 GLY B CA 1
ATOM 4268 C C . GLY B 1 248 ? -8.523 -5.598 11.93 1 85.69 248 GLY B C 1
ATOM 4269 O O . GLY B 1 248 ? -9.117 -5.191 10.93 1 85.69 248 GLY B O 1
ATOM 4270 N N . SER B 1 249 ? -7.23 -5.82 11.984 1 89.25 249 SER B N 1
ATOM 4271 C CA . SER B 1 249 ? -6.434 -5.562 10.781 1 89.25 249 SER B CA 1
ATOM 4272 C C . SER B 1 249 ? -6.602 -6.68 9.758 1 89.25 249 SER B C 1
ATOM 4274 O O . SER B 1 249 ? -6.879 -7.828 10.125 1 89.25 249 SER B O 1
ATOM 4276 N N . ASP B 1 250 ? -6.445 -6.375 8.516 1 91.25 250 ASP B N 1
ATOM 4277 C CA . ASP B 1 250 ? -6.438 -7.387 7.465 1 91.25 250 ASP B CA 1
ATOM 4278 C C . ASP B 1 250 ? -5.277 -8.367 7.652 1 91.25 250 ASP B C 1
ATOM 4280 O O . ASP B 1 250 ? -5.418 -9.562 7.398 1 91.25 250 ASP B O 1
ATOM 4284 N N . SER B 1 251 ? -4.125 -7.844 8.07 1 92.69 251 SER B N 1
ATOM 4285 C CA . SER B 1 251 ? -2.961 -8.695 8.289 1 92.69 251 SER B CA 1
ATOM 4286 C C . SER B 1 251 ? -3.262 -9.789 9.312 1 92.69 251 SER B C 1
ATOM 4288 O O . SER B 1 251 ? -2.826 -10.93 9.156 1 92.69 251 SER B O 1
ATOM 4290 N N . GLY B 1 252 ? -4.02 -9.438 10.312 1 92.06 252 GLY B N 1
ATOM 4291 C CA . GLY B 1 252 ? -4.285 -10.367 11.398 1 92.06 252 GLY B CA 1
ATOM 4292 C C . GLY B 1 252 ? -5.512 -11.219 11.156 1 92.06 252 GLY B C 1
ATOM 4293 O O . GLY B 1 252 ? -5.719 -12.227 11.852 1 92.06 252 GLY B O 1
ATOM 4294 N N . ALA B 1 253 ? -6.301 -10.867 10.164 1 93.19 253 ALA B N 1
ATOM 4295 C CA . ALA B 1 253 ? -7.555 -11.57 9.891 1 93.19 253 ALA B CA 1
ATOM 4296 C C . ALA B 1 253 ? -7.309 -13.039 9.57 1 93.19 253 ALA B C 1
ATOM 4298 O O . ALA B 1 253 ? -6.375 -13.367 8.836 1 93.19 253 ALA B O 1
ATOM 4299 N N . GLN B 1 254 ? -8.164 -13.883 10.141 1 94.31 254 GLN B N 1
ATOM 4300 C CA . GLN B 1 254 ? -8.148 -15.297 9.781 1 94.31 254 GLN B CA 1
ATOM 4301 C C . GLN B 1 254 ? -8.617 -15.508 8.344 1 94.31 254 GLN B C 1
ATOM 4303 O O . GLN B 1 254 ? -9.352 -14.68 7.801 1 94.31 254 GLN B O 1
ATOM 4308 N N . PRO B 1 255 ? -8.18 -16.656 7.773 1 95.38 255 PRO B N 1
ATOM 4309 C CA . PRO B 1 255 ? -8.617 -16.922 6.402 1 95.38 255 PRO B CA 1
ATOM 4310 C C . PRO B 1 255 ? -10.141 -16.953 6.27 1 95.38 255 PRO B C 1
ATOM 4312 O O . PRO B 1 255 ? -10.672 -16.672 5.191 1 95.38 255 PRO B O 1
ATOM 4315 N N . ASP B 1 256 ? -10.828 -17.203 7.324 1 94.38 256 ASP B N 1
ATOM 4316 C CA . ASP B 1 256 ? -12.289 -17.281 7.316 1 94.38 256 ASP B CA 1
ATOM 4317 C C . ASP B 1 256 ? -12.898 -15.93 6.934 1 94.38 256 ASP B C 1
ATOM 4319 O O . ASP B 1 256 ? -13.977 -15.883 6.34 1 94.38 256 ASP B O 1
ATOM 4323 N N . GLU B 1 257 ? -12.258 -14.883 7.32 1 93.62 257 GLU B N 1
ATOM 4324 C CA . GLU B 1 257 ? -12.695 -13.562 6.883 1 93.62 257 GLU B CA 1
ATOM 4325 C C . GLU B 1 257 ? -12.734 -13.469 5.359 1 93.62 257 GLU B C 1
ATOM 4327 O O . GLU B 1 257 ? -13.688 -12.938 4.789 1 93.62 257 GLU B O 1
ATOM 4332 N N . ALA B 1 258 ? -11.711 -14 4.707 1 96 258 ALA B N 1
ATOM 4333 C CA . ALA B 1 258 ? -11.625 -13.984 3.25 1 96 258 ALA B CA 1
ATOM 4334 C C . ALA B 1 258 ? -12.711 -14.867 2.631 1 96 258 ALA B C 1
ATOM 4336 O O . ALA B 1 258 ? -13.195 -14.586 1.532 1 96 258 ALA B O 1
ATOM 4337 N N . VAL B 1 259 ? -13.133 -15.898 3.33 1 96.5 259 VAL B N 1
ATOM 4338 C CA . VAL B 1 259 ? -14.211 -16.766 2.877 1 96.5 259 VAL B CA 1
ATOM 4339 C C . VAL B 1 259 ? -15.516 -15.969 2.812 1 96.5 259 VAL B C 1
ATOM 4341 O O . VAL B 1 259 ? -16.281 -16.109 1.858 1 96.5 259 VAL B O 1
ATOM 4344 N N . SER B 1 260 ? -15.727 -15.102 3.809 1 95.12 260 SER B N 1
ATOM 4345 C CA . SER B 1 260 ? -16.953 -14.305 3.828 1 95.12 260 SER B CA 1
ATOM 4346 C C . SER B 1 260 ? -17.016 -13.375 2.625 1 95.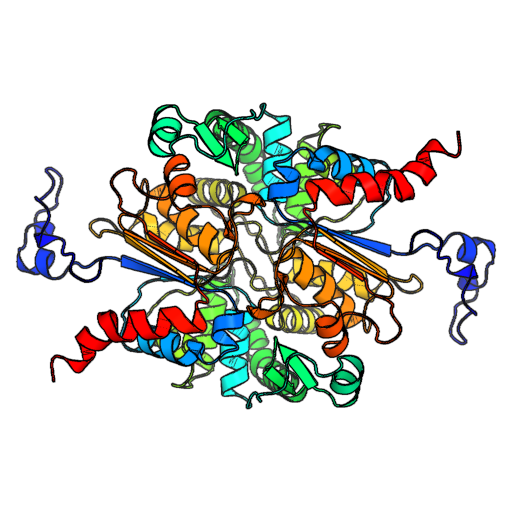12 260 SER B C 1
ATOM 4348 O O . SER B 1 260 ? -18.109 -13.047 2.146 1 95.12 260 SER B O 1
ATOM 4350 N N . TRP B 1 261 ? -15.906 -12.977 2.107 1 96.06 261 TRP B N 1
ATOM 4351 C CA . TRP B 1 261 ? -15.828 -12.055 0.98 1 96.06 261 TRP B CA 1
ATOM 4352 C C . TRP B 1 261 ? -15.883 -12.812 -0.345 1 96.06 261 TRP B C 1
ATOM 4354 O O . TRP B 1 261 ? -16.047 -12.203 -1.406 1 96.06 261 TRP B O 1
ATOM 4364 N N . GLY B 1 262 ? -15.711 -14.125 -0.298 1 96.5 262 GLY B N 1
ATOM 4365 C CA . GLY B 1 262 ? -15.602 -14.914 -1.511 1 96.5 262 GLY B CA 1
ATOM 4366 C C . GLY B 1 262 ? -14.219 -14.875 -2.131 1 96.5 262 GLY B C 1
ATOM 4367 O O . GLY B 1 262 ? -14.055 -15.195 -3.311 1 96.5 262 GLY B O 1
ATOM 4368 N N . LYS B 1 263 ? -13.242 -14.453 -1.359 1 98.06 263 LYS B N 1
ATOM 4369 C CA . LYS B 1 263 ? -11.859 -14.383 -1.828 1 98.06 263 LYS B CA 1
ATOM 4370 C C . LYS B 1 263 ? -11.18 -15.742 -1.729 1 98.06 263 LYS B C 1
ATOM 4372 O O . LYS B 1 263 ? -10.195 -16 -2.43 1 98.06 263 LYS B O 1
ATOM 4377 N N . ILE B 1 264 ? -11.594 -16.547 -0.812 1 98.12 264 ILE B N 1
ATOM 4378 C CA . ILE B 1 264 ? -11.258 -17.953 -0.647 1 98.12 264 ILE B CA 1
ATOM 4379 C C . ILE B 1 264 ? -12.523 -18.797 -0.705 1 98.12 264 ILE B C 1
ATOM 4381 O O . ILE B 1 264 ? -13.562 -18.422 -0.154 1 98.12 264 ILE B O 1
ATOM 4385 N N . LYS B 1 265 ? -12.445 -19.906 -1.363 1 96.88 265 LYS B N 1
ATOM 4386 C CA . LYS B 1 265 ? -13.625 -20.75 -1.498 1 96.88 265 LYS B CA 1
ATOM 4387 C C . LYS B 1 265 ? -14.062 -21.312 -0.143 1 96.88 265 LYS B C 1
ATOM 4389 O O . LYS B 1 265 ? -13.227 -21.625 0.702 1 96.88 265 LYS B O 1
ATOM 4394 N N . GLY B 1 266 ? -15.391 -21.438 0.013 1 93.31 266 GLY B N 1
ATOM 4395 C CA . GLY B 1 266 ? -15.914 -22.047 1.228 1 93.31 266 GLY B CA 1
ATOM 4396 C C . GLY B 1 266 ? -15.438 -23.469 1.445 1 93.31 266 GLY B C 1
ATOM 4397 O O . GLY B 1 266 ? -15.312 -23.922 2.586 1 93.31 266 GLY B O 1
ATOM 4398 N N . SER B 1 267 ? -15.172 -24.141 0.379 1 92.81 267 SER B N 1
ATOM 4399 C CA . SER B 1 267 ? -14.758 -25.531 0.44 1 92.81 267 SER B CA 1
ATOM 4400 C C . SER B 1 267 ? -13.258 -25.656 0.697 1 92.81 267 SER B C 1
ATOM 4402 O O . SER B 1 267 ? -12.758 -26.75 0.969 1 92.81 267 SER B O 1
ATOM 4404 N N . ALA B 1 268 ? -12.586 -24.531 0.562 1 94.25 268 ALA B N 1
ATOM 4405 C CA . ALA B 1 268 ? -11.141 -24.562 0.76 1 94.25 268 ALA B CA 1
ATOM 4406 C C . ALA B 1 268 ? -10.789 -24.922 2.203 1 94.25 268 ALA B C 1
ATOM 4408 O O . ALA B 1 268 ? -11.641 -24.828 3.092 1 94.25 268 ALA B O 1
ATOM 4409 N N . LYS B 1 269 ? -9.617 -25.453 2.424 1 93.12 269 LYS B N 1
ATOM 4410 C CA . LYS B 1 269 ? -9.07 -25.688 3.756 1 93.12 269 LYS B CA 1
ATOM 4411 C C . LYS B 1 269 ? -7.863 -24.797 4.023 1 93.12 269 LYS B C 1
ATOM 4413 O O . LYS B 1 269 ? -6.738 -25.297 4.156 1 93.12 269 LYS B O 1
ATOM 4418 N N . PRO B 1 270 ? -8.18 -23.562 4.156 1 96.06 270 PRO B N 1
ATOM 4419 C CA . PRO B 1 270 ? -7.082 -22.609 4.332 1 96.06 270 PRO B CA 1
ATOM 4420 C C . PRO B 1 270 ? -6.395 -22.734 5.688 1 96.06 270 PRO B C 1
ATOM 4422 O O . PRO B 1 270 ? -7.008 -23.203 6.652 1 96.06 270 PRO B O 1
ATOM 4425 N N . VAL B 1 271 ? -5.098 -22.391 5.73 1 96.19 271 VAL B N 1
ATOM 4426 C CA . VAL B 1 271 ? -4.316 -22.484 6.957 1 96.19 271 VAL B CA 1
ATOM 4427 C C . VAL B 1 271 ? -3.615 -21.156 7.227 1 96.19 271 VAL B C 1
ATOM 4429 O O . VAL B 1 271 ? -3.074 -20.531 6.309 1 96.19 271 VAL B O 1
ATOM 4432 N N . LYS B 1 272 ? -3.693 -20.672 8.398 1 96.69 272 LYS B N 1
ATOM 4433 C CA . LYS B 1 272 ? -2.852 -19.594 8.883 1 96.69 272 LYS B CA 1
ATOM 4434 C C . LYS B 1 272 ? -1.87 -20.078 9.945 1 96.69 272 LYS B C 1
ATOM 4436 O O . LYS B 1 272 ? -2.277 -20.641 10.953 1 96.69 272 LYS B O 1
ATOM 4441 N N . VAL B 1 273 ? -0.626 -19.906 9.656 1 96.69 273 VAL B N 1
ATOM 4442 C CA . VAL B 1 273 ? 0.434 -20.25 10.602 1 96.69 273 VAL B CA 1
ATOM 4443 C C . VAL B 1 273 ? 0.915 -18.984 11.305 1 96.69 273 VAL B C 1
ATOM 4445 O O . VAL B 1 273 ? 1.475 -18.078 10.672 1 96.69 273 VAL B O 1
ATOM 4448 N N . HIS B 1 274 ? 0.668 -18.922 12.656 1 95.31 274 HIS B N 1
ATOM 4449 C CA . HIS B 1 274 ? 1.181 -17.797 13.445 1 95.31 274 HIS B CA 1
ATOM 4450 C C . HIS B 1 274 ? 2.654 -18 13.789 1 95.31 274 HIS B C 1
ATOM 4452 O O . HIS B 1 274 ? 2.98 -18.578 14.828 1 95.31 274 HIS B O 1
ATOM 4458 N N . CYS B 1 275 ? 3.473 -17.531 12.906 1 95.25 275 CYS B N 1
ATOM 4459 C CA . CYS B 1 275 ? 4.91 -17.719 13.047 1 95.25 275 CYS B CA 1
ATOM 4460 C C . CYS B 1 275 ? 5.684 -16.688 12.242 1 95.25 275 CYS B C 1
ATOM 4462 O O . CYS B 1 275 ? 5.172 -16.156 11.258 1 95.25 275 CYS B O 1
ATOM 4464 N N . ASP B 1 276 ? 6.785 -16.344 12.75 1 94.06 276 ASP B N 1
ATOM 4465 C CA . ASP B 1 276 ? 7.703 -15.539 11.945 1 94.06 276 ASP B CA 1
ATOM 4466 C C . ASP B 1 276 ? 8.008 -16.219 10.617 1 94.06 276 ASP B C 1
ATOM 4468 O O . ASP B 1 276 ? 8.516 -17.344 10.586 1 94.06 276 ASP B O 1
ATOM 4472 N N . ALA B 1 277 ? 7.719 -15.477 9.547 1 95.31 277 ALA B N 1
ATOM 4473 C CA . ALA B 1 277 ? 7.859 -16.062 8.211 1 95.31 277 ALA B CA 1
ATOM 4474 C C . ALA B 1 277 ? 9.312 -16.438 7.93 1 95.31 277 ALA B C 1
ATOM 4476 O O . ALA B 1 277 ? 9.578 -17.391 7.188 1 95.31 277 ALA B O 1
ATOM 4477 N N . SER B 1 278 ? 10.266 -15.688 8.547 1 93.62 278 SER B N 1
ATOM 4478 C CA . SER B 1 278 ? 11.68 -15.969 8.297 1 93.62 278 SER B CA 1
ATOM 4479 C C . SER B 1 278 ? 12.094 -17.312 8.898 1 93.62 278 SER B C 1
ATOM 4481 O O . SER B 1 278 ? 13.125 -17.875 8.539 1 93.62 278 SER B O 1
ATOM 4483 N N . ILE B 1 279 ? 11.305 -17.812 9.789 1 94.94 279 ILE B N 1
ATOM 4484 C CA . ILE B 1 279 ? 11.562 -19.109 10.391 1 94.94 279 ILE B CA 1
ATOM 4485 C C . ILE B 1 279 ? 10.766 -20.188 9.641 1 94.94 279 ILE B C 1
ATOM 4487 O O . ILE B 1 279 ? 11.328 -21.188 9.188 1 94.94 279 ILE B O 1
ATOM 4491 N N . ALA B 1 280 ? 9.531 -19.969 9.445 1 97.25 280 ALA B N 1
ATOM 4492 C CA . ALA B 1 280 ? 8.602 -20.984 8.969 1 97.25 280 ALA B CA 1
ATOM 4493 C C . ALA B 1 280 ? 8.781 -21.234 7.477 1 97.25 280 ALA B C 1
ATOM 4495 O O . ALA B 1 280 ? 8.742 -22.375 7.023 1 97.25 280 ALA B O 1
ATOM 4496 N N . PHE B 1 281 ? 9.023 -20.203 6.711 1 97.75 281 PHE B N 1
ATOM 4497 C CA . PHE B 1 281 ? 8.914 -20.312 5.262 1 97.75 281 PHE B CA 1
ATOM 4498 C C . PHE B 1 281 ? 10.047 -21.156 4.688 1 97.75 281 PHE B C 1
ATOM 4500 O O . PHE B 1 281 ? 9.82 -22 3.824 1 97.75 281 PHE B O 1
ATOM 4507 N N . PRO B 1 282 ? 11.289 -20.906 5.125 1 97.06 282 PRO B N 1
ATOM 4508 C CA . PRO B 1 282 ? 12.359 -21.781 4.637 1 97.06 282 PRO B CA 1
ATOM 4509 C C . PRO B 1 282 ? 12.086 -23.266 4.914 1 97.06 282 PRO B C 1
ATOM 4511 O O . PRO B 1 282 ? 12.398 -24.125 4.086 1 97.06 282 PRO B O 1
ATOM 4514 N N . LEU B 1 283 ? 11.523 -23.547 6.051 1 97.06 283 LEU B N 1
ATOM 4515 C CA . LEU B 1 283 ? 11.195 -24.922 6.41 1 97.06 283 LEU B CA 1
ATOM 4516 C C . LEU B 1 283 ? 10.117 -25.484 5.488 1 97.06 283 LEU B C 1
ATOM 4518 O O . LEU B 1 283 ? 10.211 -26.625 5.039 1 97.06 283 LEU B O 1
ATOM 4522 N N . VAL B 1 284 ? 9.125 -24.703 5.184 1 97 284 VAL B N 1
ATOM 4523 C CA . VAL B 1 284 ? 8.031 -25.109 4.305 1 97 284 VAL B CA 1
ATOM 4524 C C . VAL B 1 284 ? 8.578 -25.391 2.902 1 97 284 VAL B C 1
ATOM 4526 O O . VAL B 1 284 ? 8.266 -26.422 2.301 1 97 284 VAL B O 1
ATOM 4529 N N . VAL B 1 285 ? 9.422 -24.469 2.381 1 97.38 285 VAL B N 1
ATOM 4530 C CA . VAL B 1 285 ? 9.953 -24.609 1.029 1 97.38 285 VAL B CA 1
ATOM 4531 C C . VAL B 1 285 ? 10.844 -25.844 0.947 1 97.38 285 VAL B C 1
ATOM 4533 O O . VAL B 1 285 ? 10.758 -26.609 -0.012 1 97.38 285 VAL B O 1
ATOM 4536 N N . ALA B 1 286 ? 11.68 -26.031 1.976 1 96 286 ALA B N 1
ATOM 4537 C CA . ALA B 1 286 ? 12.578 -27.188 2.004 1 96 286 ALA B CA 1
ATOM 4538 C C . ALA B 1 286 ? 11.789 -28.5 2 1 96 286 ALA B C 1
ATOM 4540 O O . ALA B 1 286 ? 12.188 -29.469 1.347 1 96 286 ALA B O 1
ATOM 4541 N N . ALA B 1 287 ? 10.664 -28.5 2.654 1 95.62 287 ALA B N 1
ATOM 4542 C CA . ALA B 1 287 ? 9.898 -29.719 2.85 1 95.62 287 ALA B CA 1
ATOM 4543 C C . ALA B 1 287 ? 8.945 -29.969 1.685 1 95.62 287 ALA B C 1
ATOM 4545 O O . ALA B 1 287 ? 8.422 -31.078 1.521 1 95.62 287 ALA B O 1
ATOM 4546 N N . THR B 1 288 ? 8.719 -28.938 0.849 1 95.5 288 THR B N 1
ATOM 4547 C CA . THR B 1 288 ? 7.719 -29.094 -0.201 1 95.5 288 THR B CA 1
ATOM 4548 C C . THR B 1 288 ? 8.312 -28.75 -1.565 1 95.5 288 THR B C 1
ATOM 4550 O O . THR B 1 288 ? 8.781 -29.641 -2.281 1 95.5 288 THR B O 1
ATOM 4553 N N . PHE B 1 289 ? 8.547 -27.5 -1.908 1 95.44 289 PHE B N 1
ATOM 4554 C CA . PHE B 1 289 ? 8.969 -27.016 -3.223 1 95.44 289 PHE B CA 1
ATOM 4555 C C . PHE B 1 289 ? 10.32 -27.609 -3.604 1 95.44 289 PHE B C 1
ATOM 4557 O O . PHE B 1 289 ? 10.5 -28.109 -4.715 1 95.44 289 PHE B O 1
ATOM 4564 N N . ALA B 1 290 ? 11.242 -27.484 -2.74 1 92.94 290 ALA B N 1
ATOM 4565 C CA . ALA B 1 290 ? 12.617 -27.891 -3.031 1 92.94 290 ALA B CA 1
ATOM 4566 C C . ALA B 1 290 ? 12.719 -29.391 -3.285 1 92.94 290 ALA B C 1
ATOM 4568 O O . ALA B 1 290 ? 13.555 -29.828 -4.074 1 92.94 290 ALA B O 1
ATOM 4569 N N . ARG B 1 291 ? 11.883 -30.141 -2.643 1 89.56 291 ARG B N 1
ATOM 4570 C CA . ARG B 1 291 ? 11.883 -31.578 -2.828 1 89.56 291 ARG B CA 1
ATOM 4571 C C . ARG B 1 291 ? 11.539 -31.953 -4.266 1 89.56 291 ARG B C 1
ATOM 4573 O O . ARG B 1 291 ? 11.984 -32.969 -4.773 1 89.56 291 ARG B O 1
ATOM 4580 N N . LYS B 1 292 ? 10.766 -31.156 -4.867 1 86 292 LYS B N 1
ATOM 4581 C CA . LYS B 1 292 ? 10.336 -31.438 -6.238 1 86 292 LYS B CA 1
ATOM 4582 C C . LYS B 1 292 ? 11.469 -31.172 -7.227 1 86 292 LYS B C 1
ATOM 4584 O O . LYS B 1 292 ? 11.492 -31.734 -8.32 1 86 292 LYS B O 1
ATOM 4589 N N . VAL B 1 293 ? 12.328 -30.312 -6.91 1 81 293 VAL B N 1
ATOM 4590 C CA . VAL B 1 293 ? 13.469 -30.016 -7.766 1 81 293 VAL B CA 1
ATOM 4591 C C . VAL B 1 293 ? 14.594 -31.016 -7.5 1 81 293 VAL B C 1
ATOM 4593 O O . VAL B 1 293 ? 15.219 -31.531 -8.438 1 81 293 VAL B O 1
ATOM 4596 N N . HIS B 1 294 ? 14.953 -31.297 -6.238 1 73.31 294 HIS B N 1
ATOM 4597 C CA . HIS B 1 294 ? 16.094 -32.125 -5.879 1 73.31 294 HIS B CA 1
ATOM 4598 C C . HIS B 1 294 ? 15.727 -33.594 -5.852 1 73.31 294 HIS B C 1
ATOM 4600 O O . HIS B 1 294 ? 16.609 -34.469 -5.883 1 73.31 294 HIS B O 1
ATOM 4606 N N . GLY B 1 295 ? 14.57 -33.906 -5.473 1 57.75 295 GLY B N 1
ATOM 4607 C CA . GLY B 1 295 ? 14.234 -35.312 -5.449 1 57.75 295 GLY B CA 1
ATOM 4608 C C . GLY B 1 295 ? 14.359 -36 -6.809 1 57.75 295 GLY B C 1
ATOM 4609 O O . GLY B 1 295 ? 14.43 -37.219 -6.902 1 57.75 295 GLY B O 1
ATOM 4610 N N . SER B 1 296 ? 14.008 -35.344 -7.871 1 46.69 296 SER B N 1
ATOM 4611 C CA . SER B 1 296 ? 14.266 -36.094 -9.102 1 46.69 296 SER B CA 1
ATOM 4612 C C . SER B 1 296 ? 15.75 -36.406 -9.25 1 46.69 296 SER B C 1
ATOM 4614 O O . SER B 1 296 ? 16.156 -37.031 -10.234 1 46.69 296 SER B O 1
ATOM 4616 N N . LYS B 1 297 ? 16.672 -35.938 -8.406 1 41.72 297 LYS B N 1
ATOM 4617 C CA . LYS B 1 297 ? 18.031 -36.438 -8.586 1 41.72 297 LYS B CA 1
ATOM 4618 C C . LYS B 1 297 ? 18.281 -37.688 -7.734 1 41.72 297 LYS B C 1
ATOM 4620 O O . LYS B 1 297 ? 17.859 -37.719 -6.574 1 41.72 297 LYS B O 1
#